Protein AF-0000000066319269 (afdb_homodimer)

Solvent-accessible surface area (backbone atoms only — not comparable to full-atom values): 23503 Å² total; per-residue (Å²): 124,84,67,72,76,84,64,68,47,58,28,65,60,49,43,50,55,39,20,49,45,54,77,47,65,84,61,42,43,72,42,67,54,96,42,38,81,41,80,43,65,79,4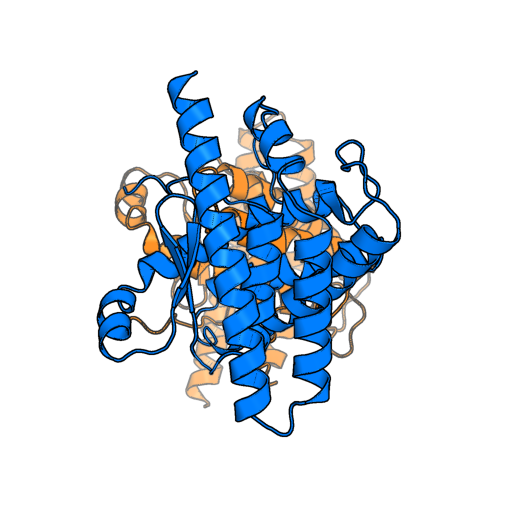0,80,70,53,49,64,69,51,65,58,61,78,56,52,46,55,42,61,40,55,46,50,59,26,50,54,46,32,39,36,30,61,66,39,96,44,96,66,36,55,94,68,56,71,67,50,41,51,27,50,52,52,34,48,55,36,20,45,46,10,44,55,50,42,36,62,56,38,65,78,38,63,49,54,29,42,42,45,34,42,52,41,44,52,52,50,26,42,76,70,70,59,67,56,76,85,64,47,65,88,62,91,74,71,88,42,77,63,55,59,53,54,69,63,65,72,52,63,65,56,47,44,50,43,29,49,40,55,54,48,30,63,74,38,61,90,39,65,68,61,29,50,53,42,50,52,50,47,48,53,57,48,51,52,48,48,52,54,48,54,53,50,52,51,54,49,54,69,69,95,125,83,69,72,77,84,62,69,47,57,27,65,60,51,43,51,56,41,21,49,45,55,77,46,66,82,62,42,42,71,45,67,55,95,42,37,81,42,80,43,65,78,38,79,70,52,50,65,68,52,62,58,63,76,56,50,45,55,42,57,39,56,46,50,59,26,50,54,47,32,39,36,29,61,67,41,97,46,96,65,36,56,94,68,56,70,66,52,41,51,27,50,52,52,34,49,56,34,20,44,47,10,45,55,51,41,35,62,54,38,65,78,40,63,48,52,31,40,44,45,34,42,53,43,44,54,52,50,26,41,77,70,72,60,69,55,76,84,63,46,67,88,62,93,74,70,88,43,77,64,54,59,55,55,70,64,64,71,52,62,67,58,48,45,49,45,30,48,41,53,55,48,33,61,74,37,62,88,38,64,68,61,29,50,54,43,51,52,51,47,49,52,56,48,51,52,49,49,51,54,49,54,53,51,51,50,55,51,54,70,70,95

pLDDT: mean 85.73, std 16.39, range [26.42, 98.81]

Structure (mmCIF, N/CA/C/O backbone):
data_AF-0000000066319269-model_v1
#
loop_
_entity.id
_entity.type
_entity.pdbx_description
1 polymer 'Uncharacterized protein L729'
#
loop_
_atom_site.group_PDB
_atom_site.id
_atom_site.type_symbol
_atom_site.label_atom_id
_atom_site.label_alt_id
_atom_site.label_comp_id
_atom_site.label_asym_id
_atom_site.label_entity_id
_atom_site.label_seq_id
_atom_site.pdbx_PDB_ins_code
_atom_site.Cartn_x
_atom_site.Cartn_y
_atom_site.Cartn_z
_atom_site.occupancy
_atom_site.B_iso_or_equiv
_atom_site.auth_seq_id
_atom_site.auth_comp_id
_atom_site.auth_asym_id
_atom_site.auth_atom_id
_atom_site.pdbx_PDB_model_num
ATOM 1 N N . MET A 1 1 ? 9.344 12.266 -19.344 1 26.42 1 MET A N 1
ATOM 2 C CA . MET A 1 1 ? 8.938 11.391 -18.25 1 26.42 1 MET A CA 1
ATOM 3 C C . MET A 1 1 ? 8.711 12.188 -16.969 1 26.42 1 MET A C 1
ATOM 5 O O . MET A 1 1 ? 9.625 12.82 -16.453 1 26.42 1 MET A O 1
ATOM 9 N N . SER A 1 2 ? 7.711 12.695 -16.688 1 32.28 2 SER A N 1
ATOM 10 C CA . SER A 1 2 ? 7.598 13.695 -15.633 1 32.28 2 SER A CA 1
ATOM 11 C C . SER A 1 2 ? 8.156 13.172 -14.312 1 32.28 2 SER A C 1
ATOM 13 O O . SER A 1 2 ? 7.828 12.062 -13.891 1 32.28 2 SER A O 1
ATOM 15 N N . GLU A 1 3 ? 9.359 13.406 -13.992 1 40.97 3 GLU A N 1
ATOM 16 C CA . GLU A 1 3 ? 10.078 13.141 -12.75 1 40.97 3 GLU A CA 1
ATOM 17 C C . GLU A 1 3 ? 9.148 13.234 -11.539 1 40.97 3 GLU A C 1
ATOM 19 O O . GLU A 1 3 ? 8.422 14.219 -11.391 1 40.97 3 GLU A O 1
ATOM 24 N N . ASP A 1 4 ? 8.602 12.117 -11.188 1 50.62 4 ASP A N 1
ATOM 25 C CA . ASP A 1 4 ? 7.793 12.133 -9.977 1 50.62 4 ASP A CA 1
ATOM 26 C C . ASP A 1 4 ? 8.352 13.117 -8.953 1 50.62 4 ASP A C 1
ATOM 28 O O . ASP A 1 4 ? 9.523 13.047 -8.586 1 50.62 4 ASP A O 1
ATOM 32 N N . LYS A 1 5 ? 7.91 14.359 -9.047 1 57.81 5 LYS A N 1
ATOM 33 C CA . LYS A 1 5 ? 8.336 15.445 -8.164 1 57.81 5 LYS A CA 1
ATOM 34 C C . LYS A 1 5 ? 8.188 15.047 -6.699 1 57.81 5 LYS A C 1
ATOM 36 O O . LYS A 1 5 ? 7.141 14.547 -6.285 1 57.81 5 LYS A O 1
ATOM 41 N N . ASN A 1 6 ? 9.32 14.742 -6.121 1 64.25 6 ASN A N 1
ATOM 42 C CA . ASN A 1 6 ? 9.375 14.5 -4.684 1 64.25 6 ASN A CA 1
ATOM 43 C C . ASN A 1 6 ? 9.102 15.781 -3.891 1 64.25 6 ASN A C 1
ATOM 45 O O . ASN A 1 6 ? 9.977 16.641 -3.791 1 64.25 6 ASN A O 1
ATOM 49 N N . TYR A 1 7 ? 7.848 15.938 -3.434 1 77.5 7 TYR A N 1
ATOM 50 C CA . TYR A 1 7 ? 7.449 17.094 -2.639 1 77.5 7 TYR A CA 1
ATOM 51 C C . TYR A 1 7 ? 7.762 16.875 -1.162 1 77.5 7 TYR A C 1
ATOM 53 O O . TYR A 1 7 ? 7.586 15.766 -0.643 1 77.5 7 TYR A O 1
ATOM 61 N N . ILE A 1 8 ? 8.312 17.922 -0.59 1 86.06 8 ILE A N 1
ATOM 62 C CA . ILE A 1 8 ? 8.438 17.922 0.864 1 86.06 8 ILE A CA 1
ATOM 63 C C . ILE A 1 8 ? 7.176 18.531 1.484 1 86.06 8 ILE A C 1
ATOM 65 O O . ILE A 1 8 ? 6.906 19.719 1.32 1 86.06 8 ILE A O 1
ATOM 69 N N . ILE A 1 9 ? 6.414 17.781 2.16 1 90.25 9 ILE A N 1
ATOM 70 C CA . ILE A 1 9 ? 5.145 18.188 2.75 1 90.25 9 ILE A CA 1
ATOM 71 C C . ILE A 1 9 ? 5.254 18.172 4.273 1 90.25 9 ILE A C 1
ATOM 73 O O . ILE A 1 9 ? 5.863 17.266 4.848 1 90.25 9 ILE A O 1
ATOM 77 N N . ASP A 1 10 ? 4.75 19.156 4.918 1 93.25 10 ASP A N 1
ATOM 78 C CA . ASP A 1 10 ? 4.734 19.203 6.375 1 93.25 10 ASP A CA 1
ATOM 79 C C . ASP A 1 10 ? 3.932 18.031 6.949 1 93.25 10 ASP A C 1
ATOM 81 O O . ASP A 1 10 ? 2.711 17.969 6.781 1 93.25 10 ASP A O 1
ATOM 85 N N . PRO A 1 11 ? 4.574 17.188 7.719 1 95.62 11 PRO A N 1
ATOM 86 C CA . PRO A 1 11 ? 3.941 15.945 8.172 1 95.62 11 PRO A CA 1
ATOM 87 C C . PRO A 1 11 ? 2.729 16.188 9.062 1 95.62 11 PRO A C 1
ATOM 89 O O . PRO A 1 11 ? 1.685 15.555 8.883 1 95.62 11 PRO A O 1
ATOM 92 N N . LEU A 1 12 ? 2.834 17.094 9.984 1 96.5 12 LEU A N 1
ATOM 93 C CA . LEU A 1 12 ? 1.746 17.328 10.922 1 96.5 12 LEU A CA 1
ATOM 94 C C . LEU A 1 12 ? 0.554 17.969 10.227 1 96.5 12 LEU A C 1
ATOM 96 O O . LEU A 1 12 ? -0.593 17.578 10.461 1 96.5 12 LEU A O 1
ATOM 100 N N . THR A 1 13 ? 0.852 18.922 9.383 1 95.44 13 THR A N 1
ATOM 101 C CA . THR A 1 13 ? -0.21 19.578 8.633 1 95.44 13 THR A CA 1
ATOM 102 C C . THR A 1 13 ? -0.907 18.594 7.699 1 95.44 13 THR A C 1
ATOM 104 O O . THR A 1 13 ? -2.123 18.672 7.508 1 95.44 13 THR A O 1
ATOM 107 N N . ALA A 1 14 ? -0.15 17.75 7.121 1 95.44 14 ALA A N 1
ATOM 108 C CA . ALA A 1 14 ? -0.723 16.719 6.254 1 95.44 14 ALA A CA 1
ATOM 109 C C . ALA A 1 14 ? -1.716 15.852 7.02 1 95.44 14 ALA A C 1
ATOM 111 O O . ALA A 1 14 ? -2.818 15.586 6.531 1 95.44 14 ALA A O 1
ATOM 112 N N . LEU A 1 15 ? -1.376 15.367 8.242 1 97.75 15 LEU A N 1
ATOM 113 C CA . LEU A 1 15 ? -2.293 14.594 9.062 1 97.75 15 LEU A CA 1
ATOM 114 C C . LEU A 1 15 ? -3.596 15.352 9.297 1 97.75 15 LEU A C 1
ATOM 116 O O . LEU A 1 15 ? -4.684 14.789 9.133 1 97.75 15 LEU A O 1
ATOM 120 N N . CYS A 1 16 ? -3.412 16.562 9.648 1 97.06 16 CYS A N 1
ATOM 121 C CA . CYS A 1 16 ? -4.574 17.391 9.984 1 97.06 16 CYS A CA 1
ATOM 122 C C . CYS A 1 16 ? -5.488 17.547 8.773 1 97.06 16 CYS A C 1
ATOM 124 O O . CYS A 1 16 ? -6.711 17.422 8.898 1 97.06 16 CYS A O 1
ATOM 126 N N . LYS A 1 17 ? -4.949 17.859 7.684 1 95.19 17 LYS A N 1
ATOM 127 C CA . LYS A 1 17 ? -5.75 18.078 6.484 1 95.19 17 LYS A CA 1
ATOM 128 C C . LYS A 1 17 ? -6.477 16.812 6.062 1 95.19 17 LYS A C 1
ATOM 130 O O . LYS A 1 17 ? -7.656 16.859 5.699 1 95.19 17 LYS A O 1
ATOM 135 N N . VAL A 1 18 ? -5.777 15.727 6.094 1 96.94 18 VAL A N 1
ATOM 136 C CA . VAL A 1 18 ? -6.41 14.469 5.727 1 96.94 18 VAL A CA 1
ATOM 137 C C . VAL A 1 18 ? -7.523 14.141 6.723 1 96.94 18 VAL A C 1
ATOM 139 O O . VAL A 1 18 ? -8.562 13.594 6.344 1 96.94 18 VAL A O 1
ATOM 142 N N . ALA A 1 19 ? -7.324 14.438 7.98 1 97.94 19 ALA A N 1
ATOM 143 C CA . ALA A 1 19 ? -8.352 14.234 8.992 1 97.94 19 ALA A CA 1
ATOM 144 C C . ALA A 1 19 ? -9.633 14.984 8.641 1 97.94 19 ALA A C 1
ATOM 146 O O . ALA A 1 19 ? -10.734 14.484 8.852 1 97.94 19 ALA A O 1
ATOM 147 N N . LEU A 1 20 ? -9.484 16.141 8.062 1 95.88 20 LEU A N 1
ATOM 148 C CA . LEU A 1 20 ? -10.633 16.984 7.73 1 95.88 20 LEU A CA 1
ATOM 149 C C . LEU A 1 20 ? -11.508 16.312 6.68 1 95.88 20 LEU A C 1
ATOM 151 O O . LEU A 1 20 ? -12.711 16.578 6.613 1 95.88 20 LEU A O 1
ATOM 155 N N . LEU A 1 21 ? -10.961 15.492 5.902 1 94.69 21 LEU A N 1
ATOM 156 C CA . LEU A 1 21 ? -11.68 14.844 4.816 1 94.69 21 LEU A CA 1
ATOM 157 C C . LEU A 1 21 ? -12.875 14.055 5.355 1 94.69 21 LEU A C 1
ATOM 159 O O . LEU A 1 21 ? -13.883 13.906 4.668 1 94.69 21 LEU A O 1
ATOM 163 N N . HIS A 1 22 ? -12.719 13.555 6.527 1 96 22 HIS A N 1
ATOM 164 C CA . HIS A 1 22 ? -13.781 12.781 7.145 1 96 22 HIS A CA 1
ATOM 165 C C . HIS A 1 22 ? -15.086 13.562 7.184 1 96 22 HIS A C 1
ATOM 167 O O . HIS A 1 22 ? -16.172 12.984 7.109 1 96 22 HIS A O 1
ATOM 173 N N . PHE A 1 23 ? -14.969 14.844 7.27 1 94.25 23 PHE A N 1
ATOM 174 C CA . PHE A 1 23 ? -16.141 15.68 7.465 1 94.25 23 PHE A CA 1
ATOM 175 C C . PHE A 1 23 ? -16.5 16.406 6.176 1 94.25 23 PHE A C 1
ATOM 177 O O . PHE A 1 23 ? -17.469 17.172 6.141 1 94.25 23 PHE A O 1
ATOM 184 N N . MET A 1 24 ? -15.75 16.266 5.191 1 90.38 24 MET A N 1
ATOM 185 C CA . MET A 1 24 ? -15.984 16.953 3.928 1 90.38 24 MET A CA 1
ATOM 186 C C . MET A 1 24 ? -16.938 16.156 3.037 1 90.38 24 MET A C 1
ATOM 188 O O . MET A 1 24 ? -17.141 14.961 3.252 1 90.38 24 MET A O 1
ATOM 192 N N . PRO A 1 25 ? -17.5 16.828 2.055 1 86.75 25 PRO A N 1
ATOM 193 C CA . PRO A 1 25 ? -18.406 16.109 1.15 1 86.75 25 PRO A CA 1
ATOM 194 C C . PRO A 1 25 ? -17.719 14.969 0.415 1 86.75 25 PRO A C 1
ATOM 196 O O . PRO A 1 25 ? -16.5 14.992 0.239 1 86.75 25 PRO A O 1
ATOM 199 N N . ASP A 1 26 ? -18.531 14.148 -0.068 1 83.56 26 ASP A N 1
ATOM 200 C CA . ASP A 1 26 ? -18.016 13.008 -0.832 1 83.56 26 ASP A CA 1
ATOM 201 C C . ASP A 1 26 ? -17.312 13.477 -2.102 1 83.56 26 ASP A C 1
ATOM 203 O O . ASP A 1 26 ? -17.609 14.547 -2.633 1 83.56 26 ASP A O 1
ATOM 207 N N . LYS A 1 27 ? -16.359 12.789 -2.529 1 81.5 27 LYS A N 1
ATOM 208 C CA . LYS A 1 27 ? -15.625 13.008 -3.771 1 81.5 27 LYS A CA 1
ATOM 209 C C . LYS A 1 27 ? -14.609 14.133 -3.617 1 81.5 27 LYS A C 1
ATOM 211 O O . LYS A 1 27 ? -14.086 14.641 -4.609 1 81.5 27 LYS A O 1
ATOM 216 N N . THR A 1 28 ? -14.523 14.609 -2.359 1 85 28 THR A N 1
ATOM 217 C CA . THR A 1 28 ? -13.414 15.523 -2.098 1 85 28 THR A CA 1
ATOM 218 C C . THR A 1 28 ? -12.078 14.828 -2.314 1 85 28 THR A C 1
ATOM 220 O O . THR A 1 28 ? -11.883 13.695 -1.87 1 85 28 THR A O 1
ATOM 223 N N . LYS A 1 29 ? -11.203 15.461 -2.969 1 85.69 29 LYS A N 1
ATOM 224 C CA . LYS A 1 29 ? -9.93 14.844 -3.316 1 85.69 29 LYS A CA 1
ATOM 225 C C . LYS A 1 29 ? -8.758 15.641 -2.729 1 85.69 29 LYS A C 1
ATOM 227 O O . LYS A 1 29 ? -8.953 16.734 -2.188 1 85.69 29 LYS A O 1
ATOM 232 N N . LEU A 1 30 ? -7.641 15.086 -2.791 1 87.69 30 LEU A N 1
ATOM 233 C CA . LEU A 1 30 ? -6.406 15.734 -2.357 1 87.69 30 LEU A CA 1
ATOM 234 C C . LEU A 1 30 ? -5.527 16.094 -3.555 1 87.69 30 LEU A C 1
ATOM 236 O O . LEU A 1 30 ? -5.52 15.367 -4.559 1 87.69 30 LEU A O 1
ATOM 240 N N . ALA A 1 31 ? -4.84 17.141 -3.469 1 85 31 ALA A N 1
ATOM 241 C CA . ALA A 1 31 ? -3.863 17.562 -4.473 1 85 31 ALA A CA 1
ATOM 242 C C . ALA A 1 31 ? -2.633 18.188 -3.816 1 85 31 ALA A C 1
ATOM 244 O O . ALA A 1 31 ? -2.727 18.766 -2.732 1 85 31 ALA A O 1
ATOM 245 N N . ILE A 1 32 ? -1.533 18.047 -4.43 1 85.31 32 ILE A N 1
ATOM 246 C CA . ILE A 1 32 ? -0.298 18.641 -3.936 1 85.31 32 ILE A CA 1
ATOM 247 C C . ILE A 1 32 ? 0.21 19.672 -4.934 1 85.31 32 ILE A C 1
ATOM 249 O O . ILE A 1 32 ? 0.252 19.422 -6.141 1 85.31 32 ILE A O 1
ATOM 253 N N . ASN A 1 33 ? 0.452 20.766 -4.453 1 81.12 33 ASN A N 1
ATOM 254 C CA . ASN A 1 33 ? 1.057 21.828 -5.238 1 81.12 33 ASN A CA 1
ATOM 255 C C . ASN A 1 33 ? 2.092 22.609 -4.43 1 81.12 33 ASN A C 1
ATOM 257 O O . ASN A 1 33 ? 1.8 23.078 -3.328 1 81.12 33 ASN A O 1
ATOM 261 N N . HIS A 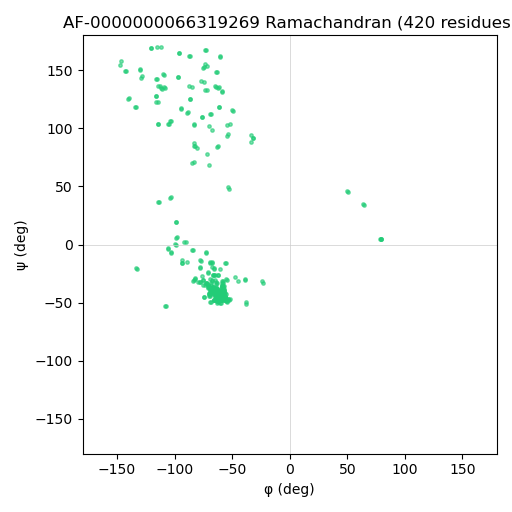1 34 ? 3.326 22.719 -4.941 1 79.25 34 HIS A N 1
ATOM 262 C CA . HIS A 1 34 ? 4.402 23.484 -4.324 1 79.25 34 HIS A CA 1
ATOM 263 C C . HIS A 1 34 ? 4.574 23.109 -2.857 1 79.25 34 HIS A C 1
ATOM 265 O O . HIS A 1 34 ? 4.602 23.984 -1.987 1 79.25 34 HIS A O 1
ATOM 271 N N . HIS A 1 35 ? 4.586 21.875 -2.479 1 83.19 35 HIS A N 1
ATOM 272 C CA . HIS A 1 35 ? 4.906 21.312 -1.175 1 83.19 35 HIS A CA 1
ATOM 273 C C . HIS A 1 35 ? 3.732 21.438 -0.211 1 83.19 35 HIS A C 1
ATOM 275 O O . HIS A 1 35 ? 3.867 21.156 0.981 1 83.19 35 HIS A O 1
ATOM 281 N N . VAL A 1 36 ? 2.664 21.938 -0.817 1 87.19 36 VAL A N 1
ATOM 282 C CA . VAL A 1 36 ? 1.486 22.109 0.028 1 87.19 36 VAL A CA 1
ATOM 283 C C . VAL A 1 36 ? 0.403 21.125 -0.394 1 87.19 36 VAL A C 1
ATOM 285 O O . VAL A 1 36 ? 0.157 20.938 -1.588 1 87.19 36 VAL A O 1
ATOM 288 N N . LEU A 1 37 ? -0.187 20.484 0.588 1 90.12 37 LEU A N 1
ATOM 289 C CA . LEU A 1 37 ? -1.33 19.609 0.374 1 90.12 37 LEU A CA 1
ATOM 290 C C . LEU A 1 37 ? -2.637 20.391 0.406 1 90.12 37 LEU A C 1
ATOM 292 O O . LEU A 1 37 ? -2.936 21.062 1.393 1 90.12 37 LEU A O 1
ATOM 296 N N . TYR A 1 38 ? -3.395 20.25 -0.648 1 86.94 38 TYR A N 1
ATOM 297 C CA . TYR A 1 38 ? -4.656 20.984 -0.75 1 86.94 38 TYR A CA 1
ATOM 298 C C . TYR A 1 38 ? -5.836 20.016 -0.779 1 86.94 38 TYR A C 1
ATOM 300 O O . TYR A 1 38 ? -5.738 18.922 -1.348 1 86.94 38 TYR A O 1
ATOM 308 N N . ILE A 1 39 ? -6.871 20.422 -0.143 1 85.56 39 ILE A N 1
ATOM 309 C CA . ILE A 1 39 ? -8.141 19.719 -0.239 1 85.56 39 ILE A CA 1
ATOM 310 C C . ILE A 1 39 ? -9 20.359 -1.33 1 85.56 39 ILE A C 1
ATOM 312 O O . ILE A 1 39 ? -9.258 21.562 -1.307 1 85.56 39 ILE A O 1
ATOM 316 N N . GLN A 1 40 ? -9.273 19.562 -2.326 1 76.38 40 GLN A N 1
ATOM 317 C CA . GLN A 1 40 ? -10.031 20.078 -3.467 1 76.38 40 GLN A CA 1
ATOM 318 C C . GLN A 1 40 ? -11.477 19.594 -3.43 1 76.38 40 GLN A C 1
ATOM 320 O O . GLN A 1 40 ? -11.734 18.375 -3.477 1 76.38 40 GLN A O 1
ATOM 325 N N . GLY A 1 41 ? -12.383 20.516 -3.088 1 64.12 41 GLY A N 1
ATOM 326 C CA . GLY A 1 41 ? -13.797 20.172 -3.133 1 64.12 41 GLY A CA 1
ATOM 327 C C . GLY A 1 41 ? -14.344 20.078 -4.547 1 64.12 41 GLY A C 1
ATOM 328 O O . GLY A 1 41 ? -13.648 20.391 -5.508 1 64.12 41 GLY A O 1
ATOM 329 N N . TYR A 1 42 ? -15.5 19.266 -4.855 1 48 42 TYR A N 1
ATOM 330 C CA . TYR A 1 42 ? -16.188 19.109 -6.129 1 48 42 TYR A CA 1
ATOM 331 C C . TYR A 1 42 ? -16.562 20.469 -6.719 1 48 42 TYR A C 1
ATOM 333 O O . TYR A 1 42 ? -17.484 21.125 -6.223 1 48 42 TYR A O 1
ATOM 341 N N . SER A 1 43 ? -15.75 21.328 -6.754 1 46.44 43 SER A N 1
ATOM 342 C CA . SER A 1 43 ? -16.344 22.359 -7.594 1 46.44 43 SER A CA 1
ATOM 343 C C . SER A 1 43 ? -16.312 21.969 -9.062 1 46.44 43 SER A C 1
ATOM 345 O O . SER A 1 43 ? -15.469 21.172 -9.484 1 46.44 43 SER A O 1
ATOM 347 N N . TYR A 1 44 ? -17.391 22.25 -9.805 1 40.38 44 TYR A N 1
ATOM 348 C CA . TYR A 1 44 ? -17.609 21.953 -11.219 1 40.38 44 TYR A CA 1
ATOM 349 C C . TYR A 1 44 ? -16.312 22.141 -12.016 1 40.38 44 TYR A C 1
ATOM 351 O O . TYR A 1 44 ? -15.984 21.328 -12.875 1 40.38 44 TYR A O 1
ATOM 359 N N . TYR A 1 45 ? -15.75 23.156 -11.875 1 37.56 45 TYR A N 1
ATOM 360 C CA . TYR A 1 45 ? -14.594 23.531 -12.68 1 37.56 45 TYR A CA 1
ATOM 361 C C . TYR A 1 45 ? -13.383 22.672 -12.328 1 37.56 45 TYR A C 1
ATOM 363 O O . TYR A 1 45 ? -12.578 22.344 -13.211 1 37.56 45 TYR A O 1
ATOM 371 N N . GLN A 1 46 ? -13.195 22.344 -11.234 1 45.03 46 GLN A N 1
ATOM 372 C CA . GLN A 1 46 ? -12 21.641 -10.789 1 45.03 46 GLN A CA 1
ATOM 373 C C . GLN A 1 46 ? -12.039 20.172 -11.195 1 45.03 46 GLN A C 1
ATOM 375 O O . GLN A 1 46 ? -11 19.531 -11.352 1 45.03 46 GLN A O 1
ATOM 380 N N . TRP A 1 47 ? -13.219 19.688 -11.328 1 39.69 47 TRP A N 1
ATOM 381 C CA . TRP A 1 47 ? -13.42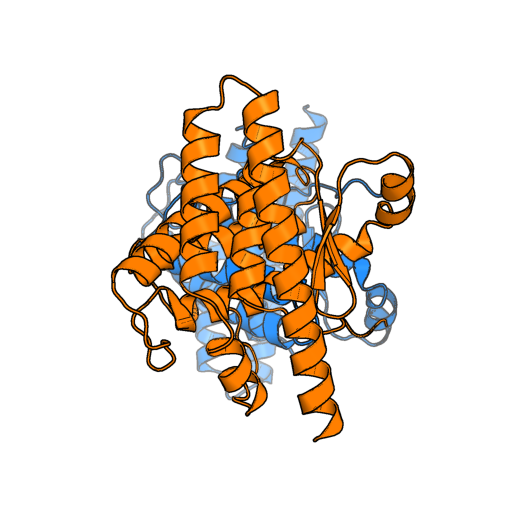2 18.344 -11.836 1 39.69 47 TRP A CA 1
ATOM 382 C C . TRP A 1 47 ? -12.695 18.156 -13.164 1 39.69 47 TRP A C 1
ATOM 384 O O . TRP A 1 47 ? -12.039 17.125 -13.375 1 39.69 47 TRP A O 1
ATOM 394 N N . LEU A 1 48 ? -12.945 19.188 -14 1 37.56 48 LEU A N 1
ATOM 395 C CA . LEU A 1 48 ? -12.352 19.125 -15.328 1 37.56 48 LEU A CA 1
ATOM 396 C C . LEU A 1 48 ? -10.836 18.984 -15.242 1 37.56 48 LEU A C 1
ATOM 398 O O . LEU A 1 48 ? -10.219 18.297 -16.047 1 37.56 48 LEU A O 1
ATOM 402 N N . GLU A 1 49 ? -10.305 19.656 -14.484 1 41.16 49 GLU A N 1
ATOM 403 C CA . GLU A 1 49 ? -8.852 19.703 -14.367 1 41.16 49 GLU A CA 1
ATOM 404 C C . GLU A 1 49 ? -8.32 18.391 -13.789 1 41.16 49 GLU A C 1
ATOM 406 O O . GLU A 1 49 ? -7.199 17.984 -14.109 1 41.16 49 GLU A O 1
ATOM 411 N N . ARG A 1 50 ? -9.133 17.766 -12.977 1 42.38 50 ARG A N 1
ATOM 412 C CA . ARG A 1 50 ? -8.75 16.547 -12.289 1 42.38 50 ARG A CA 1
ATOM 413 C C . ARG A 1 50 ? -8.82 15.344 -13.234 1 42.38 50 ARG A C 1
ATOM 415 O O . ARG A 1 50 ? -8.289 14.273 -12.922 1 42.38 50 ARG A O 1
ATOM 422 N N . MET A 1 51 ? -9.719 15.391 -14.133 1 38.44 51 MET A N 1
ATOM 423 C CA . MET A 1 51 ? -9.914 14.258 -15.031 1 38.44 51 MET A CA 1
ATOM 424 C C . MET A 1 51 ? -8.578 13.727 -15.539 1 38.44 51 MET A C 1
ATOM 426 O O . MET A 1 51 ? -8.539 12.773 -16.312 1 38.44 51 MET A O 1
ATOM 430 N N . LYS A 1 52 ? -7.723 14.625 -15.633 1 38.66 52 LYS A N 1
ATOM 431 C CA . LYS A 1 52 ? -6.547 13.93 -16.141 1 38.66 52 LYS A CA 1
ATOM 432 C C . LYS A 1 52 ? -5.961 13 -15.078 1 38.66 52 LYS A C 1
ATOM 434 O O . LYS A 1 52 ? -5.305 13.453 -14.141 1 38.66 52 LYS A O 1
ATOM 439 N N . ASN A 1 53 ? -6.539 11.992 -14.688 1 45.25 53 ASN A N 1
ATOM 440 C CA . ASN A 1 53 ? -6.492 10.82 -13.82 1 45.25 53 ASN A CA 1
ATOM 441 C C . ASN A 1 53 ? -5.055 10.438 -13.469 1 45.25 53 ASN A C 1
ATOM 443 O O . ASN A 1 53 ? -4.816 9.75 -12.477 1 45.25 53 ASN A O 1
ATOM 447 N N . GLY A 1 54 ? -4.133 10.648 -14.359 1 48.25 54 GLY A N 1
ATOM 448 C CA . GLY A 1 54 ? -2.775 10.18 -14.125 1 48.25 54 GLY A CA 1
ATOM 449 C C . GLY A 1 54 ? -2.139 10.797 -12.891 1 48.25 54 GLY A C 1
ATOM 450 O O . GLY A 1 54 ? -1.334 10.156 -12.219 1 48.25 54 GLY A O 1
ATOM 451 N N . ASP A 1 55 ? -2.605 11.945 -12.391 1 59.41 55 ASP A N 1
ATOM 452 C CA . ASP A 1 55 ? -2.004 12.867 -11.438 1 59.41 55 ASP A CA 1
ATOM 453 C C . ASP A 1 55 ? -2.449 12.555 -10.008 1 59.41 55 ASP A C 1
ATOM 455 O O . ASP A 1 55 ? -1.698 12.773 -9.055 1 59.41 55 ASP A O 1
ATOM 459 N N . SER A 1 56 ? -3.473 11.727 -9.875 1 74.69 56 SER A N 1
ATOM 460 C CA . SER A 1 56 ? -3.971 11.484 -8.523 1 74.69 56 SER A CA 1
ATOM 461 C C . SER A 1 56 ? -3.148 10.414 -7.812 1 74.69 56 SER A C 1
ATOM 463 O O . SER A 1 56 ? -2.816 10.562 -6.633 1 74.69 56 SER A O 1
ATOM 465 N N . ARG A 1 57 ? -2.627 9.516 -8.547 1 76.62 57 ARG A N 1
ATOM 466 C CA . ARG A 1 57 ? -1.851 8.438 -7.945 1 76.62 57 ARG A CA 1
ATOM 467 C C . ARG A 1 57 ? -0.52 8.945 -7.406 1 76.62 57 ARG A C 1
ATOM 469 O O . ARG A 1 57 ? -0.092 8.555 -6.32 1 76.62 57 ARG A O 1
ATOM 476 N N . VAL A 1 58 ? -0.001 9.82 -8.102 1 79.44 58 VAL A N 1
ATOM 477 C CA . VAL A 1 58 ? 1.274 10.398 -7.703 1 79.44 58 VAL A CA 1
ATOM 478 C C . VAL A 1 58 ? 1.077 11.273 -6.461 1 79.44 58 VAL A C 1
ATOM 480 O O . VAL A 1 58 ? 1.847 11.18 -5.504 1 79.44 58 VAL A O 1
ATOM 483 N N . ASP A 1 59 ? 0.064 12 -6.453 1 83.88 59 ASP A N 1
ATOM 484 C CA . ASP A 1 59 ? -0.203 12.867 -5.309 1 83.88 59 ASP A CA 1
ATOM 485 C C . ASP A 1 59 ? -0.458 12.047 -4.047 1 83.88 59 ASP A C 1
ATOM 487 O O . ASP A 1 59 ? 0.109 12.336 -2.99 1 83.88 59 ASP A O 1
ATOM 491 N N . ILE A 1 60 ? -1.268 11.047 -4.203 1 90.25 60 ILE A N 1
ATOM 492 C CA . ILE A 1 60 ? -1.619 10.219 -3.051 1 90.25 60 ILE A CA 1
ATOM 493 C C . ILE A 1 60 ? -0.382 9.477 -2.555 1 90.25 60 ILE A C 1
ATOM 495 O O . ILE A 1 60 ? -0.178 9.336 -1.346 1 90.25 60 ILE A O 1
ATOM 499 N N . SER A 1 61 ? 0.417 9.047 -3.484 1 90.56 61 SER A N 1
ATOM 500 C CA . SER A 1 61 ? 1.628 8.336 -3.09 1 90.56 61 SER A CA 1
ATOM 501 C C . SER A 1 61 ? 2.598 9.258 -2.359 1 90.56 61 SER A C 1
ATOM 503 O O . SER A 1 61 ? 3.373 8.812 -1.513 1 90.56 61 SER A O 1
ATOM 505 N N . ASN A 1 62 ? 2.531 10.492 -2.613 1 90.19 62 ASN A N 1
ATOM 506 C CA . ASN A 1 62 ? 3.408 11.477 -1.979 1 90.19 62 ASN A CA 1
ATOM 507 C C . ASN A 1 62 ? 3.033 11.695 -0.518 1 90.19 62 ASN A C 1
ATOM 509 O O . ASN A 1 62 ? 3.787 12.32 0.233 1 90.19 62 ASN A O 1
ATOM 513 N N . LEU A 1 63 ? 1.965 11.117 -0.089 1 93.62 63 LEU A N 1
ATOM 514 C CA . LEU A 1 63 ? 1.58 11.172 1.316 1 93.62 63 LEU A CA 1
ATOM 515 C C . LEU A 1 63 ? 2.406 10.195 2.146 1 93.62 63 LEU A C 1
ATOM 517 O O . LEU A 1 63 ? 2.432 10.289 3.377 1 93.62 63 LEU A O 1
ATOM 521 N N . ASN A 1 64 ? 3.051 9.344 1.441 1 94.06 64 ASN A N 1
ATOM 522 C CA . ASN A 1 64 ? 3.771 8.281 2.145 1 94.06 64 ASN A CA 1
ATOM 523 C C . ASN A 1 64 ? 4.836 8.859 3.074 1 94.06 64 ASN A C 1
ATOM 525 O O . ASN A 1 64 ? 4.852 8.555 4.27 1 94.06 64 ASN A O 1
ATOM 529 N N . MET A 1 65 ? 5.641 9.711 2.615 1 92.12 65 MET A N 1
ATOM 530 C CA . MET A 1 65 ? 6.762 10.219 3.396 1 92.12 65 MET A CA 1
ATOM 531 C C . MET A 1 65 ? 6.273 11.094 4.547 1 92.12 65 MET A C 1
ATOM 533 O O . MET A 1 65 ? 6.688 10.906 5.691 1 92.12 65 MET A O 1
ATOM 537 N N . PRO A 1 66 ? 5.43 12.008 4.273 1 93.56 66 PRO A N 1
ATOM 538 C CA . PRO A 1 66 ? 4.938 12.812 5.398 1 93.56 66 PRO A CA 1
ATOM 539 C C . PRO A 1 66 ? 4.254 11.969 6.469 1 93.56 66 PRO A C 1
ATOM 541 O O . PRO A 1 66 ? 4.363 12.266 7.66 1 93.56 66 PRO A O 1
ATOM 544 N N . ILE A 1 67 ? 3.566 10.945 6.129 1 96.31 67 ILE A N 1
ATOM 545 C CA . ILE A 1 67 ? 2.875 10.102 7.102 1 96.31 67 ILE A CA 1
ATOM 546 C C . ILE A 1 67 ? 3.895 9.312 7.922 1 96.31 67 ILE A C 1
ATOM 548 O O . ILE A 1 67 ? 3.795 9.25 9.148 1 96.31 67 ILE A O 1
ATOM 552 N N . ILE A 1 68 ? 4.871 8.773 7.246 1 95.75 68 ILE A N 1
ATOM 553 C CA . ILE A 1 68 ? 5.91 8.039 7.961 1 95.75 68 ILE A CA 1
ATOM 554 C C . ILE A 1 68 ? 6.637 8.977 8.922 1 95.75 68 ILE A C 1
ATOM 556 O O . ILE A 1 68 ? 6.879 8.617 10.078 1 95.75 68 ILE A O 1
ATOM 560 N N . LYS A 1 69 ? 6.965 10.133 8.5 1 94.12 69 LYS A N 1
ATOM 561 C CA . LYS A 1 69 ? 7.621 11.117 9.359 1 94.12 69 LYS A CA 1
ATOM 562 C C . LYS A 1 69 ? 6.727 11.508 10.531 1 94.12 69 LYS A C 1
ATOM 564 O O . LYS A 1 69 ? 7.199 11.617 11.664 1 94.12 69 LYS A O 1
ATOM 569 N N . ALA A 1 70 ? 5.492 11.734 10.25 1 96.69 70 ALA A N 1
ATOM 570 C CA . ALA A 1 70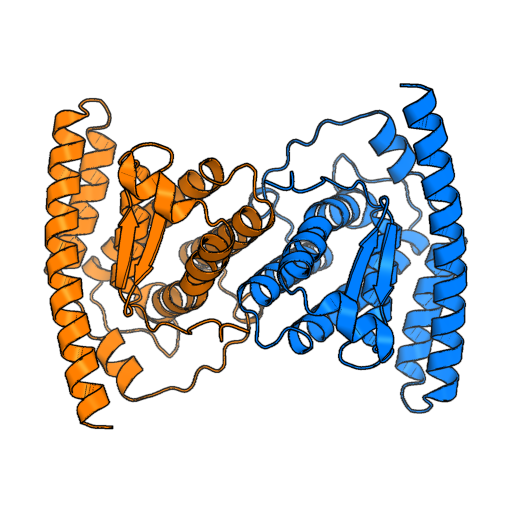 ? 4.566 12.086 11.32 1 96.69 70 ALA A CA 1
ATOM 571 C C . ALA A 1 70 ? 4.547 11 12.398 1 96.69 70 ALA A C 1
ATOM 573 O O . ALA A 1 70 ? 4.539 11.305 13.594 1 96.69 70 ALA A O 1
ATOM 574 N N . VAL A 1 71 ? 4.5 9.789 11.969 1 97.81 71 VAL A N 1
ATOM 575 C CA . VAL A 1 71 ? 4.477 8.664 12.891 1 97.81 71 VAL A CA 1
ATOM 576 C C . VAL A 1 71 ? 5.754 8.648 13.727 1 97.81 71 VAL A C 1
ATOM 578 O O . VAL A 1 71 ? 5.699 8.602 14.961 1 97.81 71 VAL A O 1
ATOM 581 N N . LYS A 1 72 ? 6.84 8.805 13.086 1 95.5 72 LYS A N 1
ATOM 582 C CA . LYS A 1 72 ? 8.133 8.672 13.75 1 95.5 72 LYS A CA 1
ATOM 583 C C . LYS A 1 72 ? 8.422 9.898 14.617 1 95.5 72 LYS A C 1
ATOM 585 O O . LYS A 1 72 ? 9.031 9.773 15.68 1 95.5 72 LYS A O 1
ATOM 590 N N . TRP A 1 73 ? 8.016 11.008 14.195 1 96 73 TRP A N 1
ATOM 591 C CA . TRP A 1 73 ? 8.344 12.258 14.883 1 96 73 TRP A CA 1
ATOM 592 C C . TRP A 1 73 ? 7.398 12.5 16.047 1 96 73 TRP A C 1
ATOM 594 O O . TRP A 1 73 ? 7.777 13.117 17.047 1 96 73 TRP A O 1
ATOM 604 N N . TYR A 1 74 ? 6.094 11.984 15.961 1 97.12 74 TYR A N 1
ATOM 605 C CA . TYR A 1 74 ? 5.125 12.555 16.891 1 97.12 74 TYR A CA 1
ATOM 606 C C . TYR A 1 74 ? 4.312 11.453 17.562 1 97.12 74 TYR A C 1
ATOM 608 O O . TYR A 1 74 ? 3.668 11.695 18.594 1 97.12 74 TYR A O 1
ATOM 616 N N . ILE A 1 75 ? 4.246 10.297 17.031 1 97.62 75 ILE A N 1
ATOM 617 C CA . ILE A 1 75 ? 3.254 9.336 17.5 1 97.62 75 ILE A CA 1
ATOM 618 C C . ILE A 1 75 ? 3.939 8.219 18.281 1 97.62 75 ILE A C 1
ATOM 620 O O . ILE A 1 75 ? 3.615 7.98 19.453 1 97.62 75 ILE A O 1
ATOM 624 N N . ILE A 1 76 ? 4.902 7.625 17.688 1 97.06 76 ILE A N 1
ATOM 625 C CA . ILE A 1 76 ? 5.52 6.477 18.344 1 97.06 76 ILE A CA 1
ATOM 626 C C . ILE A 1 76 ? 6.77 6.926 19.094 1 97.06 76 ILE A C 1
ATOM 628 O O . ILE A 1 76 ? 7.258 8.039 18.906 1 97.06 76 ILE A O 1
ATOM 632 N N . ASP A 1 77 ? 7.23 6.062 19.969 1 93.44 77 ASP A N 1
ATOM 633 C CA . ASP A 1 77 ? 8.484 6.312 20.672 1 93.44 77 ASP A CA 1
ATOM 634 C C . ASP A 1 77 ? 9.68 5.879 19.828 1 93.44 77 ASP A C 1
ATOM 636 O O . ASP A 1 77 ? 10.156 4.75 19.953 1 93.44 77 ASP A O 1
ATOM 640 N N . SER A 1 78 ? 10.117 6.73 18.969 1 91.5 78 SER A N 1
ATOM 641 C CA . SER A 1 78 ? 11.25 6.48 18.094 1 91.5 78 SER A CA 1
ATOM 642 C C . SER A 1 78 ? 12.438 7.367 18.453 1 91.5 78 SER A C 1
ATOM 644 O O . SER A 1 78 ? 12.297 8.32 19.219 1 91.5 78 SER A O 1
ATOM 646 N N . GLU A 1 79 ? 13.594 7.105 17.875 1 89.88 79 GLU A N 1
ATOM 647 C CA . GLU A 1 79 ? 14.789 7.914 18.094 1 89.88 79 GLU A CA 1
ATOM 648 C C . GLU A 1 79 ? 14.609 9.32 17.531 1 89.88 79 GLU A C 1
ATOM 650 O O . GLU A 1 79 ? 15.234 10.273 18.016 1 89.88 79 GLU A O 1
ATOM 655 N N . ASP A 1 80 ? 13.68 9.469 16.641 1 89.88 80 ASP A N 1
ATOM 656 C CA . ASP A 1 80 ? 13.469 10.75 15.961 1 89.88 80 ASP A CA 1
ATOM 657 C C . ASP A 1 80 ? 12.312 11.516 16.609 1 89.88 80 ASP A C 1
ATOM 659 O O . ASP A 1 80 ? 11.922 12.586 16.125 1 89.88 80 ASP A O 1
ATOM 663 N N . LYS A 1 81 ? 11.828 11.047 17.609 1 93.62 81 LYS A N 1
ATOM 664 C CA . LYS A 1 81 ? 10.617 11.633 18.188 1 93.62 81 LYS A CA 1
ATOM 665 C C . LYS A 1 81 ? 10.875 13.055 18.672 1 93.62 81 LYS A C 1
ATOM 667 O O . LYS A 1 81 ? 11.898 13.328 19.312 1 93.62 81 LYS A O 1
ATOM 672 N N . ALA A 1 82 ? 9.984 13.891 18.375 1 93.69 82 ALA A N 1
ATOM 673 C CA . ALA A 1 82 ? 10.039 15.273 18.859 1 93.69 82 ALA A CA 1
ATOM 674 C C . ALA A 1 82 ? 9.672 15.344 20.344 1 93.69 82 ALA A C 1
ATOM 676 O O . ALA A 1 82 ? 8.961 14.477 20.859 1 93.69 82 ALA A O 1
ATOM 677 N N . GLU A 1 83 ? 10.172 16.328 21.078 1 92.31 83 GLU A N 1
ATOM 678 C CA . GLU A 1 83 ? 9.797 16.578 22.469 1 92.31 83 GLU A CA 1
ATOM 679 C C . GLU A 1 83 ? 8.43 17.234 22.547 1 92.31 83 GLU A C 1
ATOM 681 O O . GLU A 1 83 ? 8.266 18.391 22.125 1 92.31 83 GLU A O 1
ATOM 686 N N . LEU A 1 84 ? 7.5 16.531 23 1 93.75 84 LEU A N 1
ATOM 687 C CA . LEU A 1 84 ? 6.129 17 23.125 1 93.75 84 LEU A CA 1
ATOM 688 C C . LEU A 1 84 ? 5.602 16.75 24.531 1 93.75 84 LEU A C 1
ATOM 690 O O . LEU A 1 84 ? 5.977 15.766 25.172 1 93.75 84 LEU A O 1
ATOM 694 N N . ASP A 1 85 ? 4.805 17.656 25.047 1 94.25 85 ASP A N 1
ATOM 695 C CA . ASP A 1 85 ? 4.121 17.375 26.297 1 94.25 85 ASP A CA 1
ATOM 696 C C . ASP A 1 85 ? 3.004 16.359 26.109 1 94.25 85 ASP A C 1
ATOM 698 O O . ASP A 1 85 ? 2.59 16.094 24.984 1 94.25 85 ASP A O 1
ATOM 702 N N . SER A 1 86 ? 2.504 15.852 27.172 1 95.5 86 SER A N 1
ATOM 703 C CA . SER A 1 86 ? 1.546 14.75 27.141 1 95.5 86 SER A CA 1
ATOM 704 C C . SER A 1 86 ? 0.248 15.164 26.453 1 95.5 86 SER A C 1
ATOM 706 O O . SER A 1 86 ? -0.362 14.367 25.75 1 95.5 86 SER A O 1
ATOM 708 N N . GLU A 1 87 ? -0.174 16.328 26.688 1 96.5 87 GLU A N 1
ATOM 709 C CA . GLU A 1 87 ? -1.417 16.812 26.094 1 96.5 87 GLU A CA 1
ATOM 710 C C . GLU A 1 87 ? -1.312 16.875 24.562 1 96.5 87 GLU A C 1
ATOM 712 O O . GLU A 1 87 ? -2.221 16.453 23.859 1 96.5 87 GLU A O 1
ATOM 717 N N . THR A 1 88 ? -0.254 17.453 24.109 1 97.25 88 THR A N 1
ATOM 718 C CA . THR A 1 88 ? -0.021 17.562 22.672 1 97.25 88 THR A CA 1
ATOM 719 C C . THR A 1 88 ? 0.048 16.172 22.031 1 97.25 88 THR A C 1
ATOM 721 O O . THR A 1 88 ? -0.495 15.961 20.953 1 97.25 88 THR A O 1
ATOM 724 N N . CYS A 1 89 ? 0.691 15.281 22.703 1 96.62 89 CYS A N 1
ATOM 725 C CA . CYS A 1 89 ? 0.779 13.914 22.219 1 96.62 89 CYS A CA 1
ATOM 726 C C . CYS A 1 89 ? -0.607 13.297 22.062 1 96.62 89 CYS A C 1
ATOM 728 O O . CYS A 1 89 ? -0.908 12.68 21.047 1 96.62 89 CYS A O 1
ATOM 730 N N . ASN A 1 90 ? -1.363 13.492 23.062 1 97.75 90 ASN A N 1
ATOM 731 C CA . ASN A 1 90 ? -2.719 12.953 23.031 1 97.75 90 ASN A CA 1
ATOM 732 C C . ASN A 1 90 ? -3.541 13.57 21.891 1 97.75 90 ASN A C 1
ATOM 734 O O . ASN A 1 90 ? -4.316 12.875 21.234 1 97.75 90 ASN A O 1
ATOM 738 N N . ASN A 1 91 ? -3.402 14.797 21.75 1 98.25 91 ASN A N 1
ATOM 739 C CA . ASN A 1 91 ? -4.121 15.492 20.672 1 98.25 91 ASN A CA 1
ATOM 740 C C . ASN A 1 91 ? -3.715 14.969 19.297 1 98.25 91 ASN A C 1
ATOM 742 O O . ASN A 1 91 ? -4.559 14.82 18.422 1 98.25 91 ASN A O 1
ATOM 746 N N . ILE A 1 92 ? -2.465 14.734 19.141 1 98.25 92 ILE A N 1
ATOM 747 C CA . ILE A 1 92 ? -1.974 14.203 17.875 1 98.25 92 ILE A CA 1
ATOM 748 C C . ILE A 1 92 ? -2.559 12.812 17.641 1 98.25 92 ILE A C 1
ATOM 750 O O . ILE A 1 92 ? -2.908 12.469 16.516 1 98.25 92 ILE A O 1
ATOM 754 N N . LEU A 1 93 ? -2.674 12.031 18.672 1 98.44 93 LEU A N 1
ATOM 755 C CA . LEU A 1 93 ? -3.289 10.719 18.547 1 98.44 93 LEU A CA 1
ATOM 756 C C . LEU A 1 93 ? -4.738 10.836 18.094 1 98.44 93 LEU A C 1
ATOM 758 O O . LEU A 1 93 ? -5.195 10.055 17.25 1 98.44 93 LEU A O 1
ATOM 762 N N . ILE A 1 94 ? -5.438 11.742 18.656 1 98.62 94 ILE A N 1
ATOM 763 C CA . ILE A 1 94 ? -6.82 11.984 18.25 1 98.62 94 ILE A CA 1
ATOM 764 C C . ILE A 1 94 ? -6.875 12.367 16.781 1 98.62 94 ILE A C 1
ATOM 766 O O . ILE A 1 94 ? -7.68 11.812 16.016 1 98.62 94 ILE A O 1
ATOM 770 N N . ILE A 1 95 ? -6.047 13.266 16.406 1 98.62 95 ILE A N 1
ATOM 771 C CA . ILE A 1 95 ? -5.988 13.703 15.008 1 98.62 95 ILE A CA 1
ATOM 772 C C . ILE A 1 95 ? -5.688 12.508 14.102 1 98.62 95 ILE A C 1
ATOM 774 O O . ILE A 1 95 ? -6.281 12.375 13.031 1 98.62 95 ILE A O 1
ATOM 778 N N . THR A 1 96 ? -4.766 11.68 14.523 1 98.81 96 THR A N 1
ATOM 779 C CA . THR A 1 96 ? -4.379 10.508 13.742 1 98.81 96 THR A CA 1
ATOM 780 C C . THR A 1 96 ? -5.574 9.586 13.523 1 98.81 96 THR A C 1
ATOM 782 O O . THR A 1 96 ? -5.754 9.039 12.438 1 98.81 96 THR A O 1
ATOM 785 N N . LYS A 1 97 ? -6.367 9.406 14.516 1 98.75 97 LYS A N 1
ATOM 786 C CA . LYS A 1 97 ? -7.566 8.586 14.391 1 98.75 97 LYS A CA 1
ATOM 787 C C . LYS A 1 97 ? -8.5 9.148 13.32 1 98.75 97 LYS A C 1
ATOM 789 O O . LYS A 1 97 ? -9.07 8.391 12.531 1 98.75 97 LYS A O 1
ATOM 794 N N . TYR A 1 98 ? -8.641 10.406 13.297 1 98.56 98 TYR A N 1
ATOM 795 C CA . TYR A 1 98 ? -9.484 11.031 12.281 1 98.56 98 TYR A CA 1
ATOM 796 C C . TYR A 1 98 ? -8.82 10.984 10.914 1 98.56 98 TYR A C 1
ATOM 798 O O . TYR A 1 98 ? -9.5 10.945 9.891 1 98.56 98 TYR A O 1
ATOM 806 N N . THR A 1 99 ? -7.496 11.07 10.914 1 98.69 99 THR A N 1
ATOM 807 C CA . THR A 1 99 ? -6.777 10.891 9.656 1 98.69 99 THR A CA 1
ATOM 808 C C . THR A 1 99 ? -7.117 9.547 9.023 1 98.69 99 THR A C 1
ATOM 810 O O . THR A 1 99 ? -7.359 9.469 7.816 1 98.69 99 THR A O 1
ATOM 813 N N . ILE A 1 100 ? -7.145 8.508 9.812 1 98.69 100 ILE A N 1
ATOM 814 C CA . ILE A 1 100 ? -7.508 7.176 9.328 1 98.69 100 ILE A CA 1
ATOM 815 C C . ILE A 1 100 ? -8.914 7.207 8.734 1 98.69 100 ILE A C 1
ATOM 817 O O . ILE A 1 100 ? -9.141 6.688 7.637 1 98.69 100 ILE A O 1
ATOM 821 N N . LYS A 1 101 ? -9.828 7.863 9.398 1 98.06 101 LYS A N 1
ATOM 822 C CA . LYS A 1 101 ? -11.188 7.996 8.883 1 98.06 101 LYS A CA 1
ATOM 823 C C . LYS A 1 101 ? -11.203 8.758 7.562 1 98.06 101 LYS A C 1
ATOM 825 O O . LYS A 1 101 ? -11.977 8.422 6.66 1 98.06 101 LYS A O 1
ATOM 830 N N . GLY A 1 102 ? -10.43 9.82 7.52 1 97.56 102 GLY A N 1
ATOM 831 C CA . GLY A 1 102 ? -10.312 10.57 6.277 1 97.56 102 GLY A CA 1
ATOM 832 C C . GLY A 1 102 ? -9.797 9.734 5.121 1 97.56 102 GLY A C 1
ATOM 833 O O . GLY A 1 102 ? -10.312 9.828 4.004 1 97.56 102 GLY A O 1
ATOM 834 N N . LEU A 1 103 ? -8.805 8.914 5.387 1 97.31 103 LEU A N 1
ATOM 835 C CA . LEU A 1 103 ? -8.242 8.039 4.363 1 97.31 103 LEU A CA 1
ATOM 836 C C . LEU A 1 103 ? -9.273 7.004 3.916 1 97.31 103 LEU A C 1
ATOM 838 O O . LEU A 1 103 ? -9.359 6.68 2.729 1 97.31 103 LEU A O 1
ATOM 842 N N . ILE A 1 104 ? -9.992 6.465 4.84 1 96.62 104 ILE A N 1
ATOM 843 C CA . ILE A 1 104 ? -11.031 5.496 4.52 1 96.62 104 ILE A CA 1
ATOM 844 C C . ILE A 1 104 ? -12.07 6.141 3.602 1 96.62 104 ILE A C 1
ATOM 846 O O . ILE A 1 104 ? -12.5 5.531 2.619 1 96.62 104 ILE A O 1
ATOM 850 N N . LYS A 1 105 ? -12.438 7.32 3.904 1 94.12 105 LYS A N 1
ATOM 851 C CA . LYS A 1 105 ? -13.383 8.039 3.053 1 94.12 105 LYS A CA 1
ATOM 852 C C . LYS A 1 105 ? -12.812 8.242 1.65 1 94.12 105 LYS A C 1
ATOM 854 O O . LYS A 1 105 ? -13.547 8.148 0.661 1 94.12 105 LYS A O 1
ATOM 859 N N . LEU A 1 106 ? -11.562 8.602 1.584 1 92.88 106 LEU A N 1
ATOM 860 C CA . LEU A 1 106 ? -10.906 8.789 0.292 1 92.88 106 LEU A CA 1
ATOM 861 C C . LEU A 1 106 ? -10.953 7.504 -0.53 1 92.88 106 LEU A C 1
ATOM 863 O O . LEU A 1 106 ? -11.047 7.555 -1.759 1 92.88 106 LEU A O 1
ATOM 867 N N . GLN A 1 107 ? -10.828 6.352 0.108 1 91.94 107 GLN A N 1
ATOM 868 C CA . GLN A 1 107 ? -10.93 5.078 -0.598 1 91.94 107 GLN A CA 1
ATOM 869 C C . GLN A 1 107 ? -12.266 4.965 -1.327 1 91.94 107 GLN A C 1
ATOM 871 O O . GLN A 1 107 ? -12.336 4.406 -2.426 1 91.94 107 GLN A O 1
ATOM 876 N N . GLN A 1 108 ? -13.266 5.445 -0.684 1 88.12 108 GLN A N 1
ATOM 877 C CA . GLN A 1 108 ? -14.586 5.422 -1.302 1 88.12 108 GLN A CA 1
ATOM 878 C C . GLN A 1 108 ? -14.641 6.336 -2.521 1 88.12 108 GLN A C 1
ATOM 880 O O . GLN A 1 108 ? -15.297 6.016 -3.516 1 88.12 108 GLN A O 1
ATOM 885 N N . THR A 1 109 ? -13.961 7.453 -2.389 1 84.19 109 THR A N 1
ATOM 886 C CA . THR A 1 109 ? -13.898 8.414 -3.484 1 84.19 109 THR A CA 1
ATOM 887 C C . THR A 1 109 ? -13.211 7.797 -4.703 1 84.19 109 THR A C 1
ATOM 889 O O . THR A 1 109 ? -13.617 8.047 -5.84 1 84.19 109 THR A O 1
ATOM 892 N N . TYR A 1 110 ? -12.203 7.02 -4.406 1 82.5 110 TYR A N 1
ATOM 893 C CA . TYR A 1 110 ? -11.422 6.41 -5.477 1 82.5 110 TYR A CA 1
ATOM 894 C C . TYR A 1 110 ? -11.781 4.934 -5.637 1 82.5 110 TYR A C 1
ATOM 896 O O . TYR A 1 110 ? -10.906 4.098 -5.875 1 82.5 110 TYR A O 1
ATOM 904 N N . CYS A 1 111 ? -12.992 4.582 -5.547 1 79.12 111 CYS A N 1
ATOM 905 C CA . CYS A 1 111 ? -13.445 3.201 -5.43 1 79.12 111 CYS A CA 1
ATOM 906 C C . CYS A 1 111 ? -13.172 2.424 -6.711 1 79.12 111 CYS A C 1
ATOM 908 O O . CYS A 1 111 ? -13.102 1.193 -6.691 1 79.12 111 CYS A O 1
ATOM 910 N N . THR A 1 112 ? -12.883 3.086 -7.789 1 78 112 THR A N 1
ATOM 911 C CA . THR A 1 112 ? -12.703 2.377 -9.055 1 78 112 THR A CA 1
ATOM 912 C C . THR A 1 112 ? -11.219 2.26 -9.398 1 78 112 THR A C 1
ATOM 914 O O . THR A 1 112 ? -10.859 1.639 -10.398 1 78 112 THR A O 1
ATOM 917 N N . ASP A 1 113 ? -10.406 2.883 -8.664 1 84.69 113 ASP A N 1
ATOM 918 C CA . ASP A 1 113 ? -8.969 2.834 -8.906 1 84.69 113 ASP A CA 1
ATOM 919 C C . ASP A 1 113 ? -8.273 1.934 -7.887 1 84.69 113 ASP A C 1
ATOM 921 O O . ASP A 1 113 ? -7.969 2.365 -6.773 1 84.69 113 ASP A O 1
ATOM 925 N N . ASN A 1 114 ? -7.922 0.8 -8.273 1 85.56 114 ASN A N 1
ATOM 926 C CA . ASN A 1 114 ? -7.367 -0.203 -7.375 1 85.56 114 ASN A CA 1
ATOM 927 C C . ASN A 1 114 ? -6.004 0.222 -6.832 1 85.56 114 ASN A C 1
ATOM 929 O O . ASN A 1 114 ? -5.672 -0.063 -5.68 1 85.56 114 ASN A O 1
ATOM 933 N N . ALA A 1 115 ? -5.227 0.796 -7.68 1 88.88 115 ALA A N 1
ATOM 934 C CA . ALA A 1 115 ? -3.904 1.243 -7.246 1 88.88 115 ALA A CA 1
ATOM 935 C C . ALA A 1 115 ? -4.012 2.25 -6.105 1 88.88 115 ALA A C 1
ATOM 937 O O . ALA A 1 115 ? -3.334 2.117 -5.086 1 88.88 115 ALA A O 1
ATOM 938 N N . ILE A 1 116 ? -4.887 3.254 -6.246 1 90.75 116 ILE A N 1
ATOM 939 C CA . ILE A 1 116 ? -5.059 4.281 -5.227 1 90.75 116 ILE A CA 1
ATOM 940 C C . ILE A 1 116 ? -5.598 3.65 -3.945 1 90.75 116 ILE A C 1
ATOM 942 O O . ILE A 1 116 ? -5.141 3.973 -2.846 1 90.75 116 ILE A O 1
ATOM 946 N N . LYS A 1 117 ? -6.52 2.725 -4.062 1 93 117 LYS A N 1
ATOM 947 C CA . LYS A 1 117 ? -7.094 2.061 -2.896 1 93 117 LYS A CA 1
ATOM 948 C C . LYS A 1 117 ? -6.02 1.332 -2.094 1 93 117 LYS A C 1
ATOM 950 O O . LYS A 1 117 ? -6.031 1.365 -0.862 1 93 117 LYS A O 1
ATOM 955 N N . ILE A 1 118 ? -5.184 0.697 -2.805 1 95.19 118 ILE A N 1
ATOM 956 C CA . ILE A 1 118 ? -4.117 -0.057 -2.158 1 95.19 118 ILE A CA 1
ATOM 957 C C . ILE A 1 118 ? -3.174 0.9 -1.434 1 95.19 118 ILE A C 1
ATOM 959 O O . ILE A 1 118 ? -2.787 0.651 -0.289 1 95.19 118 ILE A O 1
ATOM 963 N N . ILE A 1 119 ? -2.766 1.946 -2.127 1 95.62 119 ILE A N 1
ATOM 964 C CA . ILE A 1 119 ? -1.88 2.932 -1.517 1 95.62 119 ILE A CA 1
ATOM 965 C C . ILE A 1 119 ? -2.518 3.479 -0.241 1 95.62 119 ILE A C 1
ATOM 967 O O . ILE A 1 119 ? -1.864 3.559 0.802 1 95.62 119 ILE A O 1
ATOM 971 N N . LEU A 1 120 ? -3.764 3.787 -0.346 1 96.56 120 LEU A N 1
ATOM 972 C CA . LEU A 1 120 ? -4.48 4.324 0.806 1 96.56 120 LEU A CA 1
ATOM 973 C C . LEU A 1 120 ? -4.559 3.291 1.926 1 96.56 120 LEU A C 1
ATOM 975 O O . LEU A 1 120 ? -4.375 3.625 3.098 1 96.56 120 LEU A O 1
ATOM 979 N N . GLN A 1 121 ? -4.844 2.064 1.586 1 97.62 121 GLN A N 1
ATOM 980 C CA . GLN A 1 121 ? -4.895 1.007 2.59 1 97.62 121 GLN A CA 1
ATOM 981 C C . GLN A 1 121 ? -3.543 0.835 3.275 1 97.62 121 GLN A C 1
ATOM 983 O O . GLN A 1 121 ? -3.479 0.598 4.484 1 97.62 121 GLN A O 1
ATOM 988 N N . TYR A 1 122 ? -2.525 0.886 2.488 1 97.81 122 TYR A N 1
ATOM 989 C CA . TYR A 1 122 ? -1.171 0.835 3.025 1 97.81 122 TYR A CA 1
ATOM 990 C C . TYR A 1 122 ? -0.96 1.916 4.078 1 97.81 122 TYR A C 1
ATOM 992 O O . TYR A 1 122 ? -0.447 1.642 5.164 1 97.81 122 TYR A O 1
ATOM 1000 N N . LEU A 1 123 ? -1.315 3.092 3.783 1 98.25 123 LEU A N 1
ATOM 1001 C CA . LEU A 1 123 ? -1.17 4.215 4.703 1 98.25 123 LEU A CA 1
ATOM 1002 C C . LEU A 1 123 ? -2.027 4.016 5.949 1 98.25 123 LEU A C 1
ATOM 1004 O O . LEU A 1 123 ? -1.588 4.305 7.062 1 98.25 123 LEU A O 1
ATOM 1008 N N . ILE A 1 124 ? -3.26 3.562 5.746 1 98.44 124 ILE A N 1
ATOM 1009 C CA . ILE A 1 124 ? -4.156 3.262 6.855 1 98.44 124 ILE A CA 1
ATOM 1010 C C . ILE A 1 124 ? -3.504 2.24 7.785 1 98.44 124 ILE A C 1
ATOM 1012 O O . ILE A 1 124 ? -3.486 2.424 9.008 1 98.44 124 ILE A O 1
ATOM 1016 N N . ASN A 1 125 ? -2.967 1.179 7.195 1 98.38 125 ASN A N 1
ATOM 1017 C CA . ASN A 1 125 ? -2.324 0.132 7.984 1 98.38 125 ASN A CA 1
ATOM 1018 C C . ASN A 1 125 ? -1.162 0.683 8.805 1 98.38 125 ASN A C 1
ATOM 1020 O O . ASN A 1 125 ? -0.996 0.322 9.969 1 98.38 125 ASN A O 1
ATOM 1024 N N . LEU A 1 126 ? -0.343 1.536 8.195 1 98.12 126 LEU A N 1
ATOM 1025 C CA . LEU A 1 126 ? 0.79 2.127 8.906 1 98.12 126 LEU A CA 1
ATOM 1026 C C . LEU A 1 126 ? 0.319 2.93 10.109 1 98.12 126 LEU A C 1
ATOM 1028 O O . LEU A 1 126 ? 0.887 2.814 11.195 1 98.12 126 LEU A O 1
ATOM 1032 N N . LEU A 1 127 ? -0.683 3.699 9.938 1 98.62 127 LEU A N 1
ATOM 1033 C CA . LEU A 1 127 ? -1.183 4.551 11.008 1 98.62 127 LEU A CA 1
ATOM 1034 C C . LEU A 1 127 ? -1.82 3.715 12.109 1 98.62 127 LEU A C 1
ATOM 1036 O O . LEU A 1 127 ? -1.658 4.016 13.297 1 98.62 127 LEU A O 1
ATOM 1040 N N . ARG A 1 128 ? -2.543 2.701 11.719 1 98.25 128 ARG A N 1
ATOM 1041 C CA . ARG A 1 128 ? -3.133 1.805 12.703 1 98.25 128 ARG A CA 1
ATOM 1042 C C . ARG A 1 128 ? -2.055 1.118 13.539 1 98.25 128 ARG A C 1
ATOM 1044 O O . ARG A 1 128 ? -2.164 1.04 14.766 1 98.25 128 ARG A O 1
ATOM 1051 N N . ASP A 1 129 ? -1.049 0.627 12.859 1 97.44 129 ASP A N 1
ATOM 1052 C CA . ASP A 1 129 ? 0.069 0.001 13.562 1 97.44 129 ASP A CA 1
ATOM 1053 C C . ASP A 1 129 ? 0.7 0.968 14.562 1 97.44 129 ASP A C 1
ATOM 1055 O O . ASP A 1 129 ? 1.079 0.568 15.664 1 97.44 129 ASP A O 1
ATOM 1059 N N . ALA A 1 130 ? 0.806 2.17 14.164 1 97.75 130 ALA A N 1
ATOM 1060 C CA . ALA A 1 130 ? 1.426 3.184 15.016 1 97.75 130 ALA A CA 1
ATOM 1061 C C . ALA A 1 130 ? 0.591 3.434 16.266 1 97.75 130 ALA A C 1
ATOM 1063 O O . ALA A 1 130 ? 1.123 3.467 17.375 1 97.75 130 ALA A O 1
ATOM 1064 N N . ILE A 1 131 ? -0.711 3.611 16.078 1 97.12 131 ILE A N 1
ATOM 1065 C CA . ILE A 1 131 ? -1.595 3.93 17.188 1 97.12 131 ILE A CA 1
ATOM 1066 C C . ILE A 1 131 ? -1.688 2.73 18.125 1 97.12 131 ILE A C 1
ATOM 1068 O O . ILE A 1 131 ? -1.778 2.895 19.344 1 97.12 131 ILE A O 1
ATOM 1072 N N . ASP A 1 132 ? -1.565 1.531 17.625 1 95.19 132 ASP A N 1
ATOM 1073 C CA . ASP A 1 132 ? -1.705 0.31 18.406 1 95.19 132 ASP A CA 1
ATOM 1074 C C . ASP A 1 132 ? -0.357 -0.143 18.953 1 95.19 132 ASP A C 1
ATOM 1076 O O . ASP A 1 132 ? -0.251 -1.224 19.547 1 95.19 132 ASP A O 1
ATOM 1080 N N . ASN A 1 133 ? 0.719 0.601 18.719 1 93.38 133 ASN A N 1
ATOM 1081 C CA . ASN A 1 133 ? 2.074 0.33 19.188 1 93.38 133 ASN A CA 1
ATOM 1082 C C . ASN A 1 133 ? 2.627 -0.958 18.594 1 93.38 133 ASN A C 1
ATOM 1084 O O . ASN A 1 133 ? 3.285 -1.738 19.281 1 93.38 133 ASN A O 1
ATOM 1088 N N . ASN A 1 134 ? 2.281 -1.258 17.391 1 94.38 134 ASN A N 1
ATOM 1089 C CA . ASN A 1 134 ? 2.781 -2.389 16.609 1 94.38 134 ASN A CA 1
ATOM 1090 C C . ASN A 1 134 ? 3.59 -1.926 15.406 1 94.38 134 ASN A C 1
ATOM 1092 O O . ASN A 1 134 ? 3.463 -2.488 14.32 1 94.38 134 ASN A O 1
ATOM 1096 N N . TRP A 1 135 ? 4.32 -0.886 15.594 1 95.56 135 TRP A N 1
ATOM 1097 C CA . TRP A 1 135 ? 5.07 -0.29 14.492 1 95.56 135 TRP A CA 1
ATOM 1098 C C . TRP A 1 135 ? 6.27 -1.154 14.117 1 95.56 135 TRP A C 1
ATOM 1100 O O . TRP A 1 135 ? 6.984 -1.647 14.992 1 95.56 135 TRP A O 1
ATOM 1110 N N . ASN A 1 136 ? 6.469 -1.411 12.914 1 94.69 136 ASN A N 1
ATOM 1111 C CA . ASN A 1 136 ? 7.613 -2.127 12.359 1 94.69 136 ASN A CA 1
ATOM 1112 C C . ASN A 1 136 ? 8.18 -1.413 11.133 1 94.69 136 ASN A C 1
ATOM 1114 O O . ASN A 1 136 ? 7.52 -1.332 10.094 1 94.69 136 ASN A O 1
ATOM 1118 N N . ASP A 1 137 ? 9.398 -0.974 11.148 1 93.44 137 ASP A N 1
ATOM 1119 C CA . ASP A 1 137 ? 10.039 -0.217 10.078 1 93.44 137 ASP A CA 1
ATOM 1120 C C . ASP A 1 137 ? 10.109 -1.037 8.797 1 93.44 137 ASP A C 1
ATOM 1122 O O . ASP A 1 137 ? 10.117 -0.479 7.695 1 93.44 137 ASP A O 1
ATOM 1126 N N . ASP A 1 138 ? 10.117 -2.291 8.93 1 93.06 138 ASP A N 1
ATOM 1127 C CA . ASP A 1 138 ? 10.219 -3.154 7.758 1 93.06 138 ASP A CA 1
ATOM 1128 C C . ASP A 1 138 ? 8.945 -3.092 6.922 1 93.06 138 ASP A C 1
ATOM 1130 O O . ASP A 1 138 ? 8.938 -3.527 5.77 1 93.06 138 ASP A O 1
ATOM 1134 N N . ASN A 1 139 ? 7.879 -2.582 7.516 1 95.56 139 ASN A N 1
ATOM 1135 C CA . ASN A 1 139 ? 6.613 -2.461 6.801 1 95.56 139 ASN A CA 1
ATOM 1136 C C . ASN A 1 139 ? 6.559 -1.179 5.973 1 95.56 139 ASN A C 1
ATOM 1138 O O . ASN A 1 139 ? 5.617 -0.968 5.207 1 95.56 139 ASN A O 1
ATOM 1142 N N . CYS A 1 140 ? 7.566 -0.367 6.094 1 94.81 140 CYS A N 1
ATOM 1143 C CA . CYS A 1 140 ? 7.602 0.902 5.379 1 94.81 140 CYS A CA 1
ATOM 1144 C C . CYS A 1 140 ? 8.414 0.781 4.094 1 94.81 140 CYS A C 1
ATOM 1146 O O . CYS A 1 140 ? 9.391 0.028 4.039 1 94.81 140 CYS A O 1
ATOM 1148 N N . VAL A 1 141 ? 7.93 1.513 3.1 1 92.19 141 VAL A N 1
ATOM 1149 C CA . VAL A 1 141 ? 8.758 1.652 1.907 1 92.19 141 VAL A CA 1
ATOM 1150 C C . VAL A 1 141 ? 10.094 2.281 2.279 1 92.19 141 VAL A C 1
ATOM 1152 O O . VAL A 1 141 ? 10.148 3.24 3.055 1 92.19 141 VAL A O 1
ATOM 1155 N N . LYS A 1 142 ? 11.141 1.667 1.786 1 79.12 142 LYS A N 1
ATOM 1156 C CA . LYS A 1 142 ? 12.461 2.219 2.08 1 79.12 142 LYS A CA 1
ATOM 1157 C C . LYS A 1 142 ? 12.672 3.551 1.364 1 79.12 142 LYS A C 1
ATOM 1159 O O . LYS A 1 142 ? 12.422 3.66 0.162 1 79.12 142 LYS A O 1
ATOM 1164 N N . ILE A 1 143 ? 12.742 4.523 2.168 1 65.94 143 ILE A N 1
ATOM 1165 C CA . ILE A 1 143 ? 12.953 5.852 1.604 1 65.94 143 ILE A CA 1
ATOM 1166 C C . ILE A 1 143 ? 14.367 6.328 1.92 1 65.94 143 ILE A C 1
ATOM 1168 O O . ILE A 1 143 ? 14.938 5.965 2.953 1 65.94 143 ILE A O 1
ATOM 1172 N N . ASP A 1 144 ? 14.961 6.855 0.92 1 59.12 144 ASP A N 1
ATOM 1173 C CA . ASP A 1 144 ? 16.266 7.441 1.164 1 59.12 144 ASP A CA 1
ATOM 1174 C C . ASP A 1 144 ? 16.172 8.602 2.152 1 59.12 144 ASP A C 1
ATOM 1176 O O . ASP A 1 144 ? 15.477 9.586 1.899 1 59.12 144 ASP A O 1
ATOM 1180 N N . ASN A 1 145 ? 16.203 8.25 3.439 1 55.84 145 ASN A N 1
ATOM 1181 C CA . ASN A 1 145 ? 16.062 9.289 4.449 1 55.84 145 ASN A CA 1
ATOM 1182 C C . ASN A 1 145 ? 17.375 10.031 4.695 1 55.84 145 ASN A C 1
ATOM 1184 O O . ASN A 1 145 ? 18.312 9.461 5.258 1 55.84 145 ASN A O 1
ATOM 1188 N N . HIS A 1 146 ? 17.641 10.922 3.941 1 53.94 146 HIS A N 1
ATOM 1189 C CA . HIS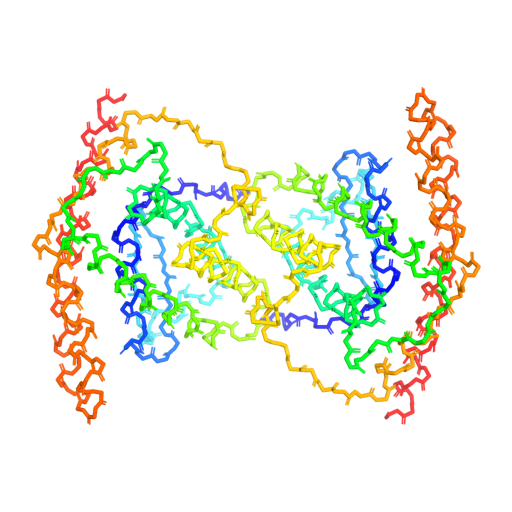 A 1 146 ? 18.781 11.711 4.371 1 53.94 146 HIS A CA 1
ATOM 1190 C C . HIS A 1 146 ? 18.359 12.766 5.391 1 53.94 146 HIS A C 1
ATOM 1192 O O . HIS A 1 146 ? 17.438 13.539 5.148 1 53.94 146 HIS A O 1
ATOM 1198 N N . HIS A 1 147 ? 18.688 12.422 6.602 1 58.97 147 HIS A N 1
ATOM 1199 C CA . HIS A 1 147 ? 18.562 13.477 7.594 1 58.97 147 HIS A CA 1
ATOM 1200 C C . HIS A 1 147 ? 19.234 14.766 7.121 1 58.97 147 HIS A C 1
ATOM 1202 O O . HIS A 1 147 ? 20.391 14.75 6.73 1 58.97 147 HIS A O 1
ATOM 1208 N N . ASN A 1 148 ? 18.328 15.711 6.961 1 71.88 148 ASN A N 1
ATOM 1209 C CA . ASN A 1 148 ? 18.906 17 6.594 1 71.88 148 ASN A CA 1
ATOM 1210 C C . ASN A 1 148 ? 18.375 18.125 7.484 1 71.88 148 ASN A C 1
ATOM 1212 O O . ASN A 1 148 ? 17.438 17.922 8.242 1 71.88 148 ASN A O 1
ATOM 1216 N N . ILE A 1 149 ? 19.125 19.141 7.723 1 74.81 149 ILE A N 1
ATOM 1217 C CA . ILE A 1 149 ? 18.812 20.312 8.516 1 74.81 149 ILE A CA 1
ATOM 1218 C C . ILE A 1 149 ? 17.359 20.734 8.289 1 74.81 149 ILE A C 1
ATOM 1220 O O . ILE A 1 149 ? 16.688 21.172 9.211 1 74.81 149 ILE A O 1
ATOM 1224 N N . LEU A 1 150 ? 16.891 20.484 7.227 1 82.81 150 LEU A N 1
ATOM 1225 C CA . LEU A 1 150 ? 15.531 20.859 6.879 1 82.81 150 LEU A CA 1
ATOM 1226 C C . LEU A 1 150 ? 14.523 19.984 7.637 1 82.81 150 LEU A C 1
ATOM 1228 O O . LEU A 1 150 ? 13.516 20.5 8.133 1 82.81 150 LEU A O 1
ATOM 1232 N N . SER A 1 151 ? 14.891 18.766 7.844 1 85.81 151 SER A N 1
ATOM 1233 C CA . SER A 1 151 ? 14.008 17.828 8.547 1 85.81 151 SER A CA 1
ATOM 1234 C C . SER A 1 151 ? 13.844 18.234 10.008 1 85.81 151 SER A C 1
ATOM 1236 O O . SER A 1 151 ? 12.734 18.172 10.555 1 85.81 151 SER A O 1
ATOM 1238 N N . ASP A 1 152 ? 14.852 18.703 10.578 1 86.81 152 ASP A N 1
ATOM 1239 C CA . ASP A 1 152 ? 14.797 19.109 11.977 1 86.81 152 ASP A CA 1
ATOM 1240 C C . ASP A 1 152 ? 13.922 20.359 12.148 1 86.81 152 ASP A C 1
ATOM 1242 O O . ASP A 1 152 ? 13.188 20.469 13.133 1 86.81 152 ASP A O 1
ATOM 1246 N N . LYS A 1 153 ? 14.117 21.203 11.234 1 88.56 153 LYS A N 1
ATOM 1247 C CA . LYS A 1 153 ? 13.312 22.422 11.289 1 88.56 153 LYS A CA 1
ATOM 1248 C C . LYS A 1 153 ? 11.828 22.125 11.109 1 88.56 153 LYS A C 1
ATOM 1250 O O . LYS A 1 153 ? 10.984 22.688 11.797 1 88.56 153 LYS A O 1
ATOM 1255 N N . ILE A 1 154 ? 11.523 21.297 10.258 1 91.31 154 ILE A N 1
ATOM 1256 C CA . ILE A 1 154 ? 10.141 20.938 9.984 1 91.31 154 ILE A CA 1
ATOM 1257 C C . ILE A 1 154 ? 9.547 20.219 11.195 1 91.31 154 ILE A C 1
ATOM 1259 O O . ILE A 1 154 ? 8.422 20.5 11.609 1 91.31 154 ILE A O 1
ATOM 1263 N N . LYS A 1 155 ? 10.305 19.359 11.773 1 92.5 155 LYS A N 1
ATOM 1264 C CA . LYS A 1 155 ? 9.883 18.547 12.914 1 92.5 155 LYS A CA 1
ATOM 1265 C C . LYS A 1 155 ? 9.438 19.422 14.078 1 92.5 155 LYS A C 1
ATOM 1267 O O . LYS A 1 155 ? 8.484 19.094 14.781 1 92.5 155 LYS A O 1
ATOM 1272 N N . LYS A 1 156 ? 10.062 20.484 14.156 1 91.31 156 LYS A N 1
ATOM 1273 C CA . LYS A 1 156 ? 9.812 21.344 15.305 1 91.31 156 LYS A CA 1
ATOM 1274 C C . LYS A 1 156 ? 8.852 22.469 14.945 1 91.31 156 LYS A C 1
ATOM 1276 O O . LYS A 1 156 ? 8.5 23.297 15.805 1 91.31 156 LYS A O 1
ATOM 1281 N N . ASN A 1 157 ? 8.445 22.438 13.695 1 86.31 157 ASN A N 1
ATOM 1282 C CA . ASN A 1 157 ? 7.594 23.516 13.203 1 86.31 157 ASN A CA 1
ATOM 1283 C C . ASN A 1 157 ? 6.125 23.25 13.531 1 86.31 157 ASN A C 1
ATOM 1285 O O . ASN A 1 157 ? 5.312 23.031 12.625 1 86.31 157 ASN A O 1
ATOM 1289 N N . PHE A 1 158 ? 5.773 23.328 14.75 1 86.69 158 PHE A N 1
ATOM 1290 C CA . PHE A 1 158 ? 4.375 23.188 15.148 1 86.69 158 PHE A CA 1
ATOM 1291 C C . PHE A 1 158 ? 4.055 24.062 16.359 1 86.69 158 PHE A C 1
ATOM 1293 O O . PHE A 1 158 ? 4.957 24.484 17.078 1 86.69 158 PHE A O 1
ATOM 1300 N N . GLU A 1 159 ? 2.836 24.344 16.5 1 90 159 GLU A N 1
ATOM 1301 C CA . GLU A 1 159 ? 2.303 25.016 17.672 1 90 159 GLU A CA 1
ATOM 1302 C C . GLU A 1 159 ? 1.327 24.125 18.438 1 90 159 GLU A C 1
ATOM 1304 O O . GLU A 1 159 ? 0.299 23.719 17.891 1 90 159 GLU A O 1
ATOM 1309 N N . SER A 1 160 ? 1.625 23.906 19.688 1 93.5 160 SER A N 1
ATOM 1310 C CA . SER A 1 160 ? 0.8 23.031 20.516 1 93.5 160 SER A CA 1
ATOM 1311 C C . SER A 1 160 ? -0.643 23.516 20.578 1 93.5 160 SER A C 1
ATOM 1313 O O . SER A 1 160 ? -1.577 22.719 20.578 1 93.5 160 SER A O 1
ATOM 1315 N N . GLN A 1 161 ? -0.776 24.812 20.594 1 93.62 161 GLN A N 1
ATOM 1316 C CA . GLN A 1 161 ? -2.111 25.406 20.672 1 93.62 161 GLN A CA 1
ATOM 1317 C C . GLN A 1 161 ? -2.924 25.078 19.422 1 93.62 161 GLN A C 1
ATOM 1319 O O . GLN A 1 161 ? -4.117 24.797 19.5 1 93.62 161 GLN A O 1
ATOM 1324 N N . THR A 1 162 ? -2.266 25.203 18.328 1 94.69 162 THR A N 1
ATOM 1325 C CA . THR A 1 162 ? -2.938 24.906 17.078 1 94.69 162 THR A CA 1
ATOM 1326 C C . THR A 1 162 ? -3.34 23.438 17.016 1 94.69 162 THR A C 1
ATOM 1328 O O . THR A 1 162 ? -4.449 23.109 16.578 1 94.69 162 THR A O 1
ATOM 1331 N N . ILE A 1 163 ? -2.473 22.562 17.438 1 96.44 163 ILE A N 1
ATOM 1332 C CA . ILE A 1 163 ? -2.736 21.125 17.469 1 96.44 163 ILE A CA 1
ATOM 1333 C C . ILE A 1 163 ? -3.932 20.828 18.359 1 96.44 163 ILE A C 1
ATOM 1335 O O . ILE A 1 163 ? -4.836 20.078 17.984 1 96.44 163 ILE A O 1
ATOM 1339 N N . SER A 1 164 ? -3.902 21.453 19.484 1 97.56 164 SER A N 1
ATOM 1340 C CA . SER A 1 164 ? -5 21.297 20.422 1 97.56 164 SER A CA 1
ATOM 1341 C C . SER A 1 164 ? -6.32 21.766 19.828 1 97.56 164 SER A C 1
ATOM 1343 O O . SER A 1 164 ? -7.352 21.125 19.984 1 97.56 164 SER A O 1
ATOM 1345 N N . ALA A 1 165 ? -6.273 22.891 19.234 1 97.06 165 ALA A N 1
ATOM 1346 C CA . ALA A 1 165 ? -7.469 23.469 18.609 1 97.06 165 ALA A CA 1
ATOM 1347 C C . ALA A 1 165 ? -8.039 22.547 17.547 1 97.06 165 ALA A C 1
ATOM 1349 O O . ALA A 1 165 ? -9.25 22.312 17.5 1 97.06 165 ALA A O 1
ATOM 1350 N N . ILE A 1 166 ? -7.219 22.047 16.703 1 97.19 166 ILE A N 1
ATOM 1351 C CA . ILE A 1 166 ? -7.66 21.172 15.617 1 97.19 166 ILE A CA 1
ATOM 1352 C C . ILE A 1 166 ? -8.258 19.906 16.203 1 97.19 166 ILE A C 1
ATOM 1354 O O . ILE A 1 166 ? -9.32 19.453 15.766 1 97.19 166 ILE A O 1
ATOM 1358 N N . SER A 1 167 ? -7.57 19.312 17.141 1 98.31 167 SER A N 1
ATOM 1359 C CA . SER A 1 167 ? -8.07 18.109 17.812 1 98.31 167 SER A CA 1
ATOM 1360 C C . SER A 1 167 ? -9.469 18.328 18.375 1 98.31 167 SER A C 1
ATOM 1362 O O . SER A 1 167 ? -10.359 17.5 18.188 1 98.31 167 SER A O 1
ATOM 1364 N N . LYS A 1 168 ? -9.609 19.438 19.031 1 97.94 168 LYS A N 1
ATOM 1365 C CA . LYS A 1 168 ? -10.906 19.781 19.625 1 97.94 168 LYS A CA 1
ATOM 1366 C C . LYS A 1 168 ? -11.969 19.969 18.547 1 97.94 168 LYS A C 1
ATOM 1368 O O . LYS A 1 168 ? -13.102 19.516 18.688 1 97.94 168 LYS A O 1
ATOM 1373 N N . ILE A 1 169 ? -11.656 20.672 17.5 1 97.12 169 ILE A N 1
ATOM 1374 C CA . ILE A 1 169 ? -12.586 20.922 16.406 1 97.12 169 ILE A CA 1
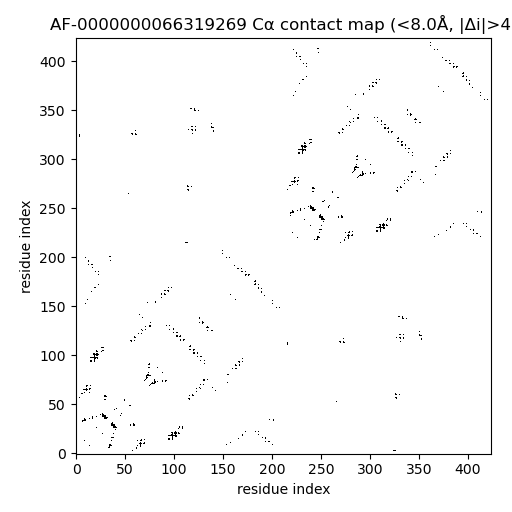ATOM 1375 C C . ILE A 1 169 ? -13.062 19.594 15.82 1 97.12 169 ILE A C 1
ATOM 1377 O O . ILE A 1 169 ? -14.258 19.406 15.586 1 97.12 169 ILE A O 1
ATOM 1381 N N . LEU A 1 170 ? -12.164 18.703 15.562 1 97.75 170 LEU A N 1
ATOM 1382 C CA . LEU A 1 170 ? -12.516 17.406 14.992 1 97.75 170 LEU A CA 1
ATOM 1383 C C . LEU A 1 170 ? -13.453 16.641 15.922 1 97.75 170 LEU A C 1
ATOM 1385 O O . LEU A 1 170 ? -14.453 16.062 15.469 1 97.75 170 LEU A O 1
ATOM 1389 N N . THR A 1 171 ? -13.133 16.609 17.203 1 98.31 171 THR A N 1
ATOM 1390 C CA . THR A 1 171 ? -13.945 15.922 18.188 1 98.31 171 THR A CA 1
ATOM 1391 C C . THR A 1 171 ? -15.336 16.547 18.281 1 98.31 171 THR A C 1
ATOM 1393 O O . THR A 1 171 ? -16.344 15.828 18.344 1 98.31 171 THR A O 1
ATOM 1396 N N . ASP A 1 172 ? -15.367 17.828 18.312 1 97.38 172 ASP A N 1
ATOM 1397 C CA . ASP A 1 172 ? -16.641 18.531 18.375 1 97.38 172 ASP A CA 1
ATOM 1398 C C . ASP A 1 172 ? -17.469 18.297 17.109 1 97.38 172 ASP A C 1
ATOM 1400 O O . ASP A 1 172 ? -18.688 18.156 17.188 1 97.38 172 ASP A O 1
ATOM 1404 N N . ALA A 1 173 ? -16.828 18.375 15.953 1 96.62 173 ALA A N 1
ATOM 1405 C CA . ALA A 1 173 ? -17.531 18.125 14.695 1 96.62 173 ALA A CA 1
ATOM 1406 C C . ALA A 1 173 ? -18.188 16.75 14.703 1 96.62 173 ALA A C 1
ATOM 1408 O O . ALA A 1 173 ? -19.312 16.594 14.211 1 96.62 173 ALA A O 1
ATOM 1409 N N . GLU A 1 174 ? -17.5 15.742 15.219 1 96.94 174 GLU A N 1
ATOM 1410 C CA . GLU A 1 174 ? -18.062 14.391 15.305 1 96.94 174 GLU A CA 1
ATOM 1411 C C . GLU A 1 174 ? -19.297 14.367 16.219 1 96.94 174 GLU A C 1
ATOM 1413 O O . GLU A 1 174 ? -20.297 13.719 15.898 1 96.94 174 GLU A O 1
ATOM 1418 N N . ARG A 1 175 ? -19.141 15.047 17.312 1 95.62 175 ARG A N 1
ATOM 1419 C CA . ARG A 1 175 ? -20.219 15.102 18.281 1 95.62 175 ARG A CA 1
ATOM 1420 C C . ARG A 1 175 ? -21.438 15.812 17.688 1 95.62 175 ARG A C 1
ATOM 1422 O O . ARG A 1 175 ? -22.578 15.484 18.031 1 95.62 175 ARG A O 1
ATOM 1429 N N . MET A 1 176 ? -21.234 16.75 16.828 1 94 176 MET A N 1
ATOM 1430 C CA . MET A 1 176 ? -22.297 17.578 16.266 1 94 176 MET A CA 1
ATOM 1431 C C . MET A 1 176 ? -22.719 17.078 14.898 1 94 176 MET A C 1
ATOM 1433 O O . MET A 1 176 ? -23.172 17.844 14.055 1 94 176 MET A O 1
ATOM 1437 N N . SER A 1 177 ? -22.438 15.898 14.586 1 88.5 177 SER A N 1
ATOM 1438 C C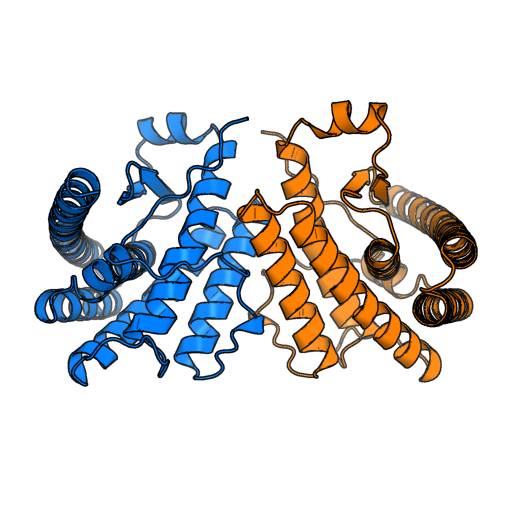A . SER A 1 177 ? -22.641 15.336 13.258 1 88.5 177 SER A CA 1
ATOM 1439 C C . SER A 1 177 ? -24.094 15.484 12.805 1 88.5 177 SER A C 1
ATOM 1441 O O . SER A 1 177 ? -24.375 15.445 11.609 1 88.5 177 SER A O 1
ATOM 1443 N N . GLY A 1 178 ? -25 15.758 13.68 1 88.81 178 GLY A N 1
ATOM 1444 C CA . GLY A 1 178 ? -26.406 15.945 13.359 1 88.81 178 GLY A CA 1
ATOM 1445 C C . GLY A 1 178 ? -26.719 17.297 12.75 1 88.81 178 GLY A C 1
ATOM 1446 O O . GLY A 1 178 ? -27.781 17.5 12.18 1 88.81 178 GLY A O 1
ATOM 1447 N N . SER A 1 179 ? -25.859 18.281 12.922 1 91.5 179 SER A N 1
ATOM 1448 C CA . SER A 1 179 ? -26 19.641 12.375 1 91.5 179 SER A CA 1
ATOM 1449 C C . SER A 1 179 ? -24.906 19.938 11.359 1 91.5 179 SER A C 1
ATOM 1451 O O . SER A 1 179 ? -23.828 20.438 11.727 1 91.5 179 SER A O 1
ATOM 1453 N N . GLN A 1 180 ? -25.234 19.906 10.125 1 90.12 180 GLN A N 1
ATOM 1454 C CA . GLN A 1 180 ? -24.234 20.078 9.07 1 90.12 180 GLN A CA 1
ATOM 1455 C C . GLN A 1 180 ? -23.688 21.5 9.055 1 90.12 180 GLN A C 1
ATOM 1457 O O . GLN A 1 180 ? -22.516 21.703 8.773 1 90.12 180 GLN A O 1
ATOM 1462 N N . GLU A 1 181 ? -24.516 22.375 9.359 1 90.75 181 GLU A N 1
ATOM 1463 C CA . GLU A 1 181 ? -24.094 23.766 9.391 1 90.75 181 GLU A CA 1
ATOM 1464 C C . GLU A 1 181 ? -23.016 23.984 10.445 1 90.75 181 GLU A C 1
ATOM 1466 O O . GLU A 1 181 ? -22.016 24.656 10.18 1 90.75 181 GLU A O 1
ATOM 1471 N N . ASP A 1 182 ? -23.234 23.453 11.609 1 92.19 182 ASP A N 1
ATOM 1472 C CA . ASP A 1 182 ? -22.266 23.594 12.695 1 92.19 182 ASP A CA 1
ATOM 1473 C C . ASP A 1 182 ? -20.953 22.875 12.359 1 92.19 182 ASP A C 1
ATOM 1475 O O . ASP A 1 182 ? -19.875 23.406 12.625 1 92.19 182 ASP A O 1
ATOM 1479 N N . VAL A 1 183 ? -21.062 21.75 11.773 1 94 183 VAL A N 1
ATOM 1480 C CA . VAL A 1 183 ? -19.875 20.984 11.367 1 94 183 VAL A CA 1
ATOM 1481 C C . VAL A 1 183 ? -19.078 21.781 10.336 1 94 183 VAL A C 1
ATOM 1483 O O . VAL A 1 183 ? -17.859 21.922 10.453 1 94 183 VAL A O 1
ATOM 1486 N N . ASN A 1 184 ? -19.766 22.344 9.391 1 90.81 184 ASN A N 1
ATOM 1487 C CA . ASN A 1 184 ? -19.109 23.125 8.344 1 90.81 184 ASN A CA 1
ATOM 1488 C C . ASN A 1 184 ? -18.359 24.328 8.93 1 90.81 184 ASN A C 1
ATOM 1490 O O . ASN A 1 184 ? -17.266 24.656 8.484 1 90.81 184 ASN A O 1
ATOM 1494 N N . ALA A 1 185 ? -18.984 24.922 9.836 1 92.25 185 ALA A N 1
ATOM 1495 C CA . ALA A 1 185 ? -18.359 26.078 10.477 1 92.25 185 ALA A CA 1
ATOM 1496 C C . ALA A 1 185 ? -17.062 25.688 11.188 1 92.25 185 ALA A C 1
ATOM 1498 O O . ALA A 1 185 ? -16.062 26.391 11.102 1 92.25 185 ALA A O 1
ATOM 1499 N N . LEU A 1 186 ? -17.188 24.594 11.883 1 93.62 186 LEU A N 1
ATOM 1500 C CA . LEU A 1 186 ? -16.016 24.078 12.594 1 93.62 186 LEU A CA 1
ATOM 1501 C C . LEU A 1 186 ? -14.898 23.719 11.617 1 93.62 186 LEU A C 1
ATOM 1503 O O . LEU A 1 186 ? -13.742 24.094 11.82 1 93.62 186 LEU A O 1
ATOM 1507 N N . ILE A 1 187 ? -15.219 23.109 10.57 1 93.31 187 ILE A N 1
ATOM 1508 C CA . ILE A 1 187 ? -14.242 22.641 9.586 1 93.31 187 ILE A CA 1
ATOM 1509 C C . ILE A 1 187 ? -13.625 23.844 8.867 1 93.31 187 ILE A C 1
ATOM 1511 O O . ILE A 1 187 ? -12.43 23.844 8.562 1 93.31 187 ILE A O 1
ATOM 1515 N N . ASP A 1 188 ? -14.398 24.812 8.594 1 90.62 188 ASP A N 1
ATOM 1516 C CA . ASP A 1 188 ? -13.883 26.047 8.008 1 90.62 188 ASP A CA 1
ATOM 1517 C C . ASP A 1 188 ? -12.836 26.703 8.922 1 90.62 188 ASP A C 1
ATOM 1519 O O . ASP A 1 188 ? -11.836 27.234 8.445 1 90.62 188 ASP A O 1
ATOM 1523 N N . CYS A 1 189 ? -13.102 26.672 10.195 1 93.06 189 CYS A N 1
ATOM 1524 C CA . CYS A 1 189 ? -12.148 27.203 11.164 1 93.06 189 CYS A CA 1
ATOM 1525 C C . CYS A 1 189 ? -10.836 26.438 11.117 1 93.06 189 CYS A C 1
ATOM 1527 O O . CYS A 1 189 ? -9.758 27.031 11.102 1 93.06 189 CYS A O 1
ATOM 1529 N N . ALA A 1 190 ? -10.953 25.156 11.148 1 93.88 190 ALA A N 1
ATOM 1530 C CA . ALA A 1 190 ? -9.766 24.312 11.062 1 93.88 190 ALA A CA 1
ATOM 1531 C C . ALA A 1 190 ? -8.977 24.594 9.789 1 93.88 190 ALA A C 1
ATOM 1533 O O . ALA A 1 190 ? -7.746 24.656 9.805 1 93.88 190 ALA A O 1
ATOM 1534 N N . HIS A 1 191 ? -9.672 24.766 8.695 1 91.88 191 HIS A N 1
ATOM 1535 C CA . HIS A 1 191 ? -9.039 25.062 7.414 1 91.88 191 HIS A CA 1
ATOM 1536 C C . HIS A 1 191 ? -8.234 26.344 7.469 1 91.88 191 HIS A C 1
ATOM 1538 O O . HIS A 1 191 ? -7.125 26.422 6.934 1 91.88 191 HIS A O 1
ATOM 1544 N N . LYS A 1 192 ? -8.789 27.328 8.062 1 89.75 192 LYS A N 1
ATOM 1545 C CA . LYS A 1 192 ? -8.102 28.609 8.188 1 89.75 192 LYS A CA 1
ATOM 1546 C C . LYS A 1 192 ? -6.82 28.469 9 1 89.75 192 LYS A C 1
ATOM 1548 O O . LYS A 1 192 ? -5.793 29.047 8.648 1 89.75 192 LYS A O 1
ATOM 1553 N N . LEU A 1 193 ? -6.922 27.734 10.086 1 92.19 193 LEU A N 1
ATOM 1554 C CA . LEU A 1 193 ? -5.738 27.484 10.898 1 92.19 193 LEU A CA 1
ATOM 1555 C C . LEU A 1 193 ? -4.648 26.797 10.078 1 92.19 193 LEU A C 1
ATOM 1557 O O . LEU A 1 193 ? -3.475 27.156 10.18 1 92.19 193 LEU A O 1
ATOM 1561 N N . LEU A 1 194 ? -5.043 25.938 9.234 1 92.75 194 LEU A N 1
ATOM 1562 C CA . LEU A 1 194 ? -4.082 25.141 8.477 1 92.75 194 LEU A CA 1
ATOM 1563 C C . LEU A 1 194 ? -3.512 25.953 7.316 1 92.75 194 LEU A C 1
ATOM 1565 O O . LEU A 1 194 ? -2.361 25.75 6.922 1 92.75 194 LEU A O 1
ATOM 1569 N N . ILE A 1 195 ? -4.289 26.828 6.766 1 88.94 195 ILE A N 1
ATOM 1570 C CA . ILE A 1 195 ? -3.781 27.75 5.746 1 88.94 195 ILE A CA 1
ATOM 1571 C C . ILE A 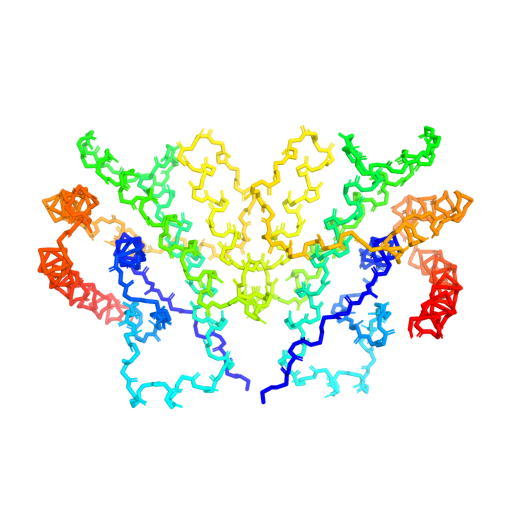1 195 ? -2.654 28.594 6.328 1 88.94 195 ILE A C 1
ATOM 1573 O O . ILE A 1 195 ? -1.64 28.828 5.668 1 88.94 195 ILE A O 1
ATOM 1577 N N . ASN A 1 196 ? -2.865 29.031 7.465 1 89.44 196 ASN A N 1
ATOM 1578 C CA . ASN A 1 196 ? -1.824 29.797 8.148 1 89.44 196 ASN A CA 1
ATOM 1579 C C . ASN A 1 196 ? -0.562 28.969 8.352 1 89.44 196 ASN A C 1
ATOM 1581 O O . ASN A 1 196 ? 0.551 29.469 8.18 1 89.44 196 ASN A O 1
ATOM 1585 N N . ARG A 1 197 ? -0.764 27.75 8.711 1 91.5 197 ARG A N 1
ATOM 1586 C CA . ARG A 1 197 ? 0.375 26.844 8.891 1 91.5 197 ARG A CA 1
ATOM 1587 C C . ARG A 1 197 ? 1.123 26.656 7.574 1 91.5 197 ARG A C 1
ATOM 1589 O O . ARG A 1 197 ? 2.355 26.609 7.555 1 91.5 197 ARG A O 1
ATOM 1596 N N . ASP A 1 198 ? 0.377 26.5 6.523 1 90.25 198 ASP A N 1
ATOM 1597 C CA . ASP A 1 198 ? 0.986 26.359 5.203 1 90.25 198 ASP A CA 1
ATOM 1598 C C . ASP A 1 198 ? 1.855 27.562 4.871 1 90.25 198 ASP A C 1
ATOM 1600 O O . ASP A 1 198 ? 2.947 27.422 4.316 1 90.25 198 ASP A O 1
ATOM 1604 N N . THR A 1 199 ? 1.331 28.656 5.18 1 89 199 THR A N 1
ATOM 1605 C CA . THR A 1 199 ? 2.057 29.891 4.898 1 89 199 THR A CA 1
ATOM 1606 C C . THR A 1 199 ? 3.385 29.922 5.652 1 89 199 THR A C 1
ATOM 1608 O O . THR A 1 199 ? 4.418 30.281 5.086 1 89 199 THR A O 1
ATOM 1611 N N . VAL A 1 200 ? 3.32 29.578 6.902 1 89.25 200 VAL A N 1
ATOM 1612 C CA . VAL A 1 200 ? 4.52 29.547 7.734 1 89.25 200 VAL A CA 1
ATOM 1613 C C . VAL A 1 200 ? 5.504 28.531 7.168 1 89.25 200 VAL A C 1
ATOM 1615 O O . VAL A 1 200 ? 6.707 28.797 7.094 1 89.25 200 VAL A O 1
ATOM 1618 N N . PHE A 1 201 ? 5.047 27.422 6.801 1 90.31 201 PHE A N 1
ATOM 1619 C CA . PHE A 1 201 ? 5.871 26.344 6.27 1 90.31 201 PHE A CA 1
ATOM 1620 C C . PHE A 1 201 ? 6.559 26.766 4.98 1 90.31 201 PHE A C 1
ATOM 1622 O O . PHE A 1 201 ? 7.762 26.562 4.812 1 90.31 201 PHE A O 1
ATOM 1629 N N . VAL A 1 202 ? 5.805 27.297 4.078 1 87.12 202 VAL A N 1
ATOM 1630 C CA . VAL A 1 202 ? 6.34 27.719 2.789 1 87.12 202 VAL A CA 1
ATOM 1631 C C . VAL A 1 202 ? 7.418 28.781 3.004 1 87.12 202 VAL A C 1
ATOM 1633 O O . VAL A 1 202 ? 8.445 28.781 2.322 1 87.12 202 VAL A O 1
ATOM 1636 N N . ARG A 1 203 ? 7.188 29.672 3.912 1 87.56 203 ARG A N 1
ATOM 1637 C CA . ARG A 1 203 ? 8.188 30.672 4.254 1 87.56 203 ARG A CA 1
ATOM 1638 C C . ARG A 1 203 ? 9.461 30.031 4.781 1 87.56 203 ARG A C 1
ATOM 1640 O O . ARG A 1 203 ? 10.562 30.438 4.414 1 87.56 203 ARG A O 1
ATOM 1647 N N . MET A 1 204 ? 9.273 29.062 5.648 1 86.31 204 MET A N 1
ATOM 1648 C CA . MET A 1 204 ? 10.422 28.344 6.191 1 86.31 204 MET A CA 1
ATOM 1649 C C . MET A 1 204 ? 11.211 27.656 5.082 1 86.31 204 MET A C 1
ATOM 1651 O O . MET A 1 204 ? 12.438 27.688 5.078 1 86.31 204 MET A O 1
ATOM 1655 N N . MET A 1 205 ? 10.508 27.016 4.172 1 84.38 205 MET A N 1
ATOM 1656 C CA . MET A 1 205 ? 11.148 26.312 3.061 1 84.38 205 MET A CA 1
ATOM 1657 C C . MET A 1 205 ? 11.953 27.281 2.195 1 84.38 205 MET A C 1
ATOM 1659 O O . MET A 1 205 ? 13.039 26.938 1.734 1 84.38 205 MET A O 1
ATOM 1663 N N . LYS A 1 206 ? 11.461 28.422 1.98 1 83.19 206 LYS A N 1
ATOM 1664 C CA . LYS A 1 206 ? 12.141 29.438 1.192 1 83.19 206 LYS A CA 1
ATOM 1665 C C . LYS A 1 206 ? 13.414 29.906 1.893 1 83.19 206 LYS A C 1
ATOM 1667 O O . LYS A 1 206 ? 14.438 30.156 1.245 1 83.19 206 LYS A O 1
ATOM 1672 N N . GLU A 1 207 ? 13.336 30.031 3.094 1 82.12 207 GLU A N 1
ATOM 1673 C CA . GLU A 1 207 ? 14.477 30.484 3.877 1 82.12 207 GLU A CA 1
ATOM 1674 C C . GLU A 1 207 ? 15.609 29.453 3.852 1 82.12 207 GLU A C 1
ATOM 1676 O O . GLU A 1 207 ? 16.781 29.812 3.785 1 82.12 207 GLU A O 1
ATOM 1681 N N . VAL A 1 208 ? 15.258 28.188 3.867 1 75.44 208 VAL A N 1
ATOM 1682 C CA . VAL A 1 208 ? 16.25 27.109 3.877 1 75.44 208 VAL A CA 1
ATOM 1683 C C . VAL A 1 208 ? 16.875 26.969 2.49 1 75.44 208 VAL A C 1
ATOM 1685 O O . VAL A 1 208 ? 18.078 26.734 2.363 1 75.44 208 VAL A O 1
ATOM 1688 N N . ASN A 1 209 ? 16.047 26.984 1.462 1 67.44 209 ASN A N 1
ATOM 1689 C CA . ASN A 1 209 ? 16.547 26.859 0.096 1 67.44 209 ASN A CA 1
ATOM 1690 C C . ASN A 1 209 ? 17.438 28.047 -0.275 1 67.44 209 ASN A C 1
ATOM 1692 O O . ASN A 1 209 ? 18.359 27.891 -1.082 1 67.44 209 ASN A O 1
ATOM 1696 N N . THR A 1 210 ? 17.078 29.094 0.245 1 57.19 210 THR A N 1
ATOM 1697 C CA . THR A 1 210 ? 17.891 30.281 -0.02 1 57.19 210 THR A CA 1
ATOM 1698 C C . THR A 1 210 ? 19.234 30.172 0.698 1 57.19 210 THR A C 1
ATOM 1700 O O . THR A 1 210 ? 20.203 30.812 0.299 1 57.19 210 THR A O 1
ATOM 1703 N N . HIS A 1 211 ? 19.141 29.422 1.668 1 52.97 211 HIS A N 1
ATOM 1704 C CA . HIS A 1 211 ? 20.375 29.297 2.424 1 52.97 211 HIS A CA 1
ATOM 1705 C C . HIS A 1 211 ? 21.188 28.094 1.958 1 52.97 211 HIS A C 1
ATOM 1707 O O . HIS A 1 211 ? 22.344 27.922 2.383 1 52.97 211 HIS A O 1
ATOM 1713 N N . LEU A 1 212 ? 20.516 27.234 1.238 1 48.38 212 LEU A N 1
ATOM 1714 C CA . LEU A 1 212 ? 21.281 26.156 0.614 1 48.38 212 LEU A CA 1
ATOM 1715 C C . LEU A 1 212 ? 21.859 26.609 -0.721 1 48.38 212 LEU A C 1
ATOM 1717 O O . LEU A 1 212 ? 21.172 27.25 -1.518 1 48.38 212 LEU A O 1
ATOM 1721 N N . MET B 1 1 ? -11.93 6.805 -20.422 1 26.45 1 MET B N 1
ATOM 1722 C CA . MET B 1 1 ? -11.305 6.457 -19.156 1 26.45 1 MET B CA 1
ATOM 1723 C C . MET B 1 1 ? -11.008 4.961 -19.094 1 26.45 1 MET B C 1
ATOM 1725 O O . MET B 1 1 ? -11.922 4.141 -19.156 1 26.45 1 MET B O 1
ATOM 1729 N N . SER B 1 2 ? -10.047 4.457 -19.5 1 32.66 2 SER B N 1
ATOM 1730 C CA . SER B 1 2 ? -9.898 3.016 -19.688 1 32.66 2 SER B CA 1
ATOM 1731 C C . SER B 1 2 ? -10.219 2.256 -18.406 1 32.66 2 SER B C 1
ATOM 1733 O O . SER B 1 2 ? -9.734 2.611 -17.328 1 32.66 2 SER B O 1
ATOM 1735 N N . GLU B 1 3 ? -11.391 1.783 -18.203 1 42.03 3 GLU B N 1
ATOM 1736 C CA . GLU B 1 3 ? -11.906 0.928 -17.141 1 42.03 3 GLU B CA 1
ATOM 1737 C C . GLU B 1 3 ? -10.828 -0.025 -16.625 1 42.03 3 GLU B C 1
ATOM 1739 O O . GLU B 1 3 ? -10.18 -0.716 -17.406 1 42.03 3 GLU B O 1
ATOM 1744 N N . ASP B 1 4 ? -10.133 0.407 -15.625 1 51.31 4 ASP B N 1
ATOM 1745 C CA . ASP B 1 4 ? -9.148 -0.497 -15.039 1 51.31 4 ASP B CA 1
ATOM 1746 C C . ASP B 1 4 ? -9.625 -1.946 -15.102 1 51.31 4 ASP B C 1
ATOM 1748 O O . ASP B 1 4 ? -10.734 -2.262 -14.664 1 51.31 4 ASP B O 1
ATOM 1752 N N . LYS B 1 5 ? -9.219 -2.648 -16.156 1 59.53 5 LYS B N 1
ATOM 1753 C CA . LYS B 1 5 ? -9.586 -4.039 -16.406 1 59.53 5 LYS B CA 1
ATOM 1754 C C . LYS B 1 5 ? -9.25 -4.926 -15.211 1 59.53 5 LYS B C 1
ATOM 1756 O O . LYS B 1 5 ? -8.133 -4.879 -14.688 1 59.53 5 LYS B O 1
ATOM 1761 N N . ASN B 1 6 ? -10.305 -5.258 -14.469 1 65.31 6 ASN B N 1
ATOM 1762 C CA . ASN B 1 6 ? -10.164 -6.242 -13.398 1 65.31 6 ASN B CA 1
ATOM 1763 C C . ASN B 1 6 ? -9.945 -7.648 -13.961 1 65.31 6 ASN B C 1
ATOM 1765 O O . ASN B 1 6 ? -10.883 -8.273 -14.461 1 65.31 6 ASN B O 1
ATOM 1769 N N . TYR B 1 7 ? -8.664 -8.086 -13.93 1 77.62 7 TYR B N 1
ATOM 1770 C CA . TYR B 1 7 ? -8.297 -9.406 -14.422 1 77.62 7 TYR B CA 1
ATOM 1771 C C . TYR B 1 7 ? -8.43 -10.453 -13.32 1 77.62 7 TYR B C 1
ATOM 1773 O O . TYR B 1 7 ? -8.109 -10.188 -12.164 1 77.62 7 TYR B O 1
ATOM 1781 N N . ILE B 1 8 ? -8.992 -11.562 -13.734 1 86 8 ILE B N 1
ATOM 1782 C CA . ILE B 1 8 ? -8.945 -12.719 -12.844 1 86 8 ILE B CA 1
ATOM 1783 C C . ILE B 1 8 ? -7.664 -13.508 -13.094 1 86 8 ILE B C 1
ATOM 1785 O O . ILE B 1 8 ? -7.477 -14.086 -14.172 1 86 8 ILE B O 1
ATOM 1789 N N . ILE B 1 9 ? -6.793 -13.555 -12.164 1 90.19 9 ILE B N 1
ATOM 1790 C CA . ILE B 1 9 ? -5.492 -14.203 -12.273 1 90.19 9 ILE B CA 1
ATOM 1791 C C . ILE B 1 9 ? -5.43 -15.391 -11.32 1 90.19 9 ILE B C 1
ATOM 1793 O O . ILE B 1 9 ? -5.922 -15.32 -10.195 1 90.19 9 ILE B O 1
ATOM 1797 N N . ASP B 1 10 ? -4.914 -16.484 -11.773 1 93.25 10 ASP B N 1
ATOM 1798 C CA . ASP B 1 10 ? -4.738 -17.641 -10.922 1 93.25 10 ASP B CA 1
ATOM 1799 C C . ASP B 1 10 ? -3.809 -17.344 -9.75 1 93.25 10 ASP B C 1
ATOM 1801 O O . ASP B 1 10 ? -2.611 -17.109 -9.945 1 93.25 10 ASP B O 1
ATOM 1805 N N . PRO B 1 11 ? -4.309 -17.453 -8.547 1 95.62 11 PRO B N 1
ATOM 1806 C CA . PRO B 1 11 ? -3.557 -17 -7.375 1 95.62 11 PRO B CA 1
ATOM 1807 C C . PRO B 1 11 ? -2.266 -17.797 -7.164 1 95.62 11 PRO B C 1
ATOM 1809 O O . PRO B 1 11 ? -1.216 -17.203 -6.895 1 95.62 11 PRO B O 1
ATOM 1812 N N . LEU B 1 12 ? -2.307 -19.078 -7.305 1 96.62 12 LEU B N 1
ATOM 1813 C CA . LEU B 1 12 ? -1.136 -19.906 -7.051 1 96.62 12 LEU B CA 1
ATOM 1814 C C . LEU B 1 12 ? -0.069 -19.688 -8.117 1 96.62 12 LEU B C 1
ATOM 1816 O O . LEU B 1 12 ? 1.117 -19.562 -7.801 1 96.62 12 LEU B O 1
ATOM 1820 N N . THR B 1 13 ? -0.51 -19.625 -9.344 1 95.5 13 THR B N 1
ATOM 1821 C CA . THR B 1 13 ? 0.42 -19.375 -10.438 1 95.5 13 THR B CA 1
ATOM 1822 C C . THR B 1 13 ? 1.062 -18 -10.305 1 95.5 13 THR B C 1
ATOM 1824 O O . THR B 1 13 ? 2.244 -17.828 -10.609 1 95.5 13 THR B O 1
ATOM 1827 N N . ALA B 1 14 ? 0.281 -17.062 -9.898 1 95.69 14 ALA B N 1
ATOM 1828 C CA . ALA B 1 14 ? 0.808 -15.719 -9.68 1 95.69 14 ALA B CA 1
ATOM 1829 C C . ALA B 1 14 ? 1.93 -15.727 -8.641 1 95.69 14 ALA B C 1
ATOM 1831 O O . ALA B 1 14 ? 2.982 -15.125 -8.852 1 95.69 14 ALA B O 1
ATOM 1832 N N . LEU B 1 15 ? 1.76 -16.422 -7.484 1 97.81 15 LEU B N 1
ATOM 1833 C CA . LEU B 1 15 ? 2.807 -16.547 -6.473 1 97.81 15 LEU B CA 1
ATOM 1834 C C . LEU B 1 15 ? 4.082 -17.109 -7.078 1 97.81 15 LEU B C 1
ATOM 1836 O O . LEU B 1 15 ? 5.172 -16.578 -6.867 1 97.81 15 LEU B O 1
ATOM 1840 N N . CYS B 1 16 ? 3.873 -18.156 -7.801 1 97.06 16 CYS B N 1
ATOM 1841 C CA . CYS B 1 16 ? 5.016 -18.859 -8.375 1 97.06 16 CYS B CA 1
ATOM 1842 C C . CYS B 1 16 ? 5.777 -17.953 -9.344 1 97.06 16 CYS B C 1
ATOM 1844 O O . CYS B 1 16 ? 7.012 -17.906 -9.312 1 97.06 16 CYS B O 1
ATOM 1846 N N . LYS B 1 17 ? 5.109 -17.328 -10.195 1 95.38 17 LYS B N 1
ATOM 1847 C CA . LYS B 1 17 ? 5.754 -16.469 -11.188 1 95.38 17 LYS B CA 1
ATOM 1848 C C . LYS B 1 17 ? 6.5 -15.32 -10.523 1 95.38 17 LYS B C 1
ATOM 1850 O O . LYS B 1 17 ? 7.625 -14.992 -10.914 1 95.38 17 LYS B O 1
ATOM 1855 N N . VAL B 1 18 ? 5.867 -14.711 -9.562 1 96.94 18 VAL B N 1
ATOM 1856 C CA . VAL B 1 18 ? 6.52 -13.617 -8.867 1 96.94 18 VAL B CA 1
ATOM 1857 C C . VAL B 1 18 ? 7.754 -14.133 -8.125 1 96.94 18 VAL B C 1
ATOM 1859 O O . VAL B 1 18 ? 8.773 -13.438 -8.047 1 96.94 18 VAL B O 1
ATOM 1862 N N . ALA B 1 19 ? 7.691 -15.312 -7.582 1 97.94 19 ALA B N 1
ATOM 1863 C CA . ALA B 1 19 ? 8.836 -15.93 -6.918 1 97.94 19 ALA B CA 1
ATOM 1864 C C . ALA B 1 19 ? 10.023 -16.047 -7.871 1 97.94 19 ALA B C 1
ATOM 1866 O O . ALA B 1 19 ? 11.172 -15.844 -7.469 1 97.94 19 ALA B O 1
ATOM 1867 N N . LEU B 1 20 ? 9.75 -16.297 -9.117 1 95.94 20 LEU B N 1
ATOM 1868 C CA . LEU B 1 20 ? 10.805 -16.5 -10.109 1 95.94 20 LEU B CA 1
ATOM 1869 C C . LEU B 1 20 ? 11.594 -15.211 -10.32 1 95.94 20 LEU B C 1
ATOM 1871 O O . LEU B 1 20 ? 12.766 -15.258 -10.711 1 95.94 20 LEU B O 1
ATOM 1875 N N . LEU B 1 21 ? 11.008 -14.125 -10.086 1 94.62 21 LEU B N 1
ATOM 1876 C CA . LEU B 1 21 ? 11.641 -12.828 -10.312 1 94.62 21 LEU B CA 1
ATOM 1877 C C . LEU B 1 21 ? 12.93 -12.703 -9.5 1 94.62 21 LEU B C 1
ATOM 1879 O O . LEU B 1 21 ? 13.859 -12.016 -9.922 1 94.62 21 LEU B O 1
ATOM 1883 N N . HIS B 1 22 ? 12.938 -13.328 -8.391 1 96.06 22 HIS B N 1
ATOM 1884 C CA . HIS B 1 22 ? 14.109 -13.273 -7.523 1 96.06 22 HIS B CA 1
ATOM 1885 C C . HIS B 1 22 ? 15.359 -13.719 -8.273 1 96.06 22 HIS B C 1
ATOM 1887 O O . HIS B 1 22 ? 16.469 -13.242 -7.984 1 96.06 22 HIS B O 1
ATOM 1893 N N . PHE B 1 23 ? 15.172 -14.578 -9.219 1 94.19 23 PHE B N 1
ATOM 1894 C CA . PHE B 1 23 ? 16.312 -15.188 -9.898 1 94.19 23 PHE B CA 1
ATOM 1895 C C . PHE B 1 23 ? 16.484 -14.602 -11.297 1 94.19 23 PHE B C 1
ATOM 1897 O O . PHE B 1 23 ? 17.375 -15 -12.039 1 94.19 23 PHE B O 1
ATOM 1904 N N . MET B 1 24 ? 15.641 -13.773 -11.688 1 90.25 24 MET B N 1
ATOM 1905 C CA . MET B 1 24 ? 15.68 -13.188 -13.031 1 90.25 24 MET B CA 1
ATOM 1906 C C . MET B 1 24 ? 16.562 -11.945 -13.055 1 90.25 24 MET B C 1
ATOM 1908 O O . MET B 1 24 ? 16.859 -11.367 -12 1 90.25 24 MET B O 1
ATOM 1912 N N . PRO B 1 25 ? 16.969 -11.547 -14.242 1 86.69 25 PRO B N 1
ATOM 1913 C CA . PRO B 1 25 ? 17.797 -10.352 -14.336 1 86.69 25 PRO B CA 1
ATOM 1914 C C . PRO B 1 25 ? 17.094 -9.102 -13.797 1 86.69 25 PRO B C 1
ATOM 1916 O O . PRO B 1 25 ? 15.867 -9.039 -13.773 1 86.69 25 PRO B O 1
ATOM 1919 N N . ASP B 1 26 ? 17.891 -8.18 -13.523 1 83.75 26 ASP B N 1
ATOM 1920 C CA . ASP B 1 26 ? 17.375 -6.906 -13.031 1 83.75 26 ASP B CA 1
ATOM 1921 C C . ASP B 1 26 ? 16.5 -6.234 -14.086 1 83.75 26 ASP B C 1
ATOM 1923 O O . ASP B 1 26 ? 16.688 -6.449 -15.289 1 83.75 26 ASP B O 1
ATOM 1927 N N . LYS B 1 27 ? 15.555 -5.531 -13.695 1 81.75 27 LYS B N 1
ATOM 1928 C CA . LYS B 1 27 ? 14.672 -4.73 -14.539 1 81.75 27 LYS B CA 1
ATOM 1929 C C . LYS B 1 27 ? 13.617 -5.602 -15.219 1 81.75 27 LYS B C 1
ATOM 1931 O O . LYS B 1 27 ? 12.953 -5.16 -16.156 1 81.75 27 LYS B O 1
ATOM 1936 N N . THR B 1 28 ? 13.656 -6.883 -14.828 1 85.12 28 THR B N 1
ATOM 1937 C CA . THR B 1 28 ? 12.531 -7.711 -15.266 1 85.12 28 THR B CA 1
ATOM 1938 C C . THR B 1 28 ? 11.219 -7.184 -14.703 1 85.12 28 THR B C 1
ATOM 1940 O O . THR B 1 28 ? 11.133 -6.844 -13.523 1 85.12 28 THR B O 1
ATOM 1943 N N . LYS B 1 29 ? 10.25 -7.117 -15.5 1 85.94 29 LYS B N 1
ATOM 1944 C CA . LYS B 1 29 ? 8.977 -6.535 -15.094 1 85.94 29 LYS B CA 1
ATOM 1945 C C . LYS B 1 29 ? 7.84 -7.551 -15.219 1 85.94 29 LYS B C 1
ATOM 1947 O O . LYS B 1 29 ? 8.031 -8.641 -15.758 1 85.94 29 LYS B O 1
ATOM 1952 N N . LEU B 1 30 ? 6.746 -7.23 -14.711 1 87.88 30 LEU B N 1
ATOM 1953 C CA . LEU B 1 30 ? 5.531 -8.031 -14.812 1 87.88 30 LEU B CA 1
ATOM 1954 C C . LEU B 1 30 ? 4.504 -7.359 -15.711 1 87.88 30 LEU B C 1
ATOM 1956 O O . LEU B 1 30 ? 4.426 -6.129 -15.758 1 87.88 30 LEU B O 1
ATOM 1960 N N . ALA B 1 31 ? 3.766 -8.117 -16.391 1 85.19 31 ALA B N 1
ATOM 1961 C CA . ALA B 1 31 ? 2.66 -7.641 -17.219 1 85.19 31 ALA B CA 1
ATOM 1962 C C . ALA B 1 31 ? 1.48 -8.609 -17.172 1 85.19 31 ALA B C 1
ATOM 1964 O O . ALA B 1 31 ? 1.665 -9.812 -16.984 1 85.19 31 ALA B O 1
ATOM 1965 N N . ILE B 1 32 ? 0.323 -8.102 -17.297 1 85.75 32 ILE B N 1
ATOM 1966 C CA . ILE B 1 32 ? -0.876 -8.93 -17.328 1 85.75 32 ILE B CA 1
ATOM 1967 C C . ILE B 1 32 ? -1.556 -8.805 -18.688 1 85.75 32 ILE B C 1
ATOM 1969 O O . ILE B 1 32 ? -1.722 -7.695 -19.219 1 85.75 32 ILE B O 1
ATOM 1973 N N . ASN B 1 33 ? -1.795 -9.859 -19.219 1 81.5 33 ASN B N 1
ATOM 1974 C CA . ASN B 1 33 ? -2.551 -9.93 -20.469 1 81.5 33 ASN B CA 1
ATOM 1975 C C . ASN B 1 33 ? -3.531 -11.094 -20.469 1 81.5 33 ASN B C 1
ATOM 1977 O O . ASN B 1 33 ? -3.143 -12.234 -20.203 1 81.5 33 ASN B O 1
ATOM 1981 N N . HIS B 1 34 ? -4.82 -10.82 -20.734 1 79.5 34 HIS B N 1
ATOM 1982 C CA . HIS B 1 34 ? -5.863 -11.836 -20.828 1 79.5 34 HIS B CA 1
ATOM 1983 C C . HIS B 1 34 ? -5.836 -12.781 -19.625 1 79.5 34 HIS B C 1
ATOM 1985 O O . HIS B 1 34 ? -5.816 -14 -19.797 1 79.5 34 HIS B O 1
ATOM 1991 N N . HIS B 1 35 ? -5.723 -12.312 -18.406 1 83.19 35 HIS B N 1
ATOM 1992 C CA . HIS B 1 35 ? -5.855 -13.008 -17.141 1 83.19 35 HIS B CA 1
ATOM 1993 C C . HIS B 1 35 ? -4.59 -13.781 -16.797 1 83.19 35 HIS B C 1
ATOM 1995 O O . HIS B 1 35 ? -4.566 -14.555 -15.828 1 83.19 35 HIS B O 1
ATOM 2001 N N . VAL B 1 36 ? -3.633 -13.562 -17.688 1 87.31 36 VAL B N 1
ATOM 2002 C CA . VAL B 1 36 ? -2.375 -14.266 -17.438 1 87.31 36 VAL B CA 1
ATOM 2003 C C . VAL B 1 36 ? -1.292 -13.266 -17.047 1 87.31 36 VAL B C 1
ATOM 2005 O O . VAL B 1 36 ? -1.172 -12.195 -17.656 1 87.31 36 VAL B O 1
ATOM 2008 N N . LEU B 1 37 ? -0.569 -13.609 -16.016 1 90.31 37 LEU B N 1
ATOM 2009 C CA . LEU B 1 37 ? 0.59 -12.836 -15.594 1 90.31 37 LEU B CA 1
ATOM 2010 C C . LEU B 1 37 ? 1.844 -13.273 -16.344 1 90.31 37 LEU B C 1
ATOM 2012 O O . LEU B 1 37 ? 2.225 -14.445 -16.297 1 90.31 37 LEU B O 1
ATOM 2016 N N . TYR B 1 38 ? 2.477 -12.32 -16.969 1 87.12 38 TYR B N 1
ATOM 2017 C CA . TYR B 1 38 ? 3.676 -12.609 -17.75 1 87.12 38 TYR B CA 1
ATOM 2018 C C . TYR B 1 38 ? 4.898 -11.93 -17.141 1 87.12 38 TYR B C 1
ATOM 2020 O O . TYR B 1 38 ? 4.801 -10.82 -16.625 1 87.12 38 TYR B O 1
ATOM 2028 N N . ILE B 1 39 ? 5.98 -12.625 -17.203 1 85.94 39 ILE B N 1
ATOM 2029 C CA . ILE B 1 39 ? 7.277 -12.047 -16.844 1 85.94 39 ILE B CA 1
ATOM 2030 C C . ILE B 1 39 ? 7.969 -11.531 -18.109 1 85.94 39 ILE B C 1
ATOM 2032 O O . ILE B 1 39 ? 8.156 -12.281 -19.062 1 85.94 39 ILE B O 1
ATOM 2036 N N . GLN B 1 40 ? 8.156 -10.258 -18.125 1 76.44 40 GLN B N 1
ATOM 2037 C CA . GLN B 1 40 ? 8.742 -9.633 -19.312 1 76.44 40 GLN B CA 1
ATOM 2038 C C . GLN B 1 40 ? 10.211 -9.297 -19.078 1 76.44 40 GLN B C 1
ATOM 2040 O O . GLN B 1 40 ? 10.539 -8.508 -18.188 1 76.44 40 GLN B O 1
ATOM 2045 N N . GLY B 1 41 ? 11.086 -10.086 -19.703 1 63.91 41 GLY B N 1
ATOM 2046 C CA . GLY B 1 41 ? 12.508 -9.773 -19.641 1 63.91 41 GLY B CA 1
ATOM 2047 C C . GLY B 1 41 ? 12.891 -8.562 -20.469 1 63.91 41 GLY B C 1
ATOM 2048 O O . GLY B 1 41 ? 12.07 -8.031 -21.219 1 63.91 41 GLY B O 1
ATOM 2049 N N . TYR B 1 42 ? 14.039 -7.785 -20.125 1 47.94 42 TYR B N 1
ATOM 2050 C CA . TYR B 1 42 ? 14.586 -6.641 -20.828 1 47.94 42 TYR B CA 1
ATOM 2051 C C . TYR B 1 42 ? 14.836 -6.977 -22.297 1 47.94 42 TYR B C 1
ATOM 2053 O O . TYR B 1 42 ? 15.734 -7.758 -22.625 1 47.94 42 TYR B O 1
ATOM 2061 N N . SER B 1 43 ? 13.945 -7.508 -22.938 1 46.91 43 SER B N 1
ATOM 2062 C CA . SER B 1 43 ? 14.375 -7.43 -24.328 1 46.91 43 SER B CA 1
ATOM 2063 C C . SER B 1 43 ? 14.164 -6.031 -24.906 1 46.91 43 SER B C 1
ATOM 2065 O O . SER B 1 43 ? 13.32 -5.277 -24.406 1 46.91 43 SER B O 1
ATOM 2067 N N . TYR B 1 44 ? 15.125 -5.555 -25.719 1 40.66 44 TYR B N 1
ATOM 2068 C CA . TYR B 1 44 ? 15.148 -4.246 -26.375 1 40.66 44 TYR B CA 1
ATOM 2069 C C . TYR B 1 44 ? 13.758 -3.848 -26.844 1 40.66 44 TYR B C 1
ATOM 2071 O O . TYR B 1 44 ? 13.344 -2.695 -26.688 1 40.66 44 TYR B O 1
ATOM 2079 N N . TYR B 1 45 ? 13.156 -4.641 -27.469 1 37.72 45 TYR B N 1
ATOM 2080 C CA . TYR B 1 45 ? 11.875 -4.34 -28.094 1 37.72 45 TYR B CA 1
ATOM 2081 C C . TYR B 1 45 ? 10.781 -4.164 -27.047 1 37.72 45 TYR B C 1
ATOM 2083 O O . TYR B 1 45 ? 9.891 -3.328 -27.203 1 37.72 45 TYR B O 1
ATOM 2091 N N . GLN B 1 46 ? 10.781 -4.836 -26.094 1 45.5 46 GLN B N 1
ATOM 2092 C CA . GLN B 1 46 ? 9.711 -4.836 -25.094 1 45.5 46 GLN B CA 1
ATOM 2093 C C . GLN B 1 46 ? 9.781 -3.592 -24.219 1 45.5 46 GLN B C 1
ATOM 2095 O O . GLN B 1 46 ? 8.758 -3.133 -23.703 1 45.5 46 GLN B O 1
ATOM 2100 N N . TRP B 1 47 ? 10.953 -3.121 -24.047 1 39.75 47 TRP B N 1
ATOM 2101 C CA . TRP B 1 47 ? 11.164 -1.86 -23.344 1 39.75 47 TRP B CA 1
ATOM 2102 C C . TRP B 1 47 ? 10.305 -0.752 -23.938 1 39.75 47 TRP B C 1
ATOM 2104 O O . TRP B 1 47 ? 9.68 0.017 -23.203 1 39.75 47 TRP B O 1
ATOM 2114 N N . LEU B 1 48 ? 10.391 -0.749 -25.281 1 37.88 48 LEU B N 1
ATOM 2115 C CA . LEU B 1 48 ? 9.656 0.292 -25.984 1 37.88 48 LEU B CA 1
ATOM 2116 C C . LEU B 1 48 ? 8.172 0.223 -25.672 1 37.88 48 LEU B C 1
ATOM 2118 O O . LEU B 1 48 ? 7.5 1.256 -25.578 1 37.88 48 LEU B O 1
ATOM 2122 N N . GLU B 1 49 ? 7.688 -0.821 -25.641 1 41.16 49 GLU B N 1
ATOM 2123 C CA . GLU B 1 49 ? 6.258 -1.019 -25.453 1 41.16 49 GLU B CA 1
ATOM 2124 C C . GLU B 1 49 ? 5.852 -0.696 -24.016 1 41.16 49 GLU B C 1
ATOM 2126 O O . GLU B 1 49 ? 4.727 -0.256 -23.766 1 41.16 49 GLU B O 1
ATOM 2131 N N . ARG B 1 50 ? 6.75 -0.961 -23.109 1 42.44 50 ARG B N 1
ATOM 2132 C CA . ARG B 1 50 ? 6.508 -0.784 -21.688 1 42.44 50 ARG B CA 1
ATOM 2133 C C . ARG B 1 50 ? 6.543 0.692 -21.297 1 42.44 50 ARG B C 1
ATOM 2135 O O . ARG B 1 50 ? 6.105 1.067 -20.203 1 42.44 50 ARG B O 1
ATOM 2142 N N . MET B 1 51 ? 7.328 1.415 -22.016 1 38.25 51 MET B N 1
ATOM 2143 C CA . MET B 1 51 ? 7.535 2.811 -21.641 1 38.25 51 MET B CA 1
ATOM 2144 C C . MET B 1 51 ? 6.203 3.502 -21.359 1 38.25 51 MET B C 1
ATOM 2146 O O . MET B 1 51 ? 6.168 4.699 -21.062 1 38.25 51 MET B O 1
ATOM 2150 N N . LYS B 1 52 ? 5.234 3 -22 1 39.31 52 LYS B N 1
ATOM 2151 C CA . LYS B 1 52 ? 4.133 3.861 -21.594 1 39.31 52 LYS B CA 1
ATOM 2152 C C . LYS B 1 52 ? 3.727 3.586 -20.141 1 39.31 52 LYS B C 1
ATOM 2154 O O . LYS B 1 52 ? 3.148 2.539 -19.844 1 39.31 52 LYS B O 1
ATOM 2159 N N . ASN B 1 53 ? 4.398 4.039 -19.172 1 46.75 53 ASN B N 1
ATOM 2160 C CA . ASN B 1 53 ? 4.516 4.105 -17.719 1 46.75 53 ASN B CA 1
ATOM 2161 C C . ASN B 1 53 ? 3.172 3.869 -17.047 1 46.75 53 ASN B C 1
ATOM 2163 O O . ASN B 1 53 ? 3.121 3.332 -15.938 1 46.75 53 ASN B O 1
ATOM 2167 N N . GLY B 1 54 ? 2.047 4.258 -17.656 1 50 54 GLY B N 1
ATOM 2168 C CA . GLY B 1 54 ? 0.735 4.184 -17.031 1 50 54 GLY B CA 1
ATOM 2169 C C . GLY B 1 54 ? 0.265 2.762 -16.797 1 50 54 GLY B C 1
ATOM 2170 O O . GLY B 1 54 ? -0.424 2.486 -15.812 1 50 54 GLY B O 1
ATOM 2171 N N . ASP B 1 55 ? 0.828 1.816 -17.484 1 58.81 55 ASP B N 1
ATOM 2172 C CA . ASP B 1 55 ? 0.345 0.441 -17.562 1 58.81 55 ASP B CA 1
ATOM 2173 C C . ASP B 1 55 ? 0.955 -0.415 -16.453 1 58.81 55 ASP B C 1
ATOM 2175 O O . ASP B 1 55 ? 0.308 -1.331 -15.938 1 58.81 55 ASP B O 1
ATOM 2179 N N . SER B 1 56 ? 1.99 0.097 -15.852 1 75.5 56 SER B N 1
ATOM 2180 C CA . SER B 1 56 ? 2.672 -0.751 -14.883 1 75.5 56 SER B CA 1
ATOM 2181 C C . SER B 1 56 ? 1.989 -0.688 -13.516 1 75.5 56 SER B C 1
ATOM 2183 O O . SER B 1 56 ? 1.786 -1.717 -12.867 1 75.5 56 SER B O 1
ATOM 2185 N N . ARG B 1 57 ? 1.442 0.416 -13.234 1 77.62 57 ARG B N 1
ATOM 2186 C CA . ARG B 1 57 ? 0.801 0.568 -11.93 1 77.62 57 ARG B CA 1
ATOM 2187 C C . ARG B 1 57 ? -0.486 -0.246 -11.859 1 77.62 57 ARG B C 1
ATOM 2189 O O . ARG B 1 57 ? -0.764 -0.885 -10.844 1 77.62 57 ARG B O 1
ATOM 2196 N N . VAL B 1 58 ? -1.146 -0.26 -12.922 1 80.75 58 VAL B N 1
ATOM 2197 C CA . VAL B 1 58 ? -2.4 -1.002 -12.984 1 80.75 58 VAL B CA 1
ATOM 2198 C C . VAL B 1 58 ? -2.117 -2.502 -12.93 1 80.75 58 VAL B C 1
ATOM 2200 O O . VAL B 1 58 ? -2.773 -3.238 -12.195 1 80.75 58 VAL B O 1
ATOM 2203 N N . ASP B 1 59 ? -1.154 -2.912 -13.617 1 84.38 59 ASP B N 1
ATOM 2204 C CA . ASP B 1 59 ? -0.805 -4.328 -13.633 1 84.38 59 ASP B CA 1
ATOM 2205 C C . ASP B 1 59 ? -0.364 -4.797 -12.242 1 84.38 59 ASP B C 1
ATOM 2207 O O . ASP B 1 59 ? -0.82 -5.836 -11.758 1 84.38 59 ASP B O 1
ATOM 2211 N N . ILE B 1 60 ? 0.477 -4.004 -11.648 1 90.69 60 ILE B N 1
ATOM 2212 C CA . ILE B 1 60 ? 1.001 -4.375 -10.344 1 90.69 60 ILE B CA 1
ATOM 2213 C C . ILE B 1 60 ? -0.128 -4.371 -9.312 1 90.69 60 ILE B C 1
ATOM 2215 O O . ILE B 1 60 ? -0.188 -5.246 -8.445 1 90.69 60 ILE B O 1
ATOM 2219 N N . SER B 1 61 ? -1.009 -3.42 -9.453 1 90.69 61 SER B N 1
ATOM 2220 C CA . SER B 1 61 ? -2.127 -3.355 -8.523 1 90.69 61 SER B CA 1
ATOM 2221 C C . SER B 1 61 ? -3.057 -4.555 -8.688 1 90.69 61 SER B C 1
ATOM 2223 O O . SER B 1 61 ? -3.703 -4.98 -7.727 1 90.69 61 SER B O 1
ATOM 2225 N N . ASN B 1 62 ? -3.076 -5.105 -9.812 1 90.5 62 ASN B N 1
ATOM 2226 C CA . ASN B 1 62 ? -3.93 -6.258 -10.094 1 90.5 62 ASN B CA 1
ATOM 2227 C C . ASN B 1 62 ? -3.406 -7.52 -9.414 1 90.5 62 ASN B C 1
ATOM 2229 O O . ASN B 1 62 ? -4.105 -8.531 -9.352 1 90.5 62 ASN B O 1
ATOM 2233 N N . LEU B 1 63 ? -2.258 -7.453 -8.836 1 93.81 63 LEU B N 1
ATOM 2234 C CA . LEU B 1 63 ? -1.721 -8.57 -8.062 1 93.81 63 LEU B CA 1
ATOM 2235 C C . LEU B 1 63 ? -2.391 -8.664 -6.699 1 93.81 63 LEU B C 1
ATOM 2237 O O . LEU B 1 63 ? -2.283 -9.68 -6.02 1 93.81 63 LEU B O 1
ATOM 2241 N N . ASN B 1 64 ? -3.055 -7.617 -6.371 1 94.19 64 ASN B N 1
ATOM 2242 C CA . ASN B 1 64 ? -3.635 -7.555 -5.031 1 94.19 64 ASN B CA 1
ATOM 2243 C C . ASN B 1 64 ? -4.617 -8.703 -4.793 1 94.19 64 ASN B C 1
ATOM 2245 O O . ASN B 1 64 ? -4.48 -9.453 -3.828 1 94.19 64 ASN B O 1
ATOM 2249 N N . MET B 1 65 ? -5.512 -8.898 -5.652 1 92.25 65 MET B N 1
ATOM 2250 C CA . MET B 1 65 ? -6.566 -9.891 -5.445 1 92.25 65 MET B CA 1
ATOM 2251 C C . MET B 1 65 ? -6 -11.305 -5.488 1 92.25 65 MET B C 1
ATOM 2253 O O . MET B 1 65 ? -6.27 -12.117 -4.594 1 92.25 65 MET B O 1
ATOM 2257 N N . PRO B 1 66 ? -5.246 -11.617 -6.473 1 93.69 66 PRO B N 1
ATOM 2258 C CA . PRO B 1 66 ? -4.684 -12.969 -6.469 1 93.69 66 PRO B CA 1
ATOM 2259 C C . PRO B 1 66 ? -3.832 -13.25 -5.234 1 93.69 66 PRO B C 1
ATOM 2261 O O . PRO B 1 66 ? -3.818 -14.375 -4.734 1 93.69 66 PRO B O 1
ATOM 2264 N N . ILE B 1 67 ? -3.119 -12.312 -4.707 1 96.5 67 ILE B N 1
ATOM 2265 C CA . ILE B 1 67 ? -2.279 -12.516 -3.531 1 96.5 67 ILE B CA 1
ATOM 2266 C C . ILE B 1 67 ? -3.158 -12.734 -2.301 1 96.5 67 ILE B C 1
ATOM 2268 O O . ILE B 1 67 ? -2.916 -13.648 -1.514 1 96.5 67 ILE B O 1
ATOM 2272 N N . ILE B 1 68 ? -4.184 -11.914 -2.174 1 95.75 68 ILE B N 1
ATOM 2273 C CA . ILE B 1 68 ? -5.094 -12.078 -1.048 1 95.75 68 ILE B CA 1
ATOM 2274 C C . ILE B 1 68 ? -5.754 -13.453 -1.117 1 95.75 68 ILE B C 1
ATOM 2276 O O . ILE B 1 68 ? -5.852 -14.156 -0.107 1 95.75 68 ILE B O 1
ATOM 2280 N N . LYS B 1 69 ? -6.195 -13.852 -2.25 1 94.19 69 LYS B N 1
ATOM 2281 C CA . LYS B 1 69 ? -6.805 -15.164 -2.424 1 94.19 69 LYS B CA 1
ATOM 2282 C C . LYS B 1 69 ? -5.809 -16.281 -2.117 1 94.19 69 LYS B C 1
ATOM 2284 O O . LYS B 1 69 ? -6.152 -17.266 -1.456 1 94.19 69 LYS B O 1
ATOM 2289 N N . ALA B 1 70 ? -4.629 -16.141 -2.611 1 96.75 70 ALA B N 1
ATOM 2290 C CA . ALA B 1 70 ? -3.609 -17.141 -2.332 1 96.75 70 ALA B CA 1
ATOM 2291 C C . ALA B 1 70 ? -3.406 -17.328 -0.83 1 96.75 70 ALA B C 1
ATOM 2293 O O . ALA B 1 70 ? -3.283 -18.453 -0.34 1 96.75 70 ALA B O 1
ATOM 2294 N N . VAL B 1 71 ? -3.338 -16.234 -0.149 1 97.81 71 VAL B N 1
ATOM 2295 C CA . VAL B 1 71 ? -3.148 -16.266 1.298 1 97.81 71 VAL B CA 1
ATOM 2296 C C . VAL B 1 71 ? -4.32 -16.984 1.961 1 97.81 71 VAL B C 1
ATOM 2298 O O . VAL B 1 71 ? -4.121 -17.922 2.736 1 97.81 71 VAL B O 1
ATOM 2301 N N . LYS B 1 72 ? -5.477 -16.625 1.576 1 95.5 72 LYS B N 1
ATOM 2302 C CA . LYS B 1 72 ? -6.676 -17.156 2.227 1 95.5 72 LYS B CA 1
ATOM 2303 C C . LYS B 1 72 ? -6.93 -18.594 1.828 1 95.5 72 LYS B C 1
ATOM 2305 O O . LYS B 1 72 ? -7.402 -19.391 2.639 1 95.5 72 LYS B O 1
ATOM 2310 N N . TRP B 1 73 ? -6.637 -18.938 0.646 1 96 73 TRP B N 1
ATOM 2311 C CA . TRP B 1 73 ? -6.949 -20.266 0.124 1 96 73 TRP B CA 1
ATOM 2312 C C . TRP B 1 73 ? -5.891 -21.281 0.542 1 96 73 TRP B C 1
ATOM 2314 O O . TRP B 1 73 ? -6.188 -22.453 0.708 1 96 73 TRP B O 1
ATOM 2324 N N . TYR B 1 74 ? -4.586 -20.812 0.734 1 97.12 74 TYR B N 1
ATOM 2325 C CA . TYR B 1 74 ? -3.551 -21.828 0.75 1 97.12 74 TYR B CA 1
ATOM 2326 C C . TYR B 1 74 ? -2.611 -21.641 1.935 1 97.12 74 TYR B C 1
ATOM 2328 O O . TYR B 1 74 ? -1.868 -22.562 2.301 1 97.12 74 TYR B O 1
ATOM 2336 N N . ILE B 1 75 ? -2.539 -20.5 2.506 1 97.56 75 ILE B N 1
ATOM 2337 C CA . ILE B 1 75 ? -1.447 -20.219 3.428 1 97.56 75 ILE B CA 1
ATOM 2338 C C . ILE B 1 75 ? -1.977 -20.188 4.859 1 97.56 75 ILE B C 1
ATOM 2340 O O . ILE B 1 75 ? -1.503 -20.922 5.723 1 97.56 75 ILE B O 1
ATOM 2344 N N . ILE B 1 76 ? -2.977 -19.406 5.074 1 97.06 76 ILE B N 1
ATOM 2345 C CA . ILE B 1 76 ? -3.455 -19.234 6.445 1 97.06 76 ILE B CA 1
ATOM 2346 C C . ILE B 1 76 ? -4.633 -20.172 6.695 1 97.06 76 ILE B C 1
ATOM 2348 O O . ILE B 1 76 ? -5.211 -20.719 5.754 1 97.06 76 ILE B O 1
ATOM 2352 N N . ASP B 1 77 ? -4.938 -20.344 7.957 1 93.44 77 ASP B N 1
ATOM 2353 C CA . ASP B 1 77 ? -6.121 -21.109 8.336 1 93.44 77 ASP B CA 1
ATOM 2354 C C . ASP B 1 77 ? -7.375 -20.234 8.297 1 93.44 77 ASP B C 1
ATOM 2356 O O . ASP B 1 77 ? -7.742 -19.641 9.305 1 93.44 77 ASP B O 1
ATOM 2360 N N . SER B 1 78 ? -7.969 -20.156 7.172 1 91.31 78 SER B N 1
ATOM 2361 C CA . SER B 1 78 ? -9.18 -19.359 6.957 1 91.31 78 SER B CA 1
ATOM 2362 C C . SER B 1 78 ? -10.367 -20.25 6.609 1 91.31 78 SER B C 1
ATOM 2364 O O . SER B 1 78 ? -10.188 -21.438 6.305 1 91.31 78 SER B O 1
ATOM 2366 N N . GLU B 1 79 ? -11.555 -19.688 6.598 1 89.69 79 GLU B N 1
ATOM 2367 C CA . GLU B 1 79 ? -12.766 -20.422 6.223 1 89.69 79 GLU B CA 1
ATOM 2368 C C . GLU B 1 79 ? -12.727 -20.844 4.758 1 89.69 79 GLU B C 1
ATOM 2370 O O . GLU B 1 79 ? -13.344 -21.844 4.379 1 89.69 79 GLU B O 1
ATOM 2375 N N . ASP B 1 80 ? -11.914 -20.172 3.984 1 89.81 80 ASP B N 1
ATOM 2376 C CA . ASP B 1 80 ? -11.844 -20.422 2.549 1 89.81 80 ASP B CA 1
ATOM 2377 C C . ASP B 1 80 ? -10.672 -21.344 2.207 1 89.81 80 ASP B C 1
ATOM 2379 O O . ASP B 1 80 ? -10.398 -21.594 1.031 1 89.81 80 ASP B O 1
ATOM 2383 N N . LYS B 1 81 ? -10.055 -21.828 3.129 1 93.69 81 LYS B N 1
ATOM 2384 C CA . LYS B 1 81 ? -8.828 -22.578 2.891 1 93.69 81 LYS B CA 1
ATOM 2385 C C . LYS B 1 81 ? -9.109 -23.844 2.1 1 93.69 81 LYS B C 1
ATOM 2387 O O . LYS B 1 81 ? -10.07 -24.562 2.389 1 93.69 81 LYS B O 1
ATOM 2392 N N . ALA B 1 82 ? -8.281 -24.094 1.161 1 93.81 82 ALA B N 1
ATOM 2393 C CA . ALA B 1 82 ? -8.359 -25.328 0.385 1 93.81 82 ALA B CA 1
ATOM 2394 C C . ALA B 1 82 ? -7.828 -26.516 1.189 1 93.81 82 ALA B C 1
ATOM 2396 O O . ALA B 1 82 ? -7.008 -26.344 2.092 1 93.81 82 ALA B O 1
ATOM 2397 N N . GLU B 1 83 ? -8.305 -27.719 0.931 1 92.31 83 GLU B N 1
ATOM 2398 C CA . GLU B 1 83 ? -7.781 -28.938 1.544 1 92.31 83 GLU B CA 1
ATOM 2399 C C . GLU B 1 83 ? -6.457 -29.344 0.914 1 92.31 83 GLU B C 1
ATOM 2401 O O . GLU B 1 83 ? -6.41 -29.734 -0.259 1 92.31 83 GLU B O 1
ATOM 2406 N N . LEU B 1 84 ? -5.449 -29.203 1.635 1 93.75 84 LEU B N 1
ATOM 2407 C CA . LEU B 1 84 ? -4.102 -29.531 1.181 1 93.75 84 LEU B CA 1
ATOM 2408 C C . LEU B 1 84 ? -3.402 -30.453 2.166 1 93.75 84 LEU B C 1
ATOM 2410 O O . LEU B 1 84 ? -3.641 -30.375 3.375 1 93.75 84 LEU B O 1
ATOM 2414 N N . ASP B 1 85 ? -2.594 -31.359 1.657 1 94.25 85 ASP B N 1
ATOM 2415 C CA . ASP B 1 85 ? -1.755 -32.156 2.553 1 94.25 85 ASP B CA 1
ATOM 2416 C C . ASP B 1 85 ? -0.608 -31.312 3.113 1 94.25 85 ASP B C 1
ATOM 2418 O O . ASP B 1 85 ? -0.311 -30.234 2.598 1 94.25 85 ASP B O 1
ATOM 2422 N N . SER B 1 86 ? 0.044 -31.797 4.078 1 95.44 86 SER B N 1
ATOM 2423 C CA . SER B 1 86 ? 1.057 -31.062 4.816 1 95.44 86 SER B CA 1
ATOM 2424 C C . SER B 1 86 ? 2.24 -30.703 3.926 1 95.44 86 SER B C 1
ATOM 2426 O O . SER B 1 86 ? 2.809 -29.609 4.047 1 95.44 86 SER B O 1
ATOM 2428 N N . GLU B 1 87 ? 2.602 -31.578 3.113 1 96.44 87 GLU B N 1
ATOM 2429 C CA . GLU B 1 87 ? 3.736 -31.344 2.227 1 96.44 87 GLU B CA 1
ATOM 2430 C C . GLU B 1 87 ? 3.455 -30.188 1.265 1 96.44 87 GLU B C 1
ATOM 2432 O O . GLU B 1 87 ? 4.301 -29.312 1.071 1 96.44 87 GLU B O 1
ATOM 2437 N N . THR B 1 88 ? 2.324 -30.25 0.661 1 97.31 88 THR B N 1
ATOM 2438 C CA . THR B 1 88 ? 1.925 -29.188 -0.264 1 97.31 88 THR B CA 1
ATOM 2439 C C . THR B 1 88 ? 1.866 -27.844 0.447 1 97.31 88 THR B C 1
ATOM 2441 O O . THR B 1 88 ? 2.297 -26.828 -0.102 1 97.31 88 THR B O 1
ATOM 2444 N N . CYS B 1 89 ? 1.357 -27.859 1.625 1 96.62 89 CYS B N 1
ATOM 2445 C CA . CYS B 1 89 ? 1.293 -26.641 2.416 1 96.62 89 CYS B CA 1
ATOM 2446 C C . CYS B 1 89 ? 2.686 -26.062 2.648 1 96.62 89 CYS B C 1
ATOM 2448 O O . CYS B 1 89 ? 2.904 -24.859 2.48 1 96.62 89 CYS B O 1
ATOM 2450 N N . ASN B 1 90 ? 3.547 -26.906 3.006 1 97.75 90 ASN B N 1
ATOM 2451 C CA . ASN B 1 90 ? 4.918 -26.484 3.254 1 97.75 90 ASN B CA 1
ATOM 2452 C C . ASN B 1 90 ? 5.57 -25.922 1.989 1 97.75 90 ASN B C 1
ATOM 2454 O O . ASN B 1 90 ? 6.301 -24.938 2.047 1 97.75 90 ASN B O 1
ATOM 2458 N N . ASN B 1 91 ? 5.348 -26.578 0.944 1 98.19 91 ASN B N 1
ATOM 2459 C CA . ASN B 1 91 ? 5.898 -26.125 -0.329 1 98.19 91 ASN B CA 1
ATOM 2460 C C . ASN B 1 91 ? 5.367 -24.75 -0.709 1 98.19 91 ASN B C 1
ATOM 2462 O O . ASN B 1 91 ? 6.113 -23.906 -1.229 1 98.19 91 ASN B O 1
ATOM 2466 N N . ILE B 1 92 ? 4.117 -24.531 -0.469 1 98.25 92 ILE B N 1
ATOM 2467 C CA . ILE B 1 92 ? 3.518 -23.234 -0.769 1 98.25 92 ILE B CA 1
ATOM 2468 C C . ILE B 1 92 ? 4.148 -22.156 0.112 1 98.25 92 ILE B C 1
ATOM 2470 O O . ILE B 1 92 ? 4.391 -21.047 -0.343 1 98.25 92 ILE B O 1
ATOM 2474 N N . LEU B 1 93 ? 4.418 -22.484 1.348 1 98.44 93 LEU B N 1
ATOM 2475 C CA . LEU B 1 93 ? 5.086 -21.547 2.238 1 98.44 93 LEU B CA 1
ATOM 2476 C C . LEU B 1 93 ? 6.469 -21.172 1.705 1 98.44 93 LEU B C 1
ATOM 2478 O O . LEU B 1 93 ? 6.867 -20.016 1.748 1 98.44 93 LEU B O 1
ATOM 2482 N N . ILE B 1 94 ? 7.18 -22.141 1.248 1 98.62 94 ILE B N 1
ATOM 2483 C CA . ILE B 1 94 ? 8.492 -21.906 0.657 1 98.62 94 ILE B CA 1
ATOM 2484 C C . ILE B 1 94 ? 8.359 -20.984 -0.546 1 98.62 94 ILE B C 1
ATOM 2486 O O . ILE B 1 94 ? 9.102 -20 -0.672 1 98.62 94 ILE B O 1
ATOM 2490 N N . ILE B 1 95 ? 7.434 -21.281 -1.381 1 98.62 95 ILE B N 1
ATOM 2491 C CA . ILE B 1 95 ? 7.191 -20.469 -2.564 1 98.62 95 ILE B CA 1
ATOM 2492 C C . ILE B 1 95 ? 6.855 -19.031 -2.145 1 98.62 95 ILE B C 1
ATOM 2494 O O . ILE B 1 95 ? 7.336 -18.078 -2.754 1 98.62 95 ILE B O 1
ATOM 2498 N N . THR B 1 96 ? 6.027 -18.891 -1.142 1 98.81 96 THR B N 1
ATOM 2499 C CA . THR B 1 96 ? 5.621 -17.578 -0.649 1 98.81 96 THR B CA 1
ATOM 2500 C C . THR B 1 96 ? 6.832 -16.781 -0.19 1 98.81 96 THR B C 1
ATOM 2502 O O . THR B 1 96 ? 6.918 -15.57 -0.443 1 98.81 96 THR B O 1
ATOM 2505 N N . LYS B 1 97 ? 7.754 -17.406 0.461 1 98.75 97 LYS B N 1
ATOM 2506 C CA . LYS B 1 97 ? 8.977 -16.734 0.888 1 98.75 97 LYS B CA 1
ATOM 2507 C C . LYS B 1 97 ? 9.75 -16.188 -0.309 1 98.75 97 LYS B C 1
ATOM 2509 O O . LYS B 1 97 ? 10.273 -15.062 -0.262 1 98.75 97 LYS B O 1
ATOM 2514 N N . TYR B 1 98 ? 9.82 -16.938 -1.329 1 98.56 98 TYR B N 1
ATOM 2515 C CA . TYR B 1 98 ? 10.508 -16.484 -2.531 1 98.56 98 TYR B CA 1
ATOM 2516 C C . TYR B 1 98 ? 9.695 -15.414 -3.254 1 98.56 98 TYR B C 1
ATOM 2518 O O . TYR B 1 98 ? 10.25 -14.547 -3.928 1 98.56 98 TYR B O 1
ATOM 2526 N N . THR B 1 99 ? 8.375 -15.539 -3.166 1 98.69 99 THR B N 1
ATOM 2527 C CA . THR B 1 99 ? 7.527 -14.484 -3.711 1 98.69 99 THR B CA 1
ATOM 2528 C C . THR B 1 99 ? 7.875 -13.133 -3.084 1 98.69 99 THR B C 1
ATOM 2530 O O . THR B 1 99 ? 7.984 -12.125 -3.785 1 98.69 99 THR B O 1
ATOM 2533 N N . ILE B 1 100 ? 8.047 -13.102 -1.789 1 98.69 100 ILE B N 1
ATOM 2534 C CA . ILE B 1 100 ? 8.43 -11.883 -1.08 1 98.69 100 ILE B CA 1
ATOM 2535 C C . ILE B 1 100 ? 9.75 -11.367 -1.629 1 98.69 100 ILE B C 1
ATOM 2537 O O . ILE B 1 100 ? 9.883 -10.172 -1.914 1 98.69 100 ILE B O 1
ATOM 2541 N N . LYS B 1 101 ? 10.695 -12.234 -1.839 1 98.06 101 LYS B N 1
ATOM 2542 C CA . LYS B 1 101 ? 11.984 -11.844 -2.41 1 98.06 101 LYS B CA 1
ATOM 2543 C C . LYS B 1 101 ? 11.805 -11.266 -3.814 1 98.06 101 LYS B C 1
ATOM 2545 O O . LYS B 1 101 ? 12.492 -10.312 -4.191 1 98.06 101 LYS B O 1
ATOM 2550 N N . GLY B 1 102 ? 10.977 -11.938 -4.59 1 97.56 102 GLY B N 1
ATOM 2551 C CA . GLY B 1 102 ? 10.68 -11.43 -5.922 1 97.56 102 GLY B CA 1
ATOM 2552 C C . GLY B 1 102 ? 10.078 -10.031 -5.91 1 97.56 102 GLY B C 1
ATOM 2553 O O . GLY B 1 102 ? 10.461 -9.188 -6.723 1 97.56 102 GLY B O 1
ATOM 2554 N N . LEU B 1 103 ? 9.164 -9.797 -4.996 1 97.38 103 LEU B N 1
ATOM 2555 C CA . LEU B 1 103 ? 8.539 -8.484 -4.867 1 97.38 103 LEU B CA 1
ATOM 2556 C C . LEU B 1 103 ? 9.562 -7.438 -4.441 1 97.38 103 LEU B C 1
ATOM 2558 O O . LEU B 1 103 ? 9.539 -6.301 -4.918 1 97.38 103 LEU B O 1
ATOM 2562 N N . ILE B 1 104 ? 10.43 -7.789 -3.547 1 96.69 104 ILE B N 1
ATOM 2563 C CA . ILE B 1 104 ? 11.484 -6.883 -3.096 1 96.69 104 ILE B CA 1
ATOM 2564 C C . ILE B 1 104 ? 12.375 -6.5 -4.277 1 96.69 104 ILE B C 1
ATOM 2566 O O . ILE B 1 104 ? 12.719 -5.332 -4.445 1 96.69 104 ILE B O 1
ATOM 2570 N N . LYS B 1 105 ? 12.695 -7.449 -5.066 1 94.12 105 LYS B N 1
ATOM 2571 C CA . LYS B 1 105 ? 13.492 -7.168 -6.254 1 94.12 105 LYS B CA 1
ATOM 2572 C C . LYS B 1 105 ? 12.766 -6.223 -7.203 1 94.12 105 LYS B C 1
ATOM 2574 O O . LYS B 1 105 ? 13.383 -5.352 -7.82 1 94.12 105 LYS B O 1
ATOM 2579 N N . LEU B 1 106 ? 11.5 -6.469 -7.375 1 92.94 106 LEU B N 1
ATOM 2580 C CA . LEU B 1 106 ? 10.695 -5.605 -8.234 1 92.94 106 LEU B CA 1
ATOM 2581 C C . LEU B 1 106 ? 10.719 -4.164 -7.734 1 92.94 106 LEU B C 1
ATOM 2583 O O . LEU B 1 106 ? 10.672 -3.225 -8.531 1 92.94 106 LEU B O 1
ATOM 2587 N N . GLN B 1 107 ? 10.742 -3.953 -6.422 1 91.94 107 GLN B N 1
ATOM 2588 C CA . GLN B 1 107 ? 10.836 -2.607 -5.867 1 91.94 107 GLN B CA 1
ATOM 2589 C C . GLN B 1 107 ? 12.086 -1.892 -6.375 1 91.94 107 GLN B C 1
ATOM 2591 O O . GLN B 1 107 ? 12.055 -0.683 -6.613 1 91.94 107 GLN B O 1
ATOM 2596 N N . GLN B 1 108 ? 13.109 -2.643 -6.484 1 88.12 108 GLN B N 1
ATOM 2597 C CA . GLN B 1 108 ? 14.344 -2.068 -6.992 1 88.12 108 GLN B CA 1
ATOM 2598 C C . GLN B 1 108 ? 14.211 -1.674 -8.461 1 88.12 108 GLN B C 1
ATOM 2600 O O . GLN B 1 108 ? 14.766 -0.664 -8.891 1 88.12 108 GLN B O 1
ATOM 2605 N N . THR B 1 109 ? 13.492 -2.5 -9.172 1 84.06 109 THR B N 1
ATOM 2606 C CA . THR B 1 109 ? 13.242 -2.236 -10.586 1 84.06 109 THR B CA 1
ATOM 2607 C C . THR B 1 109 ? 12.461 -0.938 -10.766 1 84.06 109 THR B C 1
ATOM 2609 O O . THR B 1 109 ? 12.719 -0.175 -11.695 1 84.06 109 THR B O 1
ATOM 2612 N N . TYR B 1 110 ? 11.539 -0.744 -9.859 1 82.62 110 TYR B N 1
ATOM 2613 C CA . TYR B 1 110 ? 10.68 0.431 -9.938 1 82.62 110 TYR B CA 1
ATOM 2614 C C . TYR B 1 110 ? 11.102 1.487 -8.93 1 82.62 110 TYR B C 1
ATOM 2616 O O . TYR B 1 110 ? 10.25 2.135 -8.305 1 82.62 110 TYR B O 1
ATOM 2624 N N . CYS B 1 111 ? 12.328 1.708 -8.742 1 79.5 111 CYS B N 1
ATOM 2625 C CA . CYS B 1 111 ? 12.875 2.496 -7.641 1 79.5 111 CYS B CA 1
ATOM 2626 C C . CYS B 1 111 ? 12.492 3.965 -7.781 1 79.5 111 CYS B C 1
ATOM 2628 O O . CYS B 1 111 ? 12.484 4.703 -6.797 1 79.5 111 CYS B O 1
ATOM 2630 N N . THR B 1 112 ? 12.047 4.387 -8.922 1 78.12 112 THR B N 1
ATOM 2631 C CA . THR B 1 112 ? 11.758 5.805 -9.117 1 78.12 112 THR B CA 1
ATOM 2632 C C . THR B 1 112 ? 10.25 6.059 -9.07 1 78.12 112 THR B C 1
ATOM 2634 O O . THR B 1 112 ? 9.805 7.207 -9.164 1 78.12 112 THR B O 1
ATOM 2637 N N . ASP B 1 113 ? 9.492 5.059 -9.008 1 84.81 113 ASP B N 1
ATOM 2638 C CA . ASP B 1 113 ? 8.039 5.191 -8.953 1 84.81 113 ASP B CA 1
ATOM 2639 C C . ASP B 1 113 ? 7.512 4.906 -7.547 1 84.81 113 ASP B C 1
ATOM 2641 O O . ASP B 1 113 ? 7.301 3.75 -7.18 1 84.81 113 ASP B O 1
ATOM 2645 N N . ASN B 1 114 ? 7.176 5.898 -6.855 1 85.69 114 ASN B N 1
ATOM 2646 C CA . ASN B 1 114 ? 6.781 5.777 -5.453 1 85.69 114 ASN B CA 1
ATOM 2647 C C . ASN B 1 114 ? 5.469 5.012 -5.305 1 85.69 114 ASN B C 1
ATOM 2649 O O . ASN B 1 114 ? 5.285 4.27 -4.34 1 85.69 114 ASN B O 1
ATOM 2653 N N . ALA B 1 115 ? 4.57 5.281 -6.191 1 88.88 115 ALA B N 1
ATOM 2654 C CA . ALA B 1 115 ? 3.285 4.59 -6.129 1 88.88 115 ALA B CA 1
ATOM 2655 C C . ALA B 1 115 ? 3.469 3.08 -6.234 1 88.88 115 ALA B C 1
ATOM 2657 O O . ALA B 1 115 ? 2.92 2.326 -5.43 1 88.88 115 ALA B O 1
ATOM 2658 N N . ILE B 1 116 ? 4.262 2.617 -7.199 1 90.69 116 ILE B N 1
ATOM 2659 C CA . ILE B 1 116 ? 4.492 1.19 -7.398 1 90.69 116 ILE B CA 1
ATOM 2660 C C . ILE B 1 116 ? 5.211 0.608 -6.188 1 90.69 116 ILE B C 1
ATOM 2662 O O . ILE B 1 116 ? 4.863 -0.478 -5.715 1 90.69 116 ILE B O 1
ATOM 2666 N N . LYS B 1 117 ? 6.168 1.32 -5.645 1 93.12 117 LYS B N 1
ATOM 2667 C CA . LYS B 1 117 ? 6.91 0.851 -4.477 1 93.12 117 LYS B CA 1
ATOM 2668 C C . LYS B 1 117 ? 5.977 0.612 -3.293 1 93.12 117 LYS B C 1
ATOM 2670 O O . LYS B 1 117 ? 6.125 -0.373 -2.566 1 93.12 117 LYS B O 1
ATOM 2675 N N . ILE B 1 118 ? 5.102 1.51 -3.129 1 95.25 118 ILE B N 1
ATOM 2676 C CA . ILE B 1 118 ? 4.156 1.41 -2.02 1 95.25 118 ILE B CA 1
ATOM 2677 C C . ILE B 1 118 ? 3.25 0.199 -2.221 1 95.25 118 ILE B C 1
ATOM 2679 O O . ILE B 1 118 ? 3.008 -0.565 -1.284 1 95.25 118 ILE B O 1
ATOM 2683 N N . ILE B 1 119 ? 2.711 0.076 -3.418 1 95.69 119 ILE B N 1
ATOM 2684 C CA . ILE B 1 119 ? 1.846 -1.062 -3.713 1 95.69 119 ILE B CA 1
ATOM 2685 C C . ILE B 1 119 ? 2.594 -2.363 -3.438 1 95.69 119 ILE B C 1
ATOM 2687 O O . ILE B 1 119 ? 2.061 -3.268 -2.791 1 95.69 119 ILE B O 1
ATOM 2691 N N . LEU B 1 120 ? 3.795 -2.412 -3.895 1 96.69 120 LEU B N 1
ATOM 2692 C CA . LEU B 1 120 ? 4.609 -3.605 -3.693 1 96.69 120 LEU B CA 1
ATOM 2693 C C . LEU B 1 120 ? 4.867 -3.844 -2.209 1 96.69 120 LEU B C 1
ATOM 2695 O O . LEU B 1 120 ? 4.797 -4.98 -1.736 1 96.69 120 LEU B O 1
ATOM 2699 N N . GLN B 1 121 ? 5.195 -2.801 -1.496 1 97.62 121 GLN B N 1
ATOM 2700 C CA . GLN B 1 121 ? 5.418 -2.93 -0.06 1 97.62 121 GLN B CA 1
ATOM 2701 C C . GLN B 1 121 ? 4.164 -3.436 0.648 1 97.62 121 GLN B C 1
ATOM 2703 O O . GLN B 1 121 ? 4.254 -4.242 1.576 1 97.62 121 GLN B O 1
ATOM 2708 N N . TYR B 1 122 ? 3.059 -2.904 0.252 1 97.88 122 TYR B N 1
ATOM 2709 C CA . TYR B 1 122 ? 1.779 -3.367 0.775 1 97.88 122 TYR B CA 1
ATOM 2710 C C . TYR B 1 122 ? 1.629 -4.875 0.593 1 97.88 122 TYR B C 1
ATOM 2712 O O . TYR B 1 122 ? 1.264 -5.586 1.532 1 97.88 122 TYR B O 1
ATOM 2720 N N . LEU B 1 123 ? 1.873 -5.344 -0.544 1 98.25 123 LEU B N 1
ATOM 2721 C CA . LEU B 1 123 ? 1.767 -6.766 -0.846 1 98.25 123 LEU B CA 1
ATOM 2722 C C . LEU B 1 123 ? 2.771 -7.574 -0.028 1 98.25 123 LEU B C 1
ATOM 2724 O O . LEU B 1 123 ? 2.443 -8.648 0.479 1 98.25 123 LEU B O 1
ATOM 2728 N N . ILE B 1 124 ? 4.004 -7.078 0.058 1 98.5 124 ILE B N 1
ATOM 2729 C CA . ILE B 1 124 ? 5.035 -7.715 0.865 1 98.5 124 ILE B CA 1
ATOM 2730 C C . ILE B 1 124 ? 4.555 -7.852 2.309 1 98.5 124 ILE B C 1
ATOM 2732 O O . ILE B 1 124 ? 4.664 -8.922 2.908 1 98.5 124 ILE B O 1
ATOM 2736 N N . ASN B 1 125 ? 4.008 -6.758 2.844 1 98.31 125 ASN B N 1
ATOM 2737 C CA . ASN B 1 125 ? 3.521 -6.766 4.219 1 98.31 125 ASN B CA 1
ATOM 2738 C C . ASN B 1 125 ? 2.434 -7.816 4.418 1 98.31 125 ASN B C 1
ATOM 2740 O O . ASN B 1 125 ? 2.424 -8.523 5.43 1 98.31 125 ASN B O 1
ATOM 2744 N N . LEU B 1 126 ? 1.502 -7.91 3.477 1 98.19 126 LEU B N 1
ATOM 2745 C CA . LEU B 1 126 ? 0.427 -8.891 3.57 1 98.19 126 LEU B CA 1
ATOM 2746 C C . LEU B 1 126 ? 0.988 -10.312 3.621 1 98.19 126 LEU B C 1
ATOM 2748 O O . LEU B 1 126 ? 0.556 -11.125 4.438 1 98.19 126 LEU B O 1
ATOM 2752 N N . LEU B 1 127 ? 1.916 -10.586 2.789 1 98.62 127 LEU B N 1
ATOM 2753 C CA . LEU B 1 127 ? 2.484 -11.93 2.717 1 98.62 127 LEU B CA 1
ATOM 2754 C C . LEU B 1 127 ? 3.291 -12.25 3.973 1 98.62 127 LEU B C 1
ATOM 2756 O O . LEU B 1 127 ? 3.246 -13.375 4.477 1 98.62 127 LEU B O 1
ATOM 2760 N N . ARG B 1 128 ? 4.027 -11.273 4.449 1 98.25 128 ARG B N 1
ATOM 2761 C CA . ARG B 1 128 ? 4.773 -11.461 5.688 1 98.25 128 ARG B CA 1
ATOM 2762 C C . ARG B 1 128 ? 3.834 -11.75 6.855 1 98.25 128 ARG B C 1
ATOM 2764 O O . ARG B 1 128 ? 4.082 -12.664 7.648 1 98.25 128 ARG B O 1
ATOM 2771 N N . ASP B 1 129 ? 2.785 -10.977 6.945 1 97.44 129 ASP B N 1
ATOM 2772 C CA . ASP B 1 129 ? 1.793 -11.195 7.988 1 97.44 129 ASP B CA 1
ATOM 2773 C C . ASP B 1 129 ? 1.222 -12.609 7.91 1 97.44 129 ASP B C 1
ATOM 2775 O O . ASP B 1 129 ? 0.989 -13.25 8.938 1 97.44 129 ASP B O 1
ATOM 2779 N N . ALA B 1 130 ? 1.01 -13.047 6.734 1 97.75 130 ALA B N 1
ATOM 2780 C CA . ALA B 1 130 ? 0.432 -14.375 6.527 1 97.75 130 ALA B CA 1
ATOM 2781 C C . ALA B 1 130 ? 1.385 -15.469 7 1 97.75 130 ALA B C 1
ATOM 2783 O O . ALA B 1 130 ? 0.977 -16.391 7.707 1 97.75 130 ALA B O 1
ATOM 2784 N N . ILE B 1 131 ? 2.646 -15.352 6.594 1 97.12 131 ILE B N 1
ATOM 2785 C CA . ILE B 1 131 ? 3.629 -16.375 6.93 1 97.12 131 ILE B CA 1
ATOM 2786 C C . ILE B 1 131 ? 3.891 -16.375 8.43 1 97.12 131 ILE B C 1
ATOM 2788 O O . ILE B 1 131 ? 4.105 -17.422 9.039 1 97.12 131 ILE B O 1
ATOM 2792 N N . ASP B 1 132 ? 3.791 -15.227 9.07 1 95.12 132 ASP B N 1
ATOM 2793 C CA . ASP B 1 132 ? 4.086 -15.078 10.492 1 95.12 132 ASP B CA 1
ATOM 2794 C C . ASP B 1 132 ? 2.836 -15.305 11.344 1 95.12 132 ASP B C 1
ATOM 2796 O O . ASP B 1 132 ? 2.859 -15.109 12.555 1 95.12 132 ASP B O 1
ATOM 2800 N N . ASN B 1 133 ? 1.689 -15.641 10.742 1 93.25 133 ASN B N 1
ATOM 2801 C CA . ASN B 1 133 ? 0.412 -15.914 11.398 1 93.25 133 ASN B CA 1
ATOM 2802 C C . ASN B 1 133 ? -0.13 -14.68 12.102 1 93.25 133 ASN B C 1
ATOM 2804 O O . ASN B 1 133 ? -0.66 -14.773 13.211 1 93.25 133 ASN B O 1
ATOM 2808 N N . ASN B 1 134 ? 0.098 -13.539 11.586 1 94.38 134 ASN B N 1
ATOM 2809 C CA . ASN B 1 134 ? -0.422 -12.258 12.055 1 94.38 134 ASN B CA 1
ATOM 2810 C C . ASN B 1 134 ? -1.386 -11.641 11.047 1 94.38 134 ASN B C 1
ATOM 2812 O O . ASN B 1 134 ? -1.348 -10.43 10.805 1 94.38 134 ASN B O 1
ATOM 2816 N N . TRP B 1 135 ? -2.145 -12.469 10.414 1 95.56 135 TRP B N 1
ATOM 2817 C CA . TRP B 1 135 ? -3.045 -12.016 9.359 1 95.56 135 TRP B CA 1
ATOM 2818 C C . TRP B 1 135 ? -4.223 -11.242 9.945 1 95.56 135 TRP B C 1
ATOM 2820 O O . TRP B 1 135 ? -4.809 -11.656 10.945 1 95.56 135 TRP B O 1
ATOM 2830 N N . ASN B 1 136 ? -4.543 -10.156 9.43 1 94.81 136 ASN B N 1
ATOM 2831 C CA . ASN B 1 136 ? -5.691 -9.328 9.781 1 94.81 136 ASN B CA 1
ATOM 2832 C C . ASN B 1 136 ? -6.43 -8.844 8.539 1 94.81 136 ASN B C 1
ATOM 2834 O O . ASN B 1 136 ? -5.898 -8.039 7.77 1 94.81 136 ASN B O 1
ATOM 2838 N N . ASP B 1 137 ? -7.668 -9.195 8.359 1 93.44 137 ASP B N 1
ATOM 2839 C CA . ASP B 1 137 ? -8.469 -8.859 7.18 1 93.44 137 ASP B CA 1
ATOM 2840 C C . ASP B 1 137 ? -8.641 -7.348 7.051 1 93.44 137 ASP B C 1
ATOM 2842 O O . ASP B 1 137 ? -8.797 -6.832 5.941 1 93.44 137 ASP B O 1
ATOM 2846 N N . ASP B 1 138 ? -8.57 -6.68 8.125 1 93.06 138 ASP B N 1
ATOM 2847 C CA . ASP B 1 138 ? -8.758 -5.23 8.094 1 93.06 138 ASP B CA 1
ATOM 2848 C C . ASP B 1 138 ? -7.59 -4.543 7.391 1 93.06 138 ASP B C 1
ATOM 2850 O O . ASP B 1 138 ? -7.68 -3.365 7.031 1 93.06 138 ASP B O 1
ATOM 2854 N N . ASN B 1 139 ? -6.492 -5.266 7.215 1 95.56 139 ASN B N 1
ATOM 2855 C CA . ASN B 1 139 ? -5.328 -4.711 6.535 1 95.56 139 ASN B CA 1
ATOM 2856 C C . ASN B 1 139 ? -5.438 -4.859 5.023 1 95.56 139 ASN B C 1
ATOM 2858 O O . ASN B 1 139 ? -4.594 -4.348 4.281 1 95.56 139 ASN B O 1
ATOM 2862 N N . CYS B 1 140 ? -6.465 -5.512 4.586 1 94.81 140 CYS B N 1
ATOM 2863 C CA . CYS B 1 140 ? -6.652 -5.738 3.158 1 94.81 140 CYS B CA 1
ATOM 2864 C C . CYS B 1 140 ? -7.598 -4.703 2.562 1 94.81 140 CYS B C 1
ATOM 2866 O O . CYS B 1 140 ? -8.531 -4.246 3.229 1 94.81 140 CYS B O 1
ATOM 2868 N N . VAL B 1 141 ? -7.258 -4.344 1.319 1 92.12 141 VAL B N 1
ATOM 2869 C CA . VAL B 1 141 ? -8.219 -3.537 0.578 1 92.12 141 VAL B CA 1
ATOM 2870 C C . VAL B 1 141 ? -9.547 -4.285 0.468 1 92.12 141 VAL B C 1
ATOM 2872 O O . VAL B 1 141 ? -9.57 -5.488 0.201 1 92.12 141 VAL B O 1
ATOM 2875 N N . LYS B 1 142 ? -10.602 -3.566 0.787 1 79 142 LYS B N 1
ATOM 2876 C CA . LYS B 1 142 ? -11.914 -4.203 0.686 1 79 142 LYS B CA 1
ATOM 2877 C C . LYS B 1 142 ? -12.281 -4.469 -0.771 1 79 142 LYS B C 1
ATOM 2879 O O . LYS B 1 142 ? -12.195 -3.574 -1.613 1 79 142 LYS B O 1
ATOM 2884 N N . ILE B 1 143 ? -12.32 -5.699 -1.051 1 65.88 143 ILE B N 1
ATOM 2885 C CA . ILE B 1 143 ? -12.672 -6.082 -2.414 1 65.88 143 ILE B CA 1
ATOM 2886 C C . ILE B 1 143 ? -14.062 -6.711 -2.43 1 65.88 143 ILE B C 1
ATOM 2888 O O . ILE B 1 143 ? -14.469 -7.355 -1.46 1 65.88 143 ILE B O 1
ATOM 2892 N N . ASP B 1 144 ? -14.797 -6.277 -3.385 1 59.06 144 ASP B N 1
ATOM 2893 C CA . ASP B 1 144 ? -16.109 -6.91 -3.549 1 59.06 144 ASP B CA 1
ATOM 2894 C C . ASP B 1 144 ? -15.961 -8.391 -3.889 1 59.06 144 ASP B C 1
ATOM 2896 O O . ASP B 1 144 ? -15.367 -8.742 -4.91 1 59.06 144 ASP B O 1
ATOM 2900 N N . ASN B 1 145 ? -15.797 -9.203 -2.828 1 55.94 145 ASN B N 1
ATOM 2901 C CA . ASN B 1 145 ? -15.578 -10.625 -3.07 1 55.94 145 ASN B CA 1
ATOM 2902 C C . ASN B 1 145 ? -16.906 -11.352 -3.312 1 55.94 145 ASN B C 1
ATOM 2904 O O . ASN B 1 145 ? -17.703 -11.523 -2.389 1 55.94 145 ASN B O 1
ATOM 2908 N N . HIS B 1 146 ? -17.312 -11.32 -4.441 1 54.22 146 HIS B N 1
ATOM 2909 C CA . HIS B 1 146 ? -18.453 -12.211 -4.656 1 54.22 146 HIS B CA 1
ATOM 2910 C C . HIS B 1 146 ? -17.984 -13.641 -4.918 1 54.22 146 HIS B C 1
ATOM 2912 O O . HIS B 1 146 ? -17.141 -13.875 -5.785 1 54.22 146 HIS B O 1
ATOM 2918 N N . HIS B 1 147 ? -18.156 -14.398 -3.863 1 58.91 147 HIS B N 1
ATOM 2919 C CA . HIS B 1 147 ? -17.969 -15.82 -4.102 1 58.91 147 HIS B CA 1
ATOM 2920 C C . HIS B 1 147 ? -18.766 -16.281 -5.312 1 58.91 147 HIS B C 1
ATOM 2922 O O . HIS B 1 147 ? -19.969 -16.031 -5.398 1 58.91 147 HIS B O 1
ATOM 2928 N N . ASN B 1 148 ? -17.969 -16.703 -6.277 1 72.12 148 ASN B N 1
ATOM 2929 C CA . ASN B 1 148 ? -18.656 -17.234 -7.445 1 72.12 148 ASN B CA 1
ATOM 2930 C C . ASN B 1 148 ? -18.094 -18.609 -7.844 1 72.12 148 ASN B C 1
ATOM 2932 O O . ASN B 1 148 ? -17.078 -19.031 -7.32 1 72.12 148 ASN B O 1
ATOM 2936 N N . ILE B 1 149 ? -18.859 -19.438 -8.414 1 75.06 149 ILE B N 1
ATOM 2937 C CA . ILE B 1 149 ? -18.531 -20.781 -8.906 1 75.06 149 ILE B CA 1
ATOM 2938 C C . ILE B 1 149 ? -17.141 -20.781 -9.531 1 75.06 149 ILE B C 1
ATOM 2940 O O . ILE B 1 149 ? -16.391 -21.734 -9.391 1 75.06 149 ILE B O 1
ATOM 2944 N N . LEU B 1 150 ? -16.781 -19.781 -10.031 1 82.94 150 LEU B N 1
ATOM 2945 C CA . LEU B 1 150 ? -15.477 -19.656 -10.68 1 82.94 150 LEU B CA 1
ATOM 2946 C C . LEU B 1 150 ? -14.352 -19.672 -9.648 1 82.94 150 LEU B C 1
ATOM 2948 O O . LEU B 1 150 ? -13.32 -20.312 -9.859 1 82.94 150 LEU B O 1
ATOM 2952 N N . SER B 1 151 ? -14.617 -19.094 -8.5 1 85.75 151 SER B N 1
ATOM 2953 C CA . SER B 1 151 ? -13.609 -19.047 -7.445 1 85.75 151 SER B CA 1
ATOM 2954 C C . SER B 1 151 ? -13.297 -20.438 -6.898 1 85.75 151 SER B C 1
ATOM 2956 O O . SER B 1 151 ? -12.141 -20.766 -6.648 1 85.75 151 SER B O 1
ATOM 2958 N N . ASP B 1 152 ? -14.273 -21.219 -6.816 1 86.81 152 ASP B N 1
ATOM 2959 C CA . ASP B 1 152 ? -14.078 -22.578 -6.301 1 86.81 152 ASP B CA 1
ATOM 2960 C C . ASP B 1 152 ? -13.258 -23.422 -7.27 1 86.81 152 ASP B C 1
ATOM 2962 O O . ASP B 1 152 ? -12.422 -24.219 -6.848 1 86.81 152 ASP B O 1
ATOM 2966 N N . LYS B 1 153 ? -13.602 -23.25 -8.469 1 88.62 153 LYS B N 1
ATOM 2967 C CA . LYS B 1 153 ? -12.867 -24 -9.484 1 88.62 153 LYS B CA 1
ATOM 2968 C C . LYS B 1 153 ? -11.398 -23.578 -9.516 1 88.62 153 LYS B C 1
ATOM 2970 O O . LYS B 1 153 ? -10.508 -24.422 -9.641 1 88.62 153 LYS B O 1
ATOM 2975 N N . ILE B 1 154 ? -11.141 -22.375 -9.422 1 91.25 154 ILE B N 1
ATOM 2976 C CA . ILE B 1 154 ? -9.773 -21.859 -9.453 1 91.25 154 ILE B CA 1
ATOM 2977 C C . ILE B 1 154 ? -9.016 -22.328 -8.219 1 91.25 154 ILE B C 1
ATOM 2979 O O . ILE B 1 154 ? -7.863 -22.766 -8.32 1 91.25 154 ILE B O 1
ATOM 2983 N N . LYS B 1 155 ? -9.656 -22.312 -7.113 1 92.44 155 LYS B N 1
ATOM 2984 C CA . LYS B 1 155 ? -9.062 -22.688 -5.832 1 92.44 155 LYS B CA 1
ATOM 2985 C C . LYS B 1 155 ? -8.539 -24.125 -5.867 1 92.44 155 LYS B C 1
ATOM 2987 O O . LYS B 1 155 ? -7.496 -24.422 -5.277 1 92.44 155 LYS B O 1
ATOM 2992 N N . LYS B 1 156 ? -9.211 -24.875 -6.578 1 91.44 156 LYS B N 1
ATOM 2993 C CA . LYS B 1 156 ? -8.883 -26.297 -6.59 1 91.44 156 LYS B CA 1
ATOM 2994 C C . LYS B 1 156 ? -8.023 -26.641 -7.801 1 91.44 156 LYS B C 1
ATOM 2996 O O . LYS B 1 156 ? -7.625 -27.797 -7.969 1 91.44 156 LYS B O 1
ATOM 3001 N N . ASN B 1 157 ? -7.77 -25.609 -8.562 1 86.81 157 ASN B N 1
ATOM 3002 C CA . ASN B 1 157 ? -7.02 -25.828 -9.797 1 86.81 157 ASN B CA 1
ATOM 3003 C C . ASN B 1 157 ? -5.516 -25.859 -9.539 1 86.81 157 ASN B C 1
ATOM 3005 O O . ASN B 1 157 ? -4.793 -24.969 -9.977 1 86.81 157 ASN B O 1
ATOM 3009 N N . PHE B 1 158 ? -5.035 -26.875 -8.914 1 86.75 158 PHE B N 1
ATOM 3010 C CA . PHE B 1 158 ? -3.598 -27.016 -8.695 1 86.75 158 PHE B CA 1
ATOM 3011 C C . PHE B 1 158 ? -3.193 -28.484 -8.695 1 86.75 158 PHE B C 1
ATOM 3013 O O . PHE B 1 158 ? -4.023 -29.359 -8.445 1 86.75 158 PHE B O 1
ATOM 3020 N N . GLU B 1 159 ? -1.985 -28.688 -9.016 1 90.12 159 GLU B N 1
ATOM 3021 C CA . GLU B 1 159 ? -1.356 -30 -8.914 1 90.12 159 GLU B CA 1
ATOM 3022 C C . GLU B 1 159 ? -0.249 -30 -7.863 1 90.12 159 GLU B C 1
ATOM 3024 O O . GLU B 1 159 ? 0.735 -29.266 -7.992 1 90.12 159 GLU B O 1
ATOM 3029 N N . SER B 1 160 ? -0.391 -30.891 -6.879 1 93.5 160 SER B N 1
ATOM 3030 C CA . SER B 1 160 ? 0.572 -30.938 -5.781 1 93.5 160 SER B CA 1
ATOM 3031 C C . SER B 1 160 ? 1.982 -31.203 -6.301 1 93.5 160 SER B C 1
ATOM 3033 O O . SER B 1 160 ? 2.953 -30.656 -5.773 1 93.5 160 SER B O 1
ATOM 3035 N N . GLN B 1 161 ? 2.039 -32.031 -7.312 1 93.62 161 GLN B N 1
ATOM 3036 C CA . GLN B 1 161 ? 3.34 -32.375 -7.875 1 93.62 161 GLN B CA 1
ATOM 3037 C C . GLN B 1 161 ? 4.016 -31.141 -8.484 1 93.62 161 GLN B C 1
ATOM 3039 O O . GLN B 1 161 ? 5.227 -30.953 -8.344 1 93.62 161 GLN B O 1
ATOM 3044 N N . THR B 1 162 ? 3.238 -30.406 -9.18 1 94.69 162 THR B N 1
ATOM 3045 C CA . THR B 1 162 ? 3.777 -29.188 -9.797 1 94.69 162 THR B CA 1
ATOM 3046 C C . THR B 1 162 ? 4.25 -28.203 -8.727 1 94.69 162 THR B C 1
ATOM 3048 O O . THR B 1 162 ? 5.32 -27.609 -8.859 1 94.69 162 THR B O 1
ATOM 3051 N N . ILE B 1 163 ? 3.49 -28.047 -7.668 1 96.38 163 ILE B N 1
ATOM 3052 C CA . ILE B 1 163 ? 3.836 -27.156 -6.562 1 96.38 163 ILE B CA 1
ATOM 3053 C C . ILE B 1 163 ? 5.141 -27.609 -5.918 1 96.38 163 ILE B C 1
ATOM 3055 O O . ILE B 1 163 ? 6.039 -26.812 -5.668 1 96.38 163 ILE B O 1
ATOM 3059 N N . SER B 1 164 ? 5.203 -28.875 -5.719 1 97.44 164 SER B N 1
ATOM 3060 C CA . SER B 1 164 ? 6.406 -29.453 -5.133 1 97.44 164 SER B CA 1
ATOM 3061 C C . SER B 1 164 ? 7.625 -29.219 -6.02 1 97.44 164 SER B C 1
ATOM 3063 O O . SER B 1 164 ? 8.703 -28.875 -5.527 1 97.44 164 SER B O 1
ATOM 3065 N N . ALA B 1 165 ? 7.457 -29.438 -7.266 1 97 165 ALA B N 1
ATOM 3066 C CA . ALA B 1 165 ? 8.547 -29.25 -8.219 1 97 165 ALA B CA 1
ATOM 3067 C C . ALA B 1 165 ? 9.039 -27.812 -8.211 1 97 165 ALA B C 1
ATOM 3069 O O . ALA B 1 165 ? 10.25 -27.562 -8.18 1 97 165 ALA B O 1
ATOM 3070 N N . ILE B 1 166 ? 8.156 -26.875 -8.242 1 97.06 166 ILE B N 1
ATOM 3071 C CA . ILE B 1 166 ? 8.516 -25.469 -8.258 1 97.06 166 ILE B CA 1
ATOM 3072 C C . ILE B 1 166 ? 9.25 -25.109 -6.969 1 97.06 166 ILE B C 1
ATOM 3074 O O . ILE B 1 166 ? 10.273 -24.422 -7 1 97.06 166 ILE B O 1
ATOM 3078 N N . SER B 1 167 ? 8.703 -25.516 -5.859 1 98.31 167 SER B N 1
ATOM 3079 C CA . SER B 1 167 ? 9.336 -25.266 -4.566 1 98.31 167 SER B CA 1
ATOM 3080 C C . SER B 1 167 ? 10.773 -25.766 -4.555 1 98.31 167 SER B C 1
ATOM 3082 O O . SER B 1 167 ? 11.68 -25.062 -4.121 1 98.31 167 SER B O 1
ATOM 3084 N N . LYS B 1 168 ? 10.93 -26.953 -5.035 1 98 168 LYS B N 1
ATOM 3085 C CA . LYS B 1 168 ? 12.258 -27.562 -5.086 1 98 168 LYS B CA 1
ATOM 3086 C C . LYS B 1 168 ? 13.18 -26.766 -6.012 1 98 168 LYS B C 1
ATOM 3088 O O . LYS B 1 168 ? 14.352 -26.547 -5.691 1 98 168 LYS B O 1
ATOM 3093 N N . ILE B 1 169 ? 12.727 -26.422 -7.16 1 97.12 169 ILE B N 1
ATOM 3094 C CA . ILE B 1 169 ? 13.508 -25.656 -8.133 1 97.12 169 ILE B CA 1
ATOM 3095 C C . ILE B 1 169 ? 13.992 -24.359 -7.508 1 97.12 169 ILE B C 1
ATOM 3097 O O . ILE B 1 169 ? 15.164 -24 -7.637 1 97.12 169 ILE B O 1
ATOM 3101 N N . LEU B 1 170 ? 13.117 -23.656 -6.867 1 97.69 170 LEU B N 1
ATOM 3102 C CA . LEU B 1 170 ? 13.469 -22.391 -6.238 1 97.69 170 LEU B CA 1
ATOM 3103 C C . LEU B 1 170 ? 14.547 -22.578 -5.176 1 97.69 170 LEU B C 1
ATOM 3105 O O . LEU B 1 170 ? 15.516 -21.828 -5.117 1 97.69 170 LEU B O 1
ATOM 3109 N N . THR B 1 171 ? 14.383 -23.594 -4.336 1 98.31 171 THR B N 1
ATOM 3110 C CA . THR B 1 171 ? 15.336 -23.891 -3.275 1 98.31 171 THR B CA 1
ATOM 3111 C C . THR B 1 171 ? 16.688 -24.281 -3.861 1 98.31 171 THR B C 1
ATOM 3113 O O . THR B 1 171 ? 17.734 -23.828 -3.381 1 98.31 171 THR B O 1
ATOM 3116 N N . ASP B 1 172 ? 16.641 -25.094 -4.855 1 97.31 172 ASP B N 1
ATOM 3117 C CA . ASP B 1 172 ? 17.875 -25.516 -5.516 1 97.31 172 ASP B CA 1
ATOM 3118 C C . ASP B 1 172 ? 18.562 -24.328 -6.191 1 97.31 172 ASP B C 1
ATOM 3120 O O . ASP B 1 172 ? 19.797 -24.234 -6.168 1 97.31 172 ASP B O 1
ATOM 3124 N N . ALA B 1 173 ? 17.812 -23.5 -6.887 1 96.56 173 ALA B N 1
ATOM 3125 C CA . ALA B 1 173 ? 18.375 -22.312 -7.535 1 96.56 173 ALA B CA 1
ATOM 3126 C C . ALA B 1 173 ? 19.109 -21.438 -6.527 1 96.56 173 ALA B C 1
ATOM 3128 O O . ALA B 1 173 ? 20.172 -20.891 -6.828 1 96.56 173 ALA B O 1
ATOM 3129 N N . GLU B 1 174 ? 18.531 -21.25 -5.363 1 97 174 GLU B N 1
ATOM 3130 C CA . GLU B 1 174 ? 19.172 -20.469 -4.316 1 97 174 GLU B CA 1
ATOM 3131 C C . GLU B 1 174 ? 20.484 -21.094 -3.877 1 97 174 GLU B C 1
ATOM 3133 O O . GLU B 1 174 ? 21.484 -20.391 -3.674 1 97 174 GLU B O 1
ATOM 3138 N N . ARG B 1 175 ? 20.422 -22.391 -3.723 1 95.69 175 ARG B N 1
ATOM 3139 C CA . ARG B 1 175 ? 21.609 -23.109 -3.293 1 95.69 175 ARG B CA 1
ATOM 3140 C C . ARG B 1 175 ? 22.719 -23.031 -4.344 1 95.69 175 ARG B C 1
ATOM 3142 O O . ARG B 1 175 ? 23.906 -23.031 -4.004 1 95.69 175 ARG B O 1
ATOM 3149 N N . MET B 1 176 ? 22.359 -22.938 -5.574 1 94.06 176 MET B N 1
ATOM 3150 C CA . MET B 1 176 ? 23.297 -22.953 -6.688 1 94.06 176 MET B CA 1
ATOM 3151 C C . MET B 1 176 ? 23.594 -21.547 -7.176 1 94.06 176 MET B C 1
ATOM 3153 O O . MET B 1 176 ? 23.922 -21.344 -8.352 1 94.06 176 MET B O 1
ATOM 3157 N N . SER B 1 177 ? 23.359 -20.578 -6.426 1 88.56 177 SER B N 1
ATOM 3158 C CA . SER B 1 177 ? 23.438 -19.188 -6.816 1 88.56 177 SER B CA 1
ATOM 3159 C C . SER B 1 177 ? 24.828 -18.844 -7.367 1 88.56 177 SER B C 1
ATOM 3161 O O . SER B 1 177 ? 24.984 -17.859 -8.102 1 88.56 177 SER B O 1
ATOM 3163 N N . GLY B 1 178 ? 25.812 -19.656 -7.152 1 88.69 178 GLY B N 1
ATOM 3164 C CA . GLY B 1 178 ? 27.156 -19.438 -7.652 1 88.69 178 GLY B CA 1
ATOM 3165 C C . GLY B 1 178 ? 27.312 -19.781 -9.125 1 88.69 178 GLY B C 1
ATOM 3166 O O . GLY B 1 178 ? 28.297 -19.391 -9.75 1 88.69 178 GLY B O 1
ATOM 3167 N N . SER B 1 179 ? 26.438 -20.578 -9.703 1 91.44 179 SER B N 1
ATOM 3168 C CA . SER B 1 179 ? 26.438 -20.969 -11.109 1 91.44 179 SER B CA 1
ATOM 3169 C C . SER B 1 179 ? 25.219 -20.422 -11.836 1 91.44 179 SER B C 1
ATOM 3171 O O . SER B 1 179 ? 24.172 -21.078 -11.883 1 91.44 179 SER B O 1
ATOM 3173 N N . GLN B 1 180 ? 25.406 -19.391 -12.609 1 90.12 180 GLN B N 1
ATOM 3174 C CA . GLN B 1 180 ? 24.281 -18.734 -13.266 1 90.12 180 GLN B CA 1
ATOM 3175 C C . GLN B 1 180 ? 23.656 -19.625 -14.328 1 90.12 180 GLN B C 1
ATOM 3177 O O . GLN B 1 180 ? 22.438 -19.594 -14.539 1 90.12 180 GLN B O 1
ATOM 3182 N N . GLU B 1 181 ? 24.469 -20.375 -14.922 1 90.69 181 GLU B N 1
ATOM 3183 C CA . GLU B 1 181 ? 23.969 -21.281 -15.953 1 90.69 181 GLU B CA 1
ATOM 3184 C C . GLU B 1 181 ? 23 -22.297 -15.367 1 90.69 181 GLU B C 1
ATOM 3186 O O . GLU B 1 181 ? 21.938 -22.562 -15.938 1 90.69 181 GLU B O 1
ATOM 3191 N N . ASP B 1 182 ? 23.375 -22.875 -14.266 1 91.81 182 ASP B N 1
ATOM 3192 C CA . ASP B 1 182 ? 22.531 -23.859 -13.594 1 91.81 182 ASP B CA 1
ATOM 3193 C C . ASP B 1 182 ? 21.234 -23.219 -13.102 1 91.81 182 ASP B C 1
ATOM 3195 O O . ASP B 1 182 ? 20.172 -23.812 -13.234 1 91.81 182 ASP B O 1
ATOM 3199 N N . VAL B 1 183 ? 21.344 -22.047 -12.57 1 93.88 183 VAL B N 1
ATOM 3200 C CA . VAL B 1 183 ? 20.172 -21.328 -12.094 1 93.88 183 VAL B CA 1
ATOM 3201 C C . VAL B 1 183 ? 19.219 -21.047 -13.258 1 93.88 183 VAL B C 1
ATOM 3203 O O . VAL B 1 183 ? 18.016 -21.297 -13.156 1 93.88 183 VAL B O 1
ATOM 3206 N N . ASN B 1 184 ? 19.75 -20.625 -14.352 1 90.62 184 ASN B N 1
ATOM 3207 C CA . ASN B 1 184 ? 18.938 -20.328 -15.523 1 90.62 184 ASN B CA 1
ATOM 3208 C C . ASN B 1 184 ? 18.203 -21.562 -16.031 1 90.62 184 ASN B C 1
ATOM 3210 O O . ASN B 1 184 ? 17.047 -21.469 -16.438 1 90.62 184 ASN B O 1
ATOM 3214 N N . ALA B 1 185 ? 18.891 -22.609 -16.016 1 92.06 185 ALA B N 1
ATOM 3215 C CA . ALA B 1 185 ? 18.281 -23.859 -16.469 1 92.06 185 ALA B CA 1
ATOM 3216 C C . ALA B 1 185 ? 17.094 -24.25 -15.57 1 92.06 185 ALA B C 1
ATOM 3218 O O . ALA B 1 185 ? 16.047 -24.672 -16.062 1 92.06 185 ALA B O 1
ATOM 3219 N N . LEU B 1 186 ? 17.359 -24.109 -14.305 1 93.44 186 LEU B N 1
ATOM 3220 C CA . LEU B 1 186 ? 16.297 -24.422 -13.344 1 93.44 186 LEU B CA 1
ATOM 3221 C C . LEU B 1 186 ? 15.102 -23.5 -13.523 1 93.44 186 LEU B C 1
ATOM 3223 O O . LEU B 1 186 ? 13.961 -23.953 -13.57 1 93.44 186 LEU B O 1
ATOM 3227 N N . ILE B 1 187 ? 15.336 -22.281 -13.711 1 93.25 187 ILE B N 1
ATOM 3228 C CA . ILE B 1 187 ? 14.281 -21.281 -13.836 1 93.25 187 ILE B CA 1
ATOM 3229 C C . ILE B 1 187 ? 13.523 -21.484 -15.148 1 93.25 187 ILE B C 1
ATOM 3231 O O . ILE B 1 187 ? 12.305 -21.312 -15.195 1 93.25 187 ILE B O 1
ATOM 3235 N N . ASP B 1 188 ? 14.211 -21.828 -16.172 1 90.25 188 ASP B N 1
ATOM 3236 C CA . ASP B 1 188 ? 13.562 -22.156 -17.438 1 90.25 188 ASP B CA 1
ATOM 3237 C C . ASP B 1 188 ? 12.594 -23.328 -17.266 1 90.25 188 ASP B C 1
ATOM 3239 O O . ASP B 1 188 ? 11.516 -23.344 -17.859 1 90.25 188 ASP B O 1
ATOM 3243 N N . CYS B 1 189 ? 13 -24.297 -16.516 1 92.88 189 CYS B N 1
ATOM 3244 C CA . CYS B 1 189 ? 12.141 -25.438 -16.234 1 92.88 189 CYS B CA 1
ATOM 3245 C C . CYS B 1 189 ? 10.875 -25 -15.508 1 92.88 189 CYS B C 1
ATOM 3247 O O . CYS B 1 189 ? 9.773 -25.422 -15.867 1 92.88 189 CYS B O 1
ATOM 3249 N N . ALA B 1 190 ? 11.055 -24.219 -14.484 1 93.62 190 ALA B N 1
ATOM 3250 C CA . ALA B 1 190 ? 9.914 -23.703 -13.742 1 93.62 190 ALA B CA 1
ATOM 3251 C C . ALA B 1 190 ? 8.977 -22.922 -14.656 1 93.62 190 ALA B C 1
ATOM 3253 O O . ALA B 1 190 ? 7.75 -23.047 -14.555 1 93.62 190 ALA B O 1
ATOM 3254 N N . HIS B 1 191 ? 9.523 -22.125 -15.531 1 91.38 191 HIS B N 1
ATOM 3255 C CA . HIS B 1 191 ? 8.734 -21.328 -16.469 1 91.38 191 HIS B CA 1
ATOM 3256 C C . HIS B 1 191 ? 7.871 -22.203 -17.359 1 91.38 191 HIS B C 1
ATOM 3258 O O . HIS B 1 191 ? 6.707 -21.891 -17.609 1 91.38 191 HIS B O 1
ATOM 3264 N N . LYS B 1 192 ? 8.438 -23.25 -17.828 1 89.44 192 LYS B N 1
ATOM 3265 C CA . LYS B 1 192 ? 7.699 -24.172 -18.688 1 89.44 192 LYS B CA 1
ATOM 3266 C C . LYS B 1 192 ? 6.523 -24.797 -17.938 1 89.44 192 LYS B C 1
ATOM 3268 O O . LYS B 1 192 ? 5.43 -24.938 -18.484 1 89.44 192 LYS B O 1
ATOM 3273 N N . LEU B 1 193 ? 6.785 -25.203 -16.719 1 92 193 LEU B N 1
ATOM 3274 C CA . LEU B 1 193 ? 5.715 -25.75 -15.883 1 92 193 LEU B CA 1
ATOM 3275 C C . LEU B 1 193 ? 4.582 -24.734 -15.727 1 92 193 LEU B C 1
ATOM 3277 O O . LEU B 1 193 ? 3.408 -25.094 -15.797 1 92 193 LEU B O 1
ATOM 3281 N N . LEU B 1 194 ? 4.938 -23.516 -15.594 1 92.75 194 LEU B N 1
ATOM 3282 C CA . LEU B 1 194 ? 3.943 -22.469 -15.328 1 92.75 194 LEU B CA 1
ATOM 3283 C C . LEU B 1 194 ? 3.197 -22.094 -16.594 1 92.75 194 LEU B C 1
ATOM 3285 O O . LEU B 1 194 ? 2.023 -21.719 -16.547 1 92.75 194 LEU B O 1
ATOM 3289 N N . ILE B 1 195 ? 3.855 -22.172 -17.719 1 88.69 195 ILE B N 1
ATOM 3290 C CA . ILE B 1 195 ? 3.18 -21.953 -19 1 88.69 195 ILE B CA 1
ATOM 3291 C C . ILE B 1 195 ? 2.08 -23 -19.172 1 88.69 195 ILE B C 1
ATOM 3293 O O . ILE B 1 195 ? 0.984 -22.672 -19.641 1 88.69 195 ILE B O 1
ATOM 3297 N N . ASN B 1 196 ? 2.385 -24.156 -18.859 1 88.88 196 ASN B N 1
ATOM 3298 C CA . ASN B 1 196 ? 1.388 -25.219 -18.922 1 88.88 196 ASN B CA 1
ATOM 3299 C C . ASN B 1 196 ? 0.202 -24.922 -18 1 88.88 196 ASN B C 1
ATOM 3301 O O . ASN B 1 196 ? -0.949 -25.156 -18.375 1 88.88 196 ASN B O 1
ATOM 3305 N N . ARG B 1 197 ? 0.503 -24.469 -16.859 1 90.94 197 ARG B N 1
ATOM 3306 C CA . ARG B 1 197 ? -0.56 -24.125 -15.93 1 90.94 197 ARG B CA 1
ATOM 3307 C C . ARG B 1 197 ? -1.438 -23.016 -16.484 1 90.94 197 ARG B C 1
ATOM 3309 O O . ARG B 1 197 ? -2.658 -23.031 -16.312 1 90.94 197 ARG B O 1
ATOM 3316 N N . ASP B 1 198 ? -0.802 -22.047 -17.078 1 90.19 198 ASP B N 1
ATOM 3317 C CA . ASP B 1 198 ? -1.548 -20.953 -17.703 1 90.19 198 ASP B CA 1
ATOM 3318 C C . ASP B 1 198 ? -2.52 -21.469 -18.75 1 90.19 198 ASP B C 1
ATOM 3320 O O . ASP B 1 198 ? -3.658 -21.016 -18.844 1 90.19 198 ASP B O 1
ATOM 3324 N N . THR B 1 199 ? -2.025 -22.359 -19.484 1 88.56 199 THR B N 1
ATOM 3325 C CA . THR B 1 199 ? -2.848 -22.938 -20.531 1 88.56 199 THR B CA 1
ATOM 3326 C C . THR B 1 199 ? -4.082 -23.625 -19.953 1 88.56 199 THR B C 1
ATOM 3328 O O . THR B 1 199 ? -5.191 -23.438 -20.453 1 88.56 199 THR B O 1
ATOM 3331 N N . VAL B 1 200 ? -3.855 -24.391 -18.938 1 88.56 200 VAL B N 1
ATOM 3332 C CA . VAL B 1 200 ? -4.953 -25.078 -18.266 1 88.56 200 VAL B CA 1
ATOM 3333 C C . VAL B 1 200 ? -5.934 -24.062 -17.688 1 88.56 200 VAL B C 1
ATOM 3335 O O . VAL B 1 200 ? -7.148 -24.219 -17.812 1 88.56 200 VAL B O 1
ATOM 3338 N N . PHE B 1 201 ? -5.449 -23.062 -17.094 1 90.12 201 PHE B N 1
ATOM 3339 C CA . PHE B 1 201 ? -6.266 -22.031 -16.469 1 90.12 201 PHE B CA 1
ATOM 3340 C C . PHE B 1 201 ? -7.117 -21.312 -17.516 1 90.12 201 PHE B C 1
ATOM 3342 O O . PHE B 1 201 ? -8.312 -21.109 -17.312 1 90.12 201 PHE B O 1
ATOM 3349 N N . VAL B 1 202 ? -6.504 -20.875 -18.562 1 87 202 VAL B N 1
ATOM 3350 C CA . VAL B 1 202 ? -7.203 -20.156 -19.625 1 87 202 VAL B CA 1
ATOM 3351 C C . VAL B 1 202 ? -8.312 -21.031 -20.203 1 87 202 VAL B C 1
ATOM 3353 O O . VAL B 1 202 ? -9.406 -20.547 -20.5 1 87 202 VAL B O 1
ATOM 3356 N N . ARG B 1 203 ? -8.031 -22.281 -20.375 1 87.44 203 ARG B N 1
ATOM 3357 C CA . ARG B 1 203 ? -9.039 -23.219 -20.859 1 87.44 203 ARG B CA 1
ATOM 3358 C C . ARG B 1 203 ? -10.211 -23.312 -19.875 1 87.44 203 ARG B C 1
ATOM 3360 O O . ARG B 1 203 ? -11.375 -23.328 -20.297 1 87.44 203 ARG B O 1
ATOM 3367 N N . MET B 1 204 ? -9.875 -23.391 -18.625 1 86.19 204 MET B N 1
ATOM 3368 C CA . MET B 1 204 ? -10.906 -23.438 -17.594 1 86.19 204 MET B CA 1
ATOM 3369 C C . MET B 1 204 ? -11.773 -22.172 -17.641 1 86.19 204 MET B C 1
ATOM 3371 O O . MET B 1 204 ? -13 -22.266 -17.516 1 86.19 204 MET B O 1
ATOM 3375 N N . MET B 1 205 ? -11.141 -21.031 -17.75 1 84.5 205 MET B N 1
ATOM 3376 C CA . MET B 1 205 ? -11.852 -19.766 -17.797 1 84.5 205 MET B CA 1
ATOM 3377 C C . MET B 1 205 ? -12.805 -19.719 -18.984 1 84.5 205 MET B C 1
ATOM 3379 O O . MET B 1 205 ? -13.922 -19.203 -18.875 1 84.5 205 MET B O 1
ATOM 3383 N N . LYS B 1 206 ? -12.398 -20.219 -20.078 1 82.94 206 LYS B N 1
ATOM 3384 C CA . LYS B 1 206 ? -13.227 -20.25 -21.281 1 82.94 206 LYS B CA 1
ATOM 3385 C C . LYS B 1 206 ? -14.43 -21.172 -21.094 1 82.94 206 LYS B C 1
ATOM 3387 O O . LYS B 1 206 ? -15.531 -20.859 -21.562 1 82.94 206 LYS B O 1
ATOM 3392 N N . GLU B 1 207 ? -14.234 -22.172 -20.453 1 82.06 207 GLU B N 1
ATOM 3393 C CA . GLU B 1 207 ? -15.312 -23.141 -20.219 1 82.06 207 GLU B CA 1
ATOM 3394 C C . GLU B 1 207 ? -16.375 -22.547 -19.281 1 82.06 207 GLU B C 1
ATOM 3396 O O . GLU B 1 207 ? -17.578 -22.781 -19.484 1 82.06 207 GLU B O 1
ATOM 3401 N N . VAL B 1 208 ? -15.961 -21.766 -18.312 1 75.06 208 VAL B N 1
ATOM 3402 C CA . VAL B 1 208 ? -16.891 -21.172 -17.359 1 75.06 208 VAL B CA 1
ATOM 3403 C C . VAL B 1 208 ? -17.656 -20.031 -18.016 1 75.06 208 VAL B C 1
ATOM 3405 O O . VAL B 1 208 ? -18.844 -19.844 -17.766 1 75.06 208 VAL B O 1
ATOM 3408 N N . ASN B 1 209 ? -16.953 -19.172 -18.75 1 66.88 209 ASN B N 1
ATOM 3409 C CA . ASN B 1 209 ? -17.594 -18.047 -19.422 1 66.88 209 ASN B CA 1
ATOM 3410 C C . ASN B 1 209 ? -18.594 -18.516 -20.469 1 66.88 209 ASN B C 1
ATOM 3412 O O . ASN B 1 209 ? -19.594 -17.844 -20.734 1 66.88 209 ASN B O 1
ATOM 3416 N N . THR B 1 210 ? -18.25 -19.562 -21.016 1 57.25 210 THR B N 1
ATOM 3417 C CA . THR B 1 210 ? -19.172 -20.109 -22 1 57.25 210 THR B CA 1
ATOM 3418 C C . THR B 1 210 ? -20.406 -20.672 -21.328 1 57.25 210 THR B C 1
ATOM 3420 O O . THR B 1 210 ? -21.469 -20.797 -21.969 1 57.25 210 THR B O 1
ATOM 3423 N N . HIS B 1 211 ? -20.172 -20.969 -20.172 1 52.34 211 HIS B N 1
ATOM 3424 C CA . HIS B 1 211 ? -21.312 -21.547 -19.469 1 52.34 211 HIS B CA 1
ATOM 3425 C C . HIS B 1 211 ? -22.109 -20.484 -18.719 1 52.34 211 HIS B C 1
ATOM 3427 O O . HIS B 1 211 ? -23.203 -20.75 -18.219 1 52.34 211 HIS B O 1
ATOM 3433 N N . LEU B 1 212 ? -21.453 -19.328 -18.562 1 48.5 212 LEU B N 1
ATOM 3434 C CA . LEU B 1 212 ? -22.234 -18.234 -18 1 48.5 212 LEU B CA 1
ATOM 3435 C C . LEU B 1 212 ? -22.969 -17.469 -19.109 1 48.5 212 LEU B C 1
ATOM 3437 O O . LEU B 1 212 ? -22.406 -17.219 -20.172 1 48.5 212 LEU B O 1
#

Secondary structure (DSSP, 8-state):
----------HHHHHHHHHHGGGSPTT-EEEEETTEEEEE---HHHHHHHT-THHHHHHHHTTHHHHHHHIIIIIS--TT-----HHHHHHHHHHHHHHHHHHHHHHHHTTT-HHHHHHHHHHHHHHHHHHTT---GGGS--------HHHHHHHT---HHHHHHHHHHHHHHHHTTT-HHHHHHHHHHHHHHHHHHHHHHHHHHHHHHHH-/----------HHHHHHHHHHGGGSPTT-EEEEETTEEEEE---HHHHHHHTSTHHHHHHHHTTHHHHHHHIIIIIS--TT-----HHHHHHHHHHHHHHHHHHHHHHHHTTT-HHHHHHHHHHHHHHHHHHTT---GGGS--------HHHHHHHT---HHHHHHHHHHHHHHHHTTT-HHHHHHHHHHHHHHHHHHHHHHHHHHHHHHHH-

Radius of gyration: 23.3 Å; Cα contacts (8 Å, |Δi|>4): 518; chains: 2; bounding box: 54×63×55 Å

Organism: Acanthamoeba polyphaga mimivirus (NCBI:txid212035)

Foldseek 3Di:
DPPLPQAAAQLLLLLLVLLLLLLADALFAWADDRNYIDTHDPDVVVVVVCVVVVRRLSRLLSNQVSLVLCLQQQQAPHPNHDDDDPLLNVLSLLSLVSSLSSLVSVCVSVVPDPSSNVSSVLSSVQSVCSSVVNHDCVSGDDDPDDDDPLSVVSSPLDDSVLSNLSSVLSVVLVVVVVDSVSNVVSSVVNVVSSVVSVVVSSVSVVVVVVVD/DPPLDQAAAQLLLLLLVLLLLLLADALFAWADDRRYIDTHDPDVVVVVVPVVVPRRLSRLLSNQVSLVLCLQQQQAPHPNHDDDDPLLNVLSLLSLVSSLSSLVSVCVSVVPDPSSNVSSVLSSVQSVCSSVVNHDCVSGDDDPDDDDPLSVVSSPLDDSVLSNLSSVLSVVLVVVVVDSVSNVVSSVVNVVSSVVSVVVSSVSVVVVVVVD

Sequence (424 aa):
MSEDKNYIIDPLTALCKVALLHFMPDKTKLAINHHVLYIQGYSYYQWLERMKNGDSRVDISNLNMPIIKAVKWYIIDSEDKAELDSETCNNILIITKYTIKGLIKLQQTYCTDNAIKIILQYLINLLRDAIDNNWNDDNCVKIDNHHNILSDKIKKNFESQTISAISKILTDAERMSGSQEDVNALIDCAHKLLINRDTVFVRMMKEVNTHLMSEDKNYIIDPLTALCKVALLHFMPDKTKLAINHHVLYIQGYSYYQWLERMKNGDSRVDISNLNMPIIKAVKWYIIDSEDKAELDSETCNNILIITKYTIKGLIKLQQTYCTDNAIKIILQYLINLLRDAIDNNWNDDNCVKIDNHHNILSDKIKKNFESQTISAISKILTDAERMSGSQEDVNALIDCAHKLLINRDTVFVRMMKEVNTHL